Protein AF-0000000084947737 (afdb_homodimer)

Organism: Flavobacterium columnare (strain ATCC 49512 / CIP 103533 / TG 44/87) (NCBI:txid1041826)

Radius of gyration: 22.79 Å; Cα contacts (8 Å, |Δi|>4): 771; chains: 2; bounding box: 60×64×47 Å

Nearest PDB structures (foldseek):
  7d06-assembly1_A  TM=9.278E-01  e=9.508E-10  Acinetobacter baumannii
  7ch9-assembly1_H  TM=9.391E-01  e=1.342E-09  Pseudomonas aeruginosa PAO1
  8fef-assembly1_J  TM=8.970E-01  e=1.463E-09  Mycolicibacterium smegmatis MC2 155
  6z5u-assembly1_A  TM=9.158E-01  e=3.778E-09  Acinetobacter baumannii
  8fee-assembly1_I  TM=8.376E-01  e=2.252E-09  Mycolicibacterium smegmatis MC2 155

InterPro domains:
  IPR030802 ABC transporter permease MalE [PF02405] (20-230)
  IPR030802 ABC transporter permease MalE [PTHR30188] (11-232)

Secondary structure (DSSP, 8-state):
-HHHHTSSPPPHHHHHHHHHHHIIIIIIHHHHHHHHHHHHHHHHHHHHHHHH---TTS-THHHHHHHHHHIIIIIIIIIHHHHHHHHHHHHHHHHHHHHHHTTHHHHHHHTT--HHHHHHHHHHHHGGGHHHHHHHHHHHHHHHHHHHHHHTTSS-HHHHHHHHHTT--HHHHHHHHHHHHHHHHHHHHHHHHHHHT--SSHHHHHHHHHHHHHHHHHHHHHHHHHHHHHHH--/-HHHHTSSPPPHHHHHHHHHHHIIIIIIHHHHHHHHHHHHHHHHHHHHHHHH---TTS-THHHHHHHHHHIIIIIIIIIHHHHHHHHHHHHHHHHHHHHHHTTHHHHHHHTT--HHHHHHHHHHHHGGGHHHHHHHHHHHHHHHHHHHHHHTTSS-HHHHHHHHHTT--HHHHHHHHHHHHHHHHHHHHHHHHHHHT--SSHHHHHHHHHHHHHHHHHHHHHHHHHHHHHHH--

Solvent-accessible surface area (backbone atoms only — not comparable to full-atom values): 22334 Å² total; per-residue (Å²): 107,76,71,51,32,71,39,69,72,66,60,62,79,58,45,54,54,46,22,52,52,33,29,44,64,52,50,60,64,40,46,60,60,44,47,53,51,24,22,50,49,21,19,42,48,16,45,51,46,42,67,69,55,68,51,83,84,53,66,58,30,53,33,23,32,50,36,44,50,46,31,43,65,37,40,26,38,52,50,46,47,44,54,39,28,37,41,47,19,22,49,42,9,24,55,40,20,44,34,47,59,70,44,48,47,59,52,34,45,72,71,71,42,44,48,51,19,64,62,42,39,26,41,46,58,34,33,67,54,42,46,56,55,34,51,50,22,32,50,35,12,46,49,23,17,49,49,38,22,37,74,67,68,67,34,52,66,66,35,28,51,49,11,52,56,51,86,63,55,73,60,52,58,54,51,29,43,54,52,27,54,55,47,30,51,45,50,36,46,45,13,39,49,36,8,64,68,55,73,70,55,55,66,39,31,33,51,33,24,26,51,25,33,54,51,44,42,51,51,48,52,51,48,49,44,51,49,46,52,60,64,68,73,97,108,76,70,52,32,71,38,69,72,65,59,62,79,59,44,54,54,46,22,54,50,34,28,45,64,52,51,59,63,40,45,61,60,44,49,53,52,25,22,51,49,21,19,42,50,18,45,52,45,41,68,68,54,67,50,81,86,52,66,58,30,50,32,23,31,51,36,44,51,45,31,43,67,39,39,25,38,51,50,46,46,43,52,39,28,36,40,48,19,21,49,42,10,24,55,40,20,44,33,46,58,71,43,48,46,59,52,34,44,73,70,70,40,44,49,51,18,66,63,42,41,29,41,46,59,34,33,67,53,42,46,56,56,34,50,50,22,33,50,35,12,46,49,23,16,49,50,38,24,37,74,66,66,67,30,50,66,65,35,28,51,49,10,52,57,51,85,63,55,72,61,51,56,55,51,28,44,54,51,27,53,54,46,29,51,45,50,36,46,46,14,39,50,36,8,64,69,56,71,70,54,57,66,38,31,33,52,34,24,26,52,26,34,54,51,44,43,52,51,48,52,50,48,48,45,50,48,46,52,58,64,68,74,96

pLDDT: mean 89.79, std 7.82, range [55.84, 98.0]

Sequence (468 aa):
MLREIFKKPTKWSVMENLIFKEIDDLIFDSLGIVSFISFFVGGVVSIQTALNLTNPLIPKYLIGFATRQSVILEFAPTFISIIMAGKMGSFITSSIGTMRVTEQIDALEVMGVNSLNYLVFPKLIALLLYPFVIGLSMFLGIFGGWLAAVYGGFATADEFMSGLQAEFISFHVIYAFIKTFVFAFLLATIPSFHGYYMKGGALEVGKASTVSFVWTSVVIILCNYILTQLLLTNMLREIFKKPTKWSVMENLIFKEIDDLIFDSLGIVSFISFFVGGVVSIQTALNLTNPLIPKYLIGFATRQSVILEFAPTFISIIMAGKMGSFITSSIGTMRVTEQIDALEVMGVNSLNYLVFPKLIALLLYPFVIGLSMFLGIFGGWLAAVYGGFATADEFMSGLQAEFISFHVIYAFIKTFVFAFLLATIPSFHGYYMKGGALEVGKASTVSFVWTSVVIILCNYILTQLLLTN

Structure (mmCIF, N/CA/C/O backbone):
data_AF-0000000084947737-model_v1
#
loop_
_entity.id
_entity.type
_entity.pdbx_description
1 polymer 'ABC transporter permease'
#
loop_
_atom_site.group_PDB
_atom_site.id
_atom_site.type_symbol
_atom_site.label_atom_id
_atom_site.label_alt_id
_atom_site.label_comp_id
_atom_site.label_asym_id
_atom_site.label_entity_id
_atom_site.label_seq_id
_atom_site.pdbx_PDB_ins_code
_atom_site.Cartn_x
_atom_site.Cartn_y
_atom_site.Cartn_z
_atom_site.occupancy
_atom_site.B_iso_or_equiv
_atom_site.auth_seq_id
_atom_site.auth_comp_id
_atom_site.auth_asym_id
_atom_site.auth_atom_id
_atom_site.pdbx_PDB_model_num
ATOM 1 N N . MET A 1 1 ? -18.797 5.957 17.109 1 88.56 1 MET A N 1
ATOM 2 C CA . MET A 1 1 ? -18.656 6.758 15.898 1 88.56 1 MET A CA 1
ATOM 3 C C . MET A 1 1 ? -19.609 6.277 14.812 1 88.56 1 MET A C 1
ATOM 5 O O . MET A 1 1 ? -20.375 7.07 14.258 1 88.56 1 MET A O 1
ATOM 9 N N . LEU A 1 2 ? -19.75 4.949 14.742 1 87.81 2 LEU A N 1
ATOM 10 C CA . LEU A 1 2 ? -20.531 4.395 13.633 1 87.81 2 LEU A CA 1
ATOM 11 C C . LEU A 1 2 ? -22.016 4.734 13.781 1 87.81 2 LEU A C 1
ATOM 13 O O . LEU A 1 2 ? -22.656 5.125 12.805 1 87.81 2 LEU A O 1
ATOM 17 N N . ARG A 1 3 ? -22.562 4.688 14.945 1 87.19 3 ARG A N 1
ATOM 18 C CA . ARG A 1 3 ? -23.969 5.008 15.172 1 87.19 3 ARG A CA 1
ATOM 19 C C . ARG A 1 3 ? -24.234 6.496 14.984 1 87.19 3 ARG A C 1
ATOM 21 O O . ARG A 1 3 ? -25.266 6.887 14.43 1 87.19 3 ARG A O 1
ATOM 28 N N . GLU A 1 4 ? -23.266 7.242 15.32 1 88.06 4 GLU A N 1
ATOM 29 C CA . GLU A 1 4 ? -23.406 8.695 15.289 1 88.06 4 GLU A CA 1
ATOM 30 C C . GLU A 1 4 ? -23.375 9.219 13.859 1 88.06 4 GLU A C 1
ATOM 32 O O . GLU A 1 4 ? -23.906 10.289 13.578 1 88.06 4 GLU A O 1
ATOM 37 N N . ILE A 1 5 ? -22.75 8.453 12.977 1 90.31 5 ILE A N 1
ATOM 38 C CA . ILE A 1 5 ? -22.656 8.859 11.578 1 90.31 5 ILE A CA 1
ATOM 39 C C . ILE A 1 5 ? -24.062 8.93 10.969 1 90.31 5 ILE A C 1
ATOM 41 O O . ILE A 1 5 ? -24.312 9.75 10.086 1 90.31 5 ILE A O 1
ATOM 45 N N . PHE A 1 6 ? -24.984 8.133 11.57 1 89.56 6 PHE A N 1
ATOM 46 C CA . PHE A 1 6 ? -26.297 8.031 10.945 1 89.56 6 PHE A CA 1
ATOM 47 C C . PHE A 1 6 ? -27.344 8.789 11.75 1 89.56 6 PHE A C 1
ATOM 49 O O . PHE A 1 6 ? -28.516 8.836 11.359 1 89.56 6 PHE A O 1
ATOM 56 N N . LYS A 1 7 ? -26.938 9.406 12.766 1 87.56 7 LYS A N 1
ATOM 57 C CA . LYS A 1 7 ? -27.844 10.195 13.586 1 87.56 7 LYS A CA 1
ATOM 58 C C . LYS A 1 7 ? -27.906 11.648 13.117 1 87.56 7 LYS A C 1
ATOM 60 O O . LYS A 1 7 ? -26.891 12.188 12.648 1 87.56 7 LYS A O 1
ATOM 65 N N . LYS A 1 8 ? -29.109 12.344 13.234 1 87.5 8 LYS A N 1
ATOM 66 C CA . LYS A 1 8 ? -29.328 13.75 12.914 1 87.5 8 LYS A CA 1
ATOM 67 C C . LYS A 1 8 ? -28.688 14.109 11.57 1 87.5 8 LYS A C 1
ATOM 69 O O . LYS A 1 8 ? -27.734 14.875 11.516 1 87.5 8 LYS A O 1
ATOM 74 N N . PRO A 1 9 ? -29.328 13.609 10.547 1 86.94 9 PRO A N 1
ATOM 75 C CA . PRO A 1 9 ? -28.734 13.789 9.219 1 86.94 9 PRO A CA 1
ATOM 76 C C . PRO A 1 9 ? -28.75 15.25 8.766 1 86.94 9 PRO A C 1
ATOM 78 O O . PRO A 1 9 ? -29.672 15.992 9.086 1 86.94 9 PRO A O 1
ATOM 81 N N . THR A 1 10 ? -27.656 15.578 8.078 1 87.5 10 THR A N 1
ATOM 82 C CA . THR A 1 10 ? -27.531 16.891 7.453 1 87.5 10 THR A CA 1
ATOM 83 C C . THR A 1 10 ? -28.516 17.047 6.297 1 87.5 10 THR A C 1
ATOM 85 O O . THR A 1 10 ? -28.953 16.047 5.715 1 87.5 10 THR A O 1
ATOM 88 N N . LYS A 1 11 ? -28.797 18.328 6.02 1 90.62 11 LYS A N 1
ATOM 89 C CA . LYS A 1 11 ? -29.719 18.625 4.93 1 90.62 11 LYS A CA 1
ATOM 90 C C . LYS A 1 11 ? -29.25 18 3.621 1 90.62 11 LYS A C 1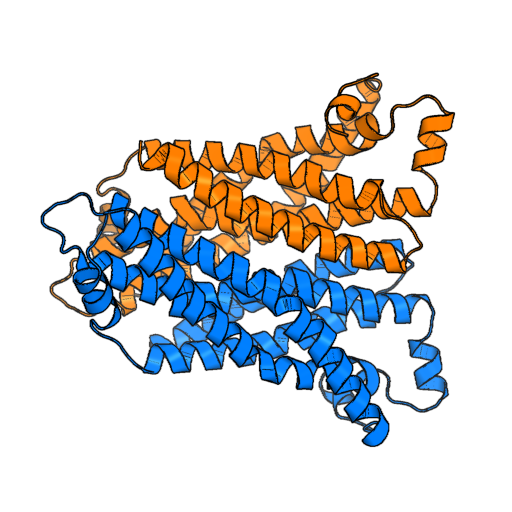
ATOM 92 O O . LYS A 1 11 ? -28.078 18.078 3.277 1 90.62 11 LYS A O 1
ATOM 97 N N . TRP A 1 12 ? -30.156 17.391 2.912 1 91.38 12 TRP A N 1
ATOM 98 C CA . TRP A 1 12 ? -29.844 16.609 1.713 1 91.38 12 TRP A CA 1
ATOM 99 C C . TRP A 1 12 ? -29.203 17.5 0.646 1 91.38 12 TRP A C 1
ATOM 101 O O . TRP A 1 12 ? -28.297 17.062 -0.067 1 91.38 12 TRP A O 1
ATOM 111 N N . SER A 1 13 ? -29.656 18.734 0.531 1 92.25 13 SER A N 1
ATOM 112 C CA . SER A 1 13 ? -29.109 19.641 -0.465 1 92.25 13 SER A CA 1
ATOM 113 C C . SER A 1 13 ? -27.625 19.875 -0.251 1 92.25 13 SER A C 1
ATOM 115 O O . SER A 1 13 ? -26.859 19.953 -1.215 1 92.25 13 SER A O 1
ATOM 117 N N . VAL A 1 14 ? -27.266 19.922 0.944 1 92.19 14 VAL A N 1
ATOM 118 C CA . VAL A 1 14 ? -25.859 20.109 1.289 1 92.19 14 VAL A CA 1
ATOM 119 C C . VAL A 1 14 ? -25.125 18.781 1.17 1 92.19 14 VAL A C 1
ATOM 121 O O . VAL A 1 14 ? -24.031 18.734 0.609 1 92.19 14 VAL A O 1
ATOM 124 N N . MET A 1 15 ? -25.734 17.75 1.594 1 93.94 15 MET A N 1
ATOM 125 C CA . MET A 1 15 ? -25.125 16.422 1.617 1 93.94 15 MET A CA 1
ATOM 126 C C . MET A 1 15 ? -24.812 15.945 0.205 1 93.94 15 MET A C 1
ATOM 128 O O . MET A 1 15 ? -23.75 15.359 -0.031 1 93.94 15 MET A O 1
ATOM 132 N N . GLU A 1 16 ? -25.672 16.203 -0.71 1 95.75 16 GLU A N 1
ATOM 133 C CA . GLU A 1 16 ? -25.469 15.781 -2.094 1 95.75 16 GLU A CA 1
ATOM 134 C C . GLU A 1 16 ? -24.219 16.422 -2.68 1 95.75 16 GLU A C 1
ATOM 136 O O . GLU A 1 16 ? -23.422 15.766 -3.365 1 95.75 16 GLU A O 1
ATOM 141 N N . ASN A 1 17 ? -24.047 17.656 -2.35 1 96.25 17 ASN A N 1
ATOM 142 C CA . ASN A 1 17 ? -22.875 18.359 -2.832 1 96.25 17 ASN A CA 1
ATOM 143 C C . ASN A 1 17 ? -21.594 17.797 -2.219 1 96.25 17 ASN A C 1
ATOM 145 O O . ASN A 1 17 ? -20.562 17.688 -2.895 1 96.25 17 ASN A O 1
ATOM 149 N N . LEU A 1 18 ? -21.703 17.469 -0.985 1 95.75 18 LEU A N 1
ATOM 150 C CA . LEU A 1 18 ? -20.562 16.891 -0.293 1 95.75 18 LEU A CA 1
ATOM 151 C C . LEU A 1 18 ? -20.203 15.531 -0.879 1 95.75 18 LEU A C 1
ATOM 153 O O . LEU A 1 18 ? -19.031 15.211 -1.055 1 95.75 18 LEU A O 1
ATOM 157 N N . ILE A 1 19 ? -21.203 14.789 -1.174 1 96.81 19 ILE A N 1
ATOM 158 C CA . ILE A 1 19 ? -21 13.461 -1.73 1 96.81 19 ILE A CA 1
ATOM 159 C C . ILE A 1 19 ? -20.312 13.57 -3.09 1 96.81 19 ILE A C 1
ATOM 161 O O . ILE A 1 19 ? -19.359 12.836 -3.373 1 96.81 19 ILE A O 1
ATOM 165 N N . PHE A 1 20 ? -20.672 14.461 -3.914 1 97 20 PHE A N 1
ATOM 166 C CA . PHE A 1 20 ? -20.078 14.633 -5.234 1 97 20 PHE A CA 1
ATOM 167 C C . PHE A 1 20 ? -18.641 15.102 -5.125 1 97 20 PHE A C 1
ATOM 169 O O . PHE A 1 20 ? -17.781 14.68 -5.906 1 97 20 PHE A O 1
ATOM 176 N N . LYS A 1 21 ? -18.438 15.914 -4.203 1 96.31 21 LYS A N 1
ATOM 177 C CA . LYS A 1 21 ? -17.062 16.359 -3.967 1 96.31 21 LYS A CA 1
ATOM 178 C C . LYS A 1 21 ? -16.172 15.203 -3.541 1 96.31 21 LYS A C 1
ATOM 180 O O . LYS A 1 21 ? -15.055 15.062 -4.027 1 96.31 21 LYS A O 1
ATOM 185 N N . GLU A 1 22 ? -16.719 14.406 -2.643 1 96.62 22 GLU A N 1
ATOM 186 C CA . GLU A 1 22 ? -15.953 13.258 -2.172 1 96.62 22 GLU A CA 1
ATOM 187 C C . GLU A 1 22 ? -15.734 12.242 -3.291 1 96.62 22 GLU A C 1
ATOM 189 O O . GLU A 1 22 ? -14.695 11.578 -3.342 1 96.62 22 GLU A O 1
ATOM 194 N N . ILE A 1 23 ? -16.75 12.109 -4.18 1 97.12 23 ILE A N 1
ATOM 195 C CA . ILE A 1 23 ? -16.594 11.219 -5.32 1 97.12 23 ILE A CA 1
ATOM 196 C C . ILE A 1 23 ? -15.438 11.695 -6.199 1 97.12 23 ILE A C 1
ATOM 198 O O . ILE A 1 23 ? -14.617 10.891 -6.648 1 97.12 23 ILE A O 1
ATOM 202 N N . ASP A 1 24 ? -15.305 12.906 -6.379 1 96.25 24 ASP A N 1
ATOM 203 C CA . ASP A 1 24 ? -14.219 13.469 -7.176 1 96.25 24 ASP A CA 1
ATOM 204 C C . ASP A 1 24 ? -12.867 13.25 -6.5 1 96.25 24 ASP A C 1
ATOM 206 O O . ASP A 1 24 ? -11.922 12.766 -7.129 1 96.25 24 ASP A O 1
ATOM 210 N N . ASP A 1 25 ? -12.805 13.523 -5.188 1 94.06 25 ASP A N 1
ATOM 211 C CA . ASP A 1 25 ? -11.539 13.492 -4.457 1 94.06 25 ASP A CA 1
ATOM 212 C C . ASP A 1 25 ? -11.078 12.062 -4.207 1 94.06 25 ASP A C 1
ATOM 214 O O . ASP A 1 25 ? -9.883 11.773 -4.242 1 94.06 25 ASP A O 1
ATOM 218 N N . LEU A 1 26 ? -12.016 11.203 -4.008 1 95.44 26 LEU A N 1
ATOM 219 C CA . LEU A 1 26 ? -11.641 9.859 -3.57 1 95.44 26 LEU A CA 1
ATOM 220 C C . LEU A 1 26 ? -11.664 8.883 -4.738 1 95.44 26 LEU A C 1
ATOM 222 O O . LEU A 1 26 ? -10.812 7.996 -4.828 1 95.44 26 LEU A O 1
ATOM 226 N N . ILE A 1 27 ? -12.625 9 -5.621 1 96.06 27 ILE A N 1
ATOM 227 C CA . ILE A 1 27 ? -12.797 8.008 -6.676 1 96.06 27 ILE A CA 1
ATOM 228 C C . ILE A 1 27 ? -12.094 8.484 -7.949 1 96.06 27 ILE A C 1
ATOM 230 O O . ILE A 1 27 ? -11.117 7.875 -8.383 1 96.06 27 ILE A O 1
ATOM 234 N N . PHE A 1 28 ? -12.398 9.625 -8.461 1 95.94 28 PHE A N 1
ATOM 235 C CA . PHE A 1 28 ? -11.867 10.086 -9.742 1 95.94 28 PHE A CA 1
ATOM 236 C C . PHE A 1 28 ? -10.383 10.383 -9.641 1 95.94 28 PHE A C 1
ATOM 238 O O . PHE A 1 28 ? -9.609 10.039 -10.539 1 95.94 28 PHE A O 1
ATOM 245 N N . ASP A 1 29 ? -10.016 10.945 -8.594 1 93.94 29 ASP A N 1
ATOM 246 C CA . ASP A 1 29 ? -8.609 11.297 -8.414 1 93.94 29 ASP A CA 1
ATOM 247 C C . ASP A 1 29 ? -7.75 10.047 -8.242 1 93.94 29 ASP A C 1
ATOM 249 O O . ASP A 1 29 ? -6.527 10.102 -8.391 1 93.94 29 ASP A O 1
ATOM 253 N N . SER A 1 30 ? -8.375 8.953 -7.891 1 94.62 30 SER A N 1
ATOM 254 C CA . SER A 1 30 ? -7.629 7.727 -7.625 1 94.62 30 SER A CA 1
ATOM 255 C C . SER A 1 30 ? -7.551 6.848 -8.875 1 94.62 30 SER A C 1
ATOM 257 O O . SER A 1 30 ? -6.789 5.879 -8.906 1 94.62 30 SER A O 1
ATOM 259 N N . LEU A 1 31 ? -8.281 7.195 -9.906 1 96.12 31 LEU A N 1
ATOM 260 C CA . LEU A 1 31 ? -8.352 6.359 -11.102 1 96.12 31 LEU A CA 1
ATOM 261 C C . LEU A 1 31 ? -7 6.32 -11.812 1 96.12 31 LEU A C 1
ATOM 263 O O . LEU A 1 31 ? -6.617 5.285 -12.367 1 96.12 31 LEU A O 1
ATOM 267 N N . GLY A 1 32 ? -6.34 7.395 -11.789 1 94.81 32 GLY A N 1
ATOM 268 C CA . GLY A 1 32 ? -5.043 7.445 -12.445 1 94.81 32 GLY A CA 1
ATOM 269 C C . GLY A 1 32 ? -4.035 6.48 -11.844 1 94.81 32 GLY A C 1
ATOM 270 O O . GLY A 1 32 ? -3.434 5.68 -12.562 1 94.81 32 GLY A O 1
ATOM 271 N N . ILE A 1 33 ? -3.861 6.512 -10.523 1 93.94 33 ILE A N 1
ATOM 272 C CA . ILE A 1 33 ? -2.865 5.68 -9.859 1 93.94 33 ILE A CA 1
ATOM 273 C C . ILE A 1 33 ? -3.289 4.215 -9.914 1 93.94 33 ILE A C 1
ATOM 275 O O . ILE A 1 33 ? -2.457 3.33 -10.125 1 93.94 33 ILE A O 1
ATOM 279 N N . VAL A 1 34 ? -4.594 3.949 -9.805 1 96.12 34 VAL A N 1
ATOM 280 C CA . VAL A 1 34 ? -5.109 2.584 -9.844 1 96.12 34 VAL A CA 1
ATOM 281 C C . VAL A 1 34 ? -4.887 1.99 -11.234 1 96.12 34 VAL A C 1
ATOM 283 O O . VAL A 1 34 ? -4.457 0.841 -11.359 1 96.12 34 VAL A O 1
ATOM 286 N N . SER A 1 35 ? -5.18 2.791 -12.219 1 96.75 35 SER A N 1
ATOM 287 C CA . SER A 1 35 ? -5 2.312 -13.586 1 96.75 35 SER A CA 1
ATOM 288 C C . SER A 1 35 ? -3.533 2.016 -13.875 1 96.75 35 SER A C 1
ATOM 290 O O . SER A 1 35 ? -3.209 0.975 -14.453 1 96.75 35 SER A O 1
ATOM 292 N N . PHE A 1 36 ? -2.719 2.863 -13.492 1 95.75 36 PHE A N 1
ATOM 293 C CA . PHE A 1 36 ? -1.292 2.725 -13.758 1 95.75 36 PHE A CA 1
ATOM 294 C C . PHE A 1 36 ? -0.723 1.51 -13.031 1 95.75 36 PHE A C 1
ATOM 296 O O . PHE A 1 36 ? -0.091 0.652 -13.648 1 95.75 36 PHE A O 1
ATOM 303 N N . ILE A 1 37 ? -0.977 1.41 -11.773 1 94.06 37 ILE A N 1
ATOM 304 C CA . ILE A 1 37 ? -0.394 0.353 -10.953 1 94.06 37 ILE A CA 1
ATOM 305 C C . ILE A 1 37 ? -0.944 -1.003 -11.391 1 94.06 37 ILE A C 1
ATOM 307 O O . ILE A 1 37 ? -0.192 -1.972 -11.523 1 94.06 37 ILE A O 1
ATOM 311 N N . SER A 1 38 ? -2.248 -1.032 -11.672 1 95.94 38 SER A N 1
ATOM 312 C CA . SER A 1 38 ? -2.875 -2.291 -12.062 1 95.94 38 SER A CA 1
ATOM 313 C C . SER A 1 38 ? -2.314 -2.797 -13.391 1 95.94 38 SER A C 1
ATOM 315 O O . SER A 1 38 ? -2.049 -3.99 -13.539 1 95.94 38 SER A O 1
ATOM 317 N N . PHE A 1 39 ? -2.111 -1.931 -14.305 1 95.81 39 PHE A N 1
ATOM 318 C CA . PHE A 1 39 ? -1.608 -2.293 -15.625 1 95.81 39 PHE A CA 1
ATOM 319 C C . PHE A 1 39 ? -0.203 -2.875 -15.523 1 95.81 39 PHE A C 1
ATOM 321 O O . PHE A 1 39 ? 0.075 -3.938 -16.078 1 95.81 39 PHE A O 1
ATOM 328 N N . PHE A 1 40 ? 0.622 -2.287 -14.805 1 93.44 40 PHE A N 1
ATOM 329 C CA . PHE A 1 40 ? 2.018 -2.705 -14.734 1 93.44 40 PHE A CA 1
ATOM 330 C C . PHE A 1 40 ? 2.17 -3.926 -13.836 1 93.44 40 PHE A C 1
ATOM 332 O O . PHE A 1 40 ? 3.016 -4.789 -14.086 1 93.44 40 PHE A O 1
ATOM 339 N N . VAL A 1 41 ? 1.414 -3.98 -12.789 1 91.62 41 VAL A N 1
ATOM 340 C CA . VAL A 1 41 ? 1.487 -5.137 -11.898 1 91.62 41 VAL A CA 1
ATOM 341 C C . VAL A 1 41 ? 1.012 -6.387 -12.641 1 91.62 41 VAL A C 1
ATOM 343 O O . VAL A 1 41 ? 1.603 -7.461 -12.508 1 91.62 41 VAL A O 1
ATOM 346 N N . GLY A 1 42 ? -0.099 -6.199 -13.414 1 91 42 GLY A N 1
ATOM 347 C CA . GLY A 1 42 ? -0.534 -7.312 -14.25 1 91 42 GLY A CA 1
ATOM 348 C C . GLY A 1 42 ? 0.544 -7.805 -15.195 1 91 42 GLY A C 1
ATOM 349 O O . GLY A 1 42 ? 0.718 -9.016 -15.367 1 91 42 GLY A O 1
ATOM 350 N N . GLY A 1 43 ? 1.229 -6.906 -15.773 1 90.62 43 GLY A N 1
ATOM 351 C CA . GLY A 1 43 ? 2.326 -7.27 -16.656 1 90.62 43 GLY A CA 1
ATOM 352 C C . GLY A 1 43 ? 3.443 -8.008 -15.953 1 90.62 43 GLY A C 1
ATOM 353 O O . GLY A 1 43 ? 3.939 -9.023 -16.453 1 90.62 43 GLY A O 1
ATOM 354 N N . VAL A 1 44 ? 3.768 -7.539 -14.82 1 88.56 44 VAL A N 1
ATOM 355 C CA . VAL A 1 44 ? 4.855 -8.141 -14.055 1 88.56 44 VAL A CA 1
ATOM 356 C C . VAL A 1 44 ? 4.473 -9.547 -13.617 1 88.56 44 VAL A C 1
ATOM 358 O O . VAL A 1 44 ? 5.285 -10.477 -13.695 1 88.56 44 VAL A O 1
ATOM 361 N N . VAL A 1 45 ? 3.266 -9.711 -13.18 1 85.88 45 VAL A N 1
ATO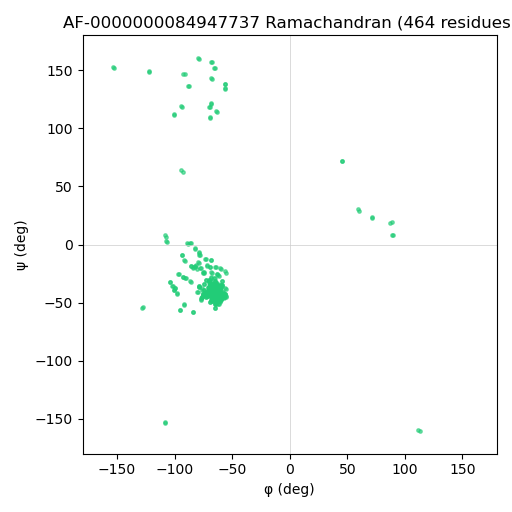M 362 C CA . VAL A 1 45 ? 2.797 -11.016 -12.734 1 85.88 45 VAL A CA 1
ATOM 363 C C . VAL A 1 45 ? 2.84 -12.008 -13.891 1 85.88 45 VAL A C 1
ATOM 365 O O . VAL A 1 45 ? 3.266 -13.148 -13.727 1 85.88 45 VAL A O 1
ATOM 368 N N . SER A 1 46 ? 2.457 -11.562 -15 1 87.75 46 SER A N 1
ATOM 369 C CA . SER A 1 46 ? 2.453 -12.422 -16.188 1 87.75 46 SER A CA 1
ATOM 370 C C . SER A 1 46 ? 3.871 -12.812 -16.594 1 87.75 46 SER A C 1
ATOM 372 O O . SER A 1 46 ? 4.145 -13.984 -16.859 1 87.75 46 SER A O 1
ATOM 374 N N . ILE A 1 47 ? 4.727 -11.914 -16.625 1 84.12 47 ILE A N 1
ATOM 375 C CA . ILE A 1 47 ? 6.109 -12.164 -17.031 1 84.12 47 ILE A CA 1
ATOM 376 C C . ILE A 1 47 ? 6.777 -13.102 -16.016 1 84.12 47 ILE A C 1
ATOM 378 O O . ILE A 1 47 ? 7.457 -14.055 -16.406 1 84.12 47 ILE A O 1
ATOM 382 N N . GLN A 1 48 ? 6.484 -12.82 -14.805 1 80.88 48 GLN A N 1
ATOM 383 C CA . GLN A 1 48 ? 7.09 -13.656 -13.773 1 80.88 48 GLN A CA 1
ATOM 384 C C . GLN A 1 48 ? 6.566 -15.086 -13.844 1 80.88 48 GLN A C 1
ATOM 386 O O . GLN A 1 48 ? 7.32 -16.047 -13.641 1 80.88 48 GLN A O 1
ATOM 391 N N . THR A 1 49 ? 5.348 -15.195 -14.062 1 78.5 49 THR A N 1
ATOM 392 C CA . THR A 1 49 ? 4.762 -16.516 -14.195 1 78.5 49 THR A CA 1
ATOM 393 C C . THR A 1 49 ? 5.34 -17.25 -15.406 1 78.5 49 THR A C 1
ATOM 395 O O . THR A 1 49 ? 5.648 -18.438 -15.336 1 78.5 49 THR A O 1
ATOM 398 N N . ALA A 1 50 ? 5.551 -16.578 -16.469 1 82.25 50 ALA A N 1
ATOM 399 C CA . ALA A 1 50 ? 6.09 -17.156 -17.688 1 82.25 50 ALA A CA 1
ATOM 400 C C . ALA A 1 50 ? 7.531 -17.609 -17.5 1 82.25 50 ALA A C 1
ATOM 402 O O . ALA A 1 50 ? 7.93 -18.672 -18 1 82.25 50 ALA A O 1
ATOM 403 N N . LEU A 1 51 ? 8.234 -16.891 -16.828 1 75.62 51 LEU A N 1
ATOM 404 C CA . LEU A 1 51 ? 9.648 -17.172 -16.641 1 75.62 51 LEU A CA 1
ATOM 405 C C . LEU A 1 51 ? 9.852 -18.328 -15.648 1 75.62 51 LEU A C 1
ATOM 407 O O . LEU A 1 51 ? 10.883 -19 -15.672 1 75.62 51 LEU A O 1
ATOM 411 N N . ASN A 1 52 ? 8.867 -18.484 -14.812 1 70.81 52 ASN A N 1
ATOM 412 C CA . ASN A 1 52 ? 8.961 -19.578 -13.852 1 70.81 52 ASN A CA 1
ATOM 413 C C . ASN A 1 52 ? 8.492 -20.891 -14.461 1 70.81 52 ASN A C 1
ATOM 415 O O . ASN A 1 52 ? 8.773 -21.969 -13.922 1 70.81 52 ASN A O 1
ATOM 419 N N . LEU A 1 53 ? 7.758 -20.844 -15.516 1 71.38 53 LEU A N 1
ATOM 420 C CA . LEU A 1 53 ? 7.289 -22.047 -16.203 1 71.38 53 LEU A CA 1
ATOM 421 C C . LEU A 1 53 ? 8.242 -22.422 -17.344 1 71.38 53 LEU A C 1
ATOM 423 O O . LEU A 1 53 ? 7.875 -22.359 -18.516 1 71.38 53 LEU A O 1
ATOM 427 N N . THR A 1 54 ? 9.414 -22.734 -16.953 1 64.62 54 THR A N 1
ATOM 428 C CA . THR A 1 54 ? 10.438 -23.031 -17.953 1 64.62 54 THR A CA 1
ATOM 429 C C . THR A 1 54 ? 10.328 -24.469 -18.438 1 64.62 54 THR A C 1
ATOM 431 O O . THR A 1 54 ? 10.828 -24.828 -19.5 1 64.62 54 THR A O 1
ATOM 434 N N . ASN A 1 55 ? 9.625 -25.188 -17.594 1 65.5 55 ASN A N 1
ATOM 435 C CA . ASN A 1 55 ? 9.453 -26.562 -18.031 1 65.5 55 ASN A CA 1
ATOM 436 C C . ASN A 1 55 ? 8.547 -26.672 -19.25 1 65.5 55 ASN A C 1
ATOM 438 O O . ASN A 1 55 ? 7.398 -26.234 -19.219 1 65.5 55 ASN A O 1
ATOM 442 N N . PRO A 1 56 ? 9.094 -27.172 -20.312 1 64.62 56 PRO A N 1
ATOM 443 C CA . PRO A 1 56 ? 8.312 -27.281 -21.547 1 64.62 56 PRO A CA 1
ATOM 444 C C . PRO A 1 56 ? 7.074 -28.172 -21.375 1 64.62 56 PRO A C 1
ATOM 446 O O . PRO A 1 56 ? 6.141 -28.078 -22.188 1 64.62 56 PRO A O 1
ATOM 449 N N . LEU A 1 57 ? 7.078 -28.953 -20.438 1 64.62 57 LEU A N 1
ATOM 450 C CA . LEU A 1 57 ? 5.941 -29.844 -20.25 1 64.62 57 LEU A CA 1
ATOM 451 C C . LEU A 1 57 ? 4.77 -29.109 -19.609 1 64.62 57 LEU A C 1
ATOM 453 O O . LEU A 1 57 ? 3.633 -29.578 -19.656 1 64.62 57 LEU A O 1
ATOM 457 N N . ILE A 1 58 ? 5.055 -27.969 -19.203 1 68.56 58 ILE A N 1
ATOM 458 C CA . ILE A 1 58 ? 3.98 -27.219 -18.547 1 68.56 58 ILE A CA 1
ATOM 459 C C . ILE A 1 58 ? 3.266 -26.344 -19.578 1 68.56 58 ILE A C 1
ATOM 461 O O . ILE A 1 58 ? 3.898 -25.531 -20.266 1 68.56 58 ILE A O 1
ATOM 465 N N . PRO A 1 59 ? 1.985 -26.625 -19.75 1 76.94 59 PRO A N 1
ATOM 466 C CA . PRO A 1 59 ? 1.225 -25.875 -20.75 1 76.94 59 PRO A CA 1
ATOM 467 C C . PRO A 1 59 ? 1.272 -24.375 -20.531 1 76.94 59 PRO A C 1
ATOM 469 O O . PRO A 1 59 ? 1.151 -23.906 -19.391 1 76.94 59 PRO A O 1
ATOM 472 N N . LYS A 1 60 ? 1.422 -23.562 -21.562 1 82.44 60 LYS A N 1
ATOM 473 C CA . LYS A 1 60 ? 1.609 -22.109 -21.531 1 82.44 60 LYS A CA 1
ATOM 474 C C . LYS A 1 60 ? 0.307 -21.406 -21.172 1 82.44 60 LYS A C 1
ATOM 476 O O . LYS A 1 60 ? 0.317 -20.219 -20.828 1 82.44 60 LYS A O 1
ATOM 481 N N . TYR A 1 61 ? -0.822 -22.172 -21.203 1 80.12 61 TYR A N 1
ATOM 482 C CA . TYR A 1 61 ? -2.082 -21.547 -20.812 1 80.12 61 TYR A CA 1
ATOM 483 C C . TYR A 1 61 ? -2.09 -21.219 -19.312 1 80.12 61 TYR A C 1
ATOM 485 O O . TYR A 1 61 ? -2.871 -20.391 -18.859 1 80.12 61 TYR A O 1
ATOM 493 N N . LEU A 1 62 ? -1.16 -21.766 -18.656 1 76.75 62 LEU A N 1
ATOM 494 C CA . LEU A 1 62 ? -1.073 -21.562 -17.219 1 76.75 62 LEU A CA 1
ATOM 495 C C . LEU A 1 62 ? -0.628 -20.141 -16.891 1 76.75 62 LEU A C 1
ATOM 497 O O . LEU A 1 62 ? -0.878 -19.656 -15.789 1 76.75 62 LEU A O 1
ATOM 501 N N . ILE A 1 63 ? -0.058 -19.5 -17.875 1 83.12 63 ILE A N 1
ATOM 502 C CA . ILE A 1 63 ? 0.347 -18.109 -17.688 1 83.12 63 ILE A CA 1
ATOM 503 C C . ILE A 1 63 ? -0.891 -17.219 -17.547 1 83.12 63 ILE A C 1
ATOM 505 O O . ILE A 1 63 ? -0.996 -16.438 -16.594 1 83.12 63 ILE A O 1
ATOM 509 N N . GLY A 1 64 ? -1.811 -17.438 -18.453 1 84 64 GLY A N 1
ATOM 510 C CA . GLY A 1 64 ? -3.055 -16.672 -18.391 1 84 64 GLY A CA 1
ATOM 511 C C . GLY A 1 64 ? -3.898 -17.031 -17.172 1 84 64 GLY A C 1
ATOM 512 O O . GLY A 1 64 ? -4.508 -16.156 -16.562 1 84 64 GLY A O 1
ATOM 513 N N . PHE A 1 65 ? -3.826 -18.281 -16.859 1 82.69 65 PHE A N 1
ATOM 514 C CA . PHE A 1 65 ? -4.586 -18.766 -15.703 1 82.69 65 PHE A CA 1
ATOM 515 C C . PHE A 1 65 ? -4.062 -18.141 -14.414 1 82.69 65 PHE A C 1
ATOM 517 O O . PHE A 1 65 ? -4.836 -17.625 -13.609 1 82.69 65 PHE A O 1
ATOM 524 N N . ALA A 1 66 ? -2.826 -18.141 -14.242 1 79.25 66 ALA A N 1
ATOM 525 C CA . ALA A 1 66 ? -2.199 -17.625 -13.031 1 79.25 66 ALA A CA 1
ATOM 526 C C . ALA A 1 66 ? -2.383 -16.109 -12.922 1 79.25 66 ALA A C 1
ATOM 528 O O . ALA A 1 66 ? -2.598 -15.586 -11.828 1 79.25 66 ALA A O 1
ATOM 529 N N . THR A 1 67 ? -2.32 -15.477 -14.023 1 85.38 67 THR A N 1
ATOM 530 C CA . THR A 1 67 ? -2.49 -14.031 -14.047 1 85.38 67 THR A CA 1
ATOM 531 C C . THR A 1 67 ? -3.906 -13.641 -13.625 1 85.38 67 THR A C 1
ATOM 533 O O . THR A 1 67 ? -4.09 -12.758 -12.781 1 85.38 67 THR A O 1
ATOM 536 N N . ARG A 1 68 ? -4.848 -14.312 -14.195 1 86.5 68 ARG A N 1
ATOM 537 C CA . ARG A 1 68 ? -6.238 -14.031 -13.852 1 86.5 68 ARG A CA 1
ATOM 538 C C . ARG A 1 68 ? -6.5 -14.289 -12.375 1 86.5 68 ARG A C 1
ATOM 540 O O . ARG A 1 68 ? -7.105 -13.453 -11.695 1 86.5 68 ARG A O 1
ATOM 547 N N . GLN A 1 69 ? -6.035 -15.359 -11.891 1 81.56 69 GLN A N 1
ATOM 548 C CA . GLN A 1 69 ? -6.262 -15.734 -10.5 1 81.56 69 GLN A CA 1
ATOM 549 C C . GLN A 1 69 ? -5.605 -14.742 -9.547 1 81.56 69 GLN A C 1
ATOM 551 O O . GLN A 1 69 ? -6.215 -14.32 -8.562 1 81.56 69 GLN A O 1
ATOM 556 N N . SER A 1 70 ? -4.395 -14.391 -9.836 1 83.12 70 SER A N 1
ATOM 557 C CA . SER A 1 70 ? -3.652 -13.477 -8.977 1 83.12 70 SER A CA 1
ATOM 558 C C . SER A 1 70 ? -4.27 -12.086 -8.977 1 83.12 70 SER A C 1
ATOM 560 O O . SER A 1 70 ? -4.395 -11.453 -7.93 1 83.12 70 SER A O 1
ATOM 562 N N . VAL A 1 71 ? -4.691 -11.672 -10.117 1 87.81 71 VAL A N 1
ATOM 563 C CA . VAL A 1 71 ? -5.195 -10.305 -10.258 1 87.81 71 VAL A CA 1
ATOM 564 C C . VAL A 1 71 ? -6.594 -10.203 -9.664 1 87.81 71 VAL A C 1
ATOM 566 O O . VAL A 1 71 ? -6.863 -9.328 -8.836 1 87.81 71 VAL A O 1
ATOM 569 N N . ILE A 1 72 ? -7.445 -11.117 -9.93 1 87 72 ILE A N 1
ATOM 570 C CA . ILE A 1 72 ? -8.859 -11.016 -9.57 1 87 72 ILE A CA 1
ATOM 571 C C . ILE A 1 72 ? -9.039 -11.352 -8.094 1 87 72 ILE A C 1
ATOM 573 O O . ILE A 1 72 ? -9.828 -10.703 -7.398 1 87 72 ILE A O 1
ATOM 577 N N . LEU A 1 73 ? -8.289 -12.266 -7.598 1 82.56 73 LEU A N 1
ATOM 578 C CA . LEU A 1 73 ? -8.57 -12.766 -6.258 1 82.56 73 LEU A CA 1
ATOM 579 C C . LEU A 1 73 ? -7.773 -11.992 -5.211 1 82.56 73 LEU A C 1
ATOM 581 O O . LEU A 1 73 ? -8.203 -11.867 -4.062 1 82.56 73 LEU A O 1
ATOM 585 N N . GLU A 1 74 ? -6.645 -11.484 -5.594 1 81.06 74 GLU A N 1
ATOM 586 C CA . GLU A 1 74 ? -5.801 -10.914 -4.547 1 81.06 74 GLU A CA 1
ATOM 587 C C . GLU A 1 74 ? -5.379 -9.492 -4.891 1 81.06 74 GLU A C 1
ATOM 589 O O . GLU A 1 74 ? -5.645 -8.555 -4.129 1 81.06 74 GLU A O 1
ATOM 594 N N . PHE A 1 75 ? -4.82 -9.328 -5.992 1 85.25 75 PHE A N 1
ATOM 595 C CA . PHE A 1 75 ? -4.203 -8.039 -6.285 1 85.25 75 PHE A CA 1
ATOM 596 C C . PHE A 1 75 ? -5.258 -6.938 -6.348 1 85.25 75 PHE A C 1
ATOM 598 O O . PHE A 1 75 ? -5.164 -5.941 -5.629 1 85.25 75 PHE A O 1
ATOM 605 N N . ALA A 1 76 ? -6.266 -7.145 -7.195 1 91.31 76 ALA A N 1
ATOM 606 C CA . ALA A 1 76 ? -7.238 -6.078 -7.426 1 91.31 76 ALA A CA 1
ATOM 607 C C . ALA A 1 76 ? -8.016 -5.758 -6.148 1 91.31 76 ALA A C 1
ATOM 609 O O . ALA A 1 76 ? -8.055 -4.605 -5.715 1 91.31 76 ALA A O 1
ATOM 610 N N . PRO A 1 77 ? -8.523 -6.723 -5.531 1 92.38 77 PRO A N 1
ATOM 611 C CA . PRO A 1 77 ? -9.336 -6.367 -4.363 1 92.38 77 PRO A CA 1
ATOM 612 C C . PRO A 1 77 ? -8.492 -5.984 -3.15 1 92.38 77 PRO A C 1
ATOM 614 O O . PRO A 1 77 ? -8.734 -4.945 -2.531 1 92.38 77 PRO A O 1
ATOM 617 N N . THR A 1 78 ? -7.48 -6.727 -2.834 1 92.25 78 THR A N 1
ATOM 618 C CA . THR A 1 78 ? -6.793 -6.562 -1.557 1 92.25 78 THR A CA 1
ATOM 619 C C . THR A 1 78 ? -5.629 -5.582 -1.69 1 92.25 78 THR A C 1
ATOM 621 O O . THR A 1 78 ? -5.57 -4.578 -0.979 1 92.25 78 THR A O 1
ATOM 624 N N . PHE A 1 79 ? -4.77 -5.793 -2.645 1 91.94 79 PHE A N 1
ATOM 625 C CA . PHE A 1 79 ? -3.557 -4.988 -2.725 1 91.94 79 PHE A CA 1
ATOM 626 C C . PHE A 1 79 ? -3.877 -3.572 -3.186 1 91.94 79 PHE A C 1
ATOM 628 O O . PHE A 1 79 ? -3.297 -2.605 -2.686 1 91.94 79 PHE A O 1
ATOM 635 N N . ILE A 1 80 ? -4.707 -3.443 -4.113 1 95.38 80 ILE A N 1
ATOM 636 C CA . ILE A 1 80 ? -5.125 -2.109 -4.531 1 95.38 80 ILE A CA 1
ATOM 637 C C . ILE A 1 80 ? -5.789 -1.388 -3.363 1 95.38 80 ILE A C 1
ATOM 639 O O . ILE A 1 80 ? -5.637 -0.173 -3.209 1 95.38 80 ILE A O 1
ATOM 643 N N . SER A 1 81 ? -6.539 -2.121 -2.58 1 96.25 81 SER A N 1
ATOM 644 C CA . SER A 1 81 ? -7.188 -1.502 -1.429 1 96.25 81 SER A CA 1
ATOM 645 C C . SER A 1 81 ? -6.156 -0.993 -0.423 1 96.25 81 SER A C 1
ATOM 647 O O . SER A 1 81 ? -6.375 0.031 0.229 1 96.25 81 SER A O 1
ATOM 649 N N . ILE A 1 82 ? -5.109 -1.683 -0.325 1 94 82 ILE A N 1
ATOM 650 C CA . ILE A 1 82 ? -4.051 -1.226 0.572 1 94 82 ILE A CA 1
ATOM 651 C C . ILE A 1 82 ? -3.406 0.037 0.007 1 94 82 ILE A C 1
ATOM 653 O O . ILE A 1 82 ? -3.117 0.979 0.75 1 94 82 ILE A O 1
ATOM 657 N N . ILE A 1 83 ? -3.213 0.008 -1.264 1 94.75 83 ILE A N 1
ATOM 658 C CA . ILE A 1 83 ? -2.662 1.188 -1.921 1 94.75 83 ILE A CA 1
ATOM 659 C C . ILE A 1 83 ? -3.613 2.371 -1.74 1 94.75 83 ILE A C 1
ATOM 661 O O . ILE A 1 83 ? -3.178 3.486 -1.443 1 94.75 83 ILE A O 1
ATOM 665 N N . MET A 1 84 ? -4.852 2.074 -1.829 1 96.25 84 MET A N 1
ATOM 666 C CA . MET A 1 84 ? -5.852 3.125 -1.658 1 96.25 84 MET A CA 1
ATOM 667 C C . MET A 1 84 ? -5.906 3.594 -0.208 1 96.25 84 MET A C 1
ATOM 669 O O . MET A 1 84 ? -6.25 4.746 0.065 1 96.25 84 MET A O 1
ATOM 673 N N . ALA A 1 85 ? -5.609 2.648 0.681 1 96 85 ALA A N 1
ATOM 674 C CA . ALA A 1 85 ? -5.5 3.062 2.078 1 96 85 ALA A CA 1
ATOM 675 C C . ALA A 1 85 ? -4.422 4.129 2.252 1 96 85 ALA A C 1
ATOM 677 O O . ALA A 1 85 ? -4.539 5 3.117 1 96 85 ALA A O 1
ATOM 678 N N . GLY A 1 86 ? -3.434 4.043 1.434 1 93.88 86 GLY A N 1
ATOM 679 C CA . GLY A 1 86 ? -2.385 5.051 1.466 1 93.88 86 GLY A CA 1
ATOM 680 C C . GLY A 1 86 ? -2.805 6.371 0.843 1 93.88 86 GLY A C 1
ATOM 681 O O . GLY A 1 86 ? -2.533 7.438 1.396 1 93.88 86 GLY A O 1
ATOM 682 N N . LYS A 1 87 ? -3.441 6.281 -0.203 1 93.62 87 LYS A N 1
ATOM 683 C CA . LYS A 1 87 ? -3.818 7.5 -0.915 1 93.62 87 LYS A CA 1
ATOM 684 C C . LYS A 1 87 ? -5.105 8.094 -0.347 1 93.62 87 LYS A C 1
ATOM 686 O O . LYS A 1 87 ? -5.102 9.211 0.171 1 93.62 87 LYS A O 1
ATOM 691 N N . MET A 1 88 ? -6.184 7.297 -0.357 1 94.88 88 MET A N 1
ATOM 692 C CA . MET A 1 88 ? -7.48 7.766 0.122 1 94.88 88 MET A CA 1
ATOM 693 C C . MET A 1 88 ? -7.469 7.957 1.635 1 94.88 88 MET A C 1
ATOM 695 O O . MET A 1 88 ? -8.031 8.922 2.148 1 94.88 88 MET A O 1
ATOM 699 N N . GLY A 1 89 ? -6.906 7.004 2.305 1 94.19 89 GLY A N 1
ATOM 700 C CA . GLY A 1 89 ? -6.844 7.098 3.754 1 94.19 89 GLY A CA 1
ATOM 701 C C . GLY A 1 89 ? -6.082 8.312 4.242 1 94.19 89 GLY A C 1
ATOM 702 O O . GLY A 1 89 ? -6.516 8.992 5.176 1 94.19 89 GLY A O 1
ATOM 703 N N . SER A 1 90 ? -4.953 8.531 3.545 1 90.62 90 SER A N 1
ATOM 704 C CA . SER A 1 90 ? -4.176 9.711 3.906 1 90.62 90 SER A CA 1
ATOM 705 C C . SER A 1 90 ? -4.969 10.992 3.662 1 90.62 90 SER A C 1
ATOM 707 O O . SER A 1 90 ? -4.93 11.914 4.477 1 90.62 90 SER A O 1
ATOM 709 N N . PHE A 1 91 ? -5.617 11.086 2.613 1 91.81 91 PHE A N 1
ATOM 710 C CA . PHE A 1 91 ? -6.434 12.242 2.275 1 91.81 91 PHE A CA 1
ATOM 711 C C . PHE A 1 91 ? -7.531 12.453 3.312 1 91.81 91 PHE A C 1
ATOM 713 O O . PHE A 1 91 ? -7.734 13.57 3.795 1 91.81 91 PHE A O 1
ATOM 720 N N . ILE A 1 92 ? -8.188 11.406 3.689 1 95.38 92 ILE A N 1
ATOM 721 C CA . ILE A 1 92 ? -9.305 11.477 4.625 1 95.38 92 ILE A CA 1
ATOM 722 C C . ILE A 1 92 ? -8.797 11.891 6.004 1 95.38 92 ILE A C 1
ATOM 724 O O . ILE A 1 92 ? -9.32 12.836 6.605 1 95.38 92 ILE A O 1
ATOM 728 N N . THR A 1 93 ? -7.777 11.25 6.453 1 94.81 93 THR A N 1
ATOM 729 C CA . THR A 1 93 ? -7.254 11.523 7.785 1 94.81 93 THR A CA 1
ATOM 730 C C . THR A 1 93 ? -6.719 12.953 7.871 1 94.81 93 THR A C 1
ATOM 732 O O . THR A 1 93 ? -6.98 13.664 8.844 1 94.81 93 THR A O 1
ATOM 735 N N . SER A 1 94 ? -6.031 13.344 6.824 1 89.81 94 SER A N 1
ATOM 736 C CA . SER A 1 94 ? -5.438 14.68 6.848 1 89.81 94 SER A CA 1
ATOM 737 C C . SER A 1 94 ? -6.508 15.766 6.738 1 89.81 94 SER A C 1
ATOM 739 O O . SER A 1 94 ? -6.406 16.812 7.379 1 89.81 94 SER A O 1
ATOM 741 N N . SER A 1 95 ? -7.52 15.578 5.914 1 91.75 95 SER A N 1
ATOM 742 C CA . SER A 1 95 ? -8.594 16.547 5.75 1 91.75 95 SER A CA 1
ATOM 743 C C . SER A 1 95 ? -9.383 16.734 7.043 1 91.75 95 SER A C 1
ATOM 745 O O . SER A 1 95 ? -9.609 17.859 7.488 1 91.75 95 SER A O 1
ATOM 747 N N . ILE A 1 96 ? -9.75 15.625 7.645 1 94.56 96 ILE A N 1
ATOM 748 C CA . ILE A 1 96 ? -10.531 15.68 8.875 1 94.56 96 ILE A CA 1
ATOM 749 C C . ILE A 1 96 ? -9.641 16.172 10.023 1 94.56 96 ILE A C 1
ATOM 751 O O . ILE A 1 96 ? -10.078 16.969 10.859 1 94.56 96 ILE A O 1
ATOM 755 N N . GLY A 1 97 ? -8.461 15.641 10.016 1 92.12 97 GLY A N 1
ATOM 756 C CA . GLY A 1 97 ? -7.52 16.078 11.039 1 92.12 97 GLY A CA 1
ATOM 757 C C . GLY A 1 97 ? -7.262 17.578 11.008 1 92.12 97 GLY A C 1
ATOM 758 O O . GLY A 1 97 ? -7.195 18.219 12.062 1 92.12 97 GLY A O 1
ATOM 759 N N . THR A 1 98 ? -7.086 18.125 9.844 1 88.31 98 THR A N 1
ATOM 760 C CA . THR A 1 98 ? -6.887 19.562 9.695 1 88.31 98 THR A CA 1
ATOM 761 C C . THR A 1 98 ? -8.102 20.344 10.195 1 88.31 98 THR A C 1
ATOM 763 O O . THR A 1 98 ? -7.957 21.375 10.852 1 88.31 98 THR A O 1
ATOM 766 N N . MET A 1 99 ? -9.297 19.859 9.914 1 91.81 99 MET A N 1
ATOM 767 C CA . MET A 1 99 ? -10.516 20.516 10.391 1 91.81 99 MET A CA 1
ATOM 768 C C . MET A 1 99 ? -10.609 20.453 11.914 1 91.81 99 MET A C 1
ATOM 770 O O . MET A 1 99 ? -11.164 21.344 12.547 1 91.81 99 MET A O 1
ATOM 774 N N . ARG A 1 100 ? -10 19.391 12.414 1 92.75 100 ARG A N 1
ATOM 775 C CA . ARG A 1 100 ? -9.969 19.25 13.867 1 92.75 100 ARG A CA 1
ATOM 776 C C . ARG A 1 100 ? -9.016 20.266 14.492 1 92.75 100 ARG A C 1
ATOM 778 O O . ARG A 1 100 ? -9.359 20.938 15.469 1 92.75 100 ARG A O 1
ATOM 785 N N . VAL A 1 101 ? -7.895 20.422 13.93 1 86.81 101 VAL A N 1
ATOM 786 C CA . VAL A 1 101 ? -6.852 21.297 14.461 1 86.81 101 VAL A CA 1
ATOM 787 C C . VAL A 1 101 ? -7.285 22.75 14.328 1 86.81 101 VAL A C 1
ATOM 789 O O . VAL A 1 101 ? -6.977 23.578 15.188 1 86.81 101 VAL A O 1
ATOM 792 N N . THR A 1 102 ? -8.008 23.094 13.289 1 88.31 102 THR A N 1
ATOM 793 C CA . THR A 1 102 ? -8.438 24.469 13.055 1 88.31 102 THR A CA 1
ATOM 794 C C . THR A 1 102 ? -9.781 24.734 13.734 1 88.31 102 THR A C 1
ATOM 796 O O . THR A 1 102 ? -10.414 25.766 13.492 1 88.31 102 THR A O 1
ATOM 799 N N . GLU A 1 103 ? -10.336 23.75 14.422 1 91.31 103 GLU A N 1
ATOM 800 C CA . GLU A 1 103 ? -11.539 23.859 15.242 1 91.31 103 GLU A CA 1
ATOM 801 C C . GLU A 1 103 ? -12.781 24.016 14.367 1 91.31 103 GLU A C 1
ATOM 803 O O . GLU A 1 103 ? -13.789 24.562 14.812 1 91.31 103 GLU A O 1
ATOM 808 N N . GLN A 1 104 ? -12.68 23.594 13.219 1 91.94 104 GLN A N 1
ATOM 809 C CA . GLN A 1 104 ? -13.836 23.625 12.32 1 91.94 104 GLN A CA 1
ATOM 810 C C . GLN A 1 104 ? -14.891 22.609 12.75 1 91.94 104 GLN A C 1
ATOM 812 O O . GLN A 1 104 ? -16.094 22.844 12.555 1 91.94 104 GLN A O 1
ATOM 817 N N . ILE A 1 105 ? -14.469 21.562 13.312 1 94.19 105 ILE A N 1
ATOM 818 C CA . ILE A 1 105 ? -15.398 20.547 13.773 1 94.19 105 ILE A CA 1
ATOM 819 C C . ILE A 1 105 ? -16.219 21.078 14.945 1 94.19 105 ILE A C 1
ATOM 821 O O . ILE A 1 105 ? -17.438 20.906 14.984 1 94.19 105 ILE A O 1
ATOM 825 N N . ASP A 1 106 ? -15.539 21.719 15.82 1 94.19 106 ASP A N 1
ATOM 826 C CA . ASP A 1 106 ? -16.234 22.344 16.938 1 94.19 106 ASP A CA 1
ATOM 827 C C . ASP A 1 106 ? -17.219 23.406 16.453 1 94.19 106 ASP A C 1
ATOM 829 O O . ASP A 1 106 ? -18.297 23.562 17.016 1 94.19 106 ASP A O 1
ATOM 833 N N . ALA A 1 107 ? -16.828 24.109 15.438 1 93.81 107 ALA A N 1
ATOM 834 C CA . ALA A 1 107 ? -17.703 25.141 14.859 1 93.81 107 ALA A CA 1
ATOM 835 C C . ALA A 1 107 ? -18.969 24.516 14.297 1 93.81 107 ALA A C 1
ATOM 837 O O . ALA A 1 107 ? -20.062 25.078 14.438 1 93.81 107 ALA A O 1
ATOM 838 N N . LEU A 1 108 ? -18.891 23.328 13.672 1 93.12 108 LEU A N 1
ATOM 839 C CA . LEU A 1 108 ? -20.047 22.609 13.156 1 93.12 108 LEU A CA 1
ATOM 840 C C . LEU A 1 108 ? -21 22.203 14.289 1 93.12 108 LEU A C 1
ATOM 842 O O . LEU A 1 108 ? -22.219 22.328 14.164 1 93.12 108 LEU A O 1
ATOM 846 N N . GLU A 1 109 ? -20.406 21.781 15.344 1 92.31 109 GLU A N 1
ATOM 847 C CA . GLU A 1 109 ? -21.219 21.312 16.469 1 92.31 109 GLU A CA 1
ATOM 848 C C . GLU A 1 109 ? -21.938 22.484 17.141 1 92.31 109 GLU A C 1
ATOM 850 O O . GLU A 1 109 ? -23.078 22.344 17.578 1 92.31 109 GLU A O 1
ATOM 855 N N . VAL A 1 110 ? -21.281 23.531 17.203 1 94.38 110 VAL A N 1
ATOM 856 C CA . VAL A 1 110 ? -21.875 24.719 17.781 1 94.38 110 VAL A CA 1
ATOM 857 C C . VAL A 1 110 ? -23.047 25.188 16.922 1 94.38 110 VAL A C 1
ATOM 859 O O . VAL A 1 110 ? -24.047 25.703 17.438 1 94.38 110 VAL A O 1
ATOM 862 N N . MET A 1 111 ? -22.984 24.984 15.703 1 93.81 111 MET A N 1
ATOM 863 C CA . MET A 1 111 ? -24.062 25.344 14.781 1 93.81 111 MET A CA 1
ATOM 864 C C . MET A 1 111 ? -25.188 24.328 14.812 1 93.81 111 MET A C 1
ATOM 866 O O . MET A 1 111 ? -26.172 24.453 14.078 1 93.81 111 MET A O 1
ATOM 870 N N . GLY A 1 112 ? -24.984 23.234 15.547 1 91.5 112 GLY A N 1
ATOM 871 C CA . GLY A 1 112 ? -26.016 22.234 15.695 1 91.5 112 GLY A CA 1
ATOM 872 C C . GLY A 1 112 ? -25.969 21.172 14.617 1 91.5 112 GLY A C 1
ATOM 873 O O . GLY A 1 112 ? -26.953 20.438 14.422 1 91.5 112 GLY A O 1
ATOM 874 N N . VAL A 1 113 ? -24.938 21.25 13.883 1 92.5 113 VAL A N 1
ATOM 875 C CA . VAL A 1 113 ? -24.766 20.25 12.82 1 92.5 113 VAL A CA 1
ATOM 876 C C . VAL A 1 113 ? -24.031 19.031 13.375 1 92.5 113 VAL A C 1
ATOM 878 O O . VAL A 1 113 ? -23.062 19.172 14.133 1 92.5 113 VAL A O 1
ATOM 881 N N . ASN A 1 114 ? -24.516 17.812 13.016 1 94.5 114 ASN A N 1
ATOM 882 C CA . ASN A 1 114 ? -23.781 16.594 13.352 1 94.5 114 ASN A CA 1
ATOM 883 C C . ASN A 1 114 ? -22.484 16.484 12.539 1 94.5 114 ASN A C 1
ATOM 885 O O . ASN A 1 114 ? -22.531 16.156 11.352 1 94.5 114 ASN A O 1
ATOM 889 N N . SER A 1 115 ? -21.406 16.656 13.227 1 94.88 115 SER A N 1
ATOM 890 C CA . SER A 1 115 ? -20.125 16.75 12.531 1 94.88 115 SER A CA 1
ATOM 891 C C . SER A 1 115 ? -19.734 15.398 11.922 1 94.88 115 SER A C 1
ATOM 893 O O . SER A 1 115 ? -19.156 15.344 10.836 1 94.88 115 SER A O 1
ATOM 895 N N . LEU A 1 116 ? -20.016 14.352 12.578 1 94.56 116 LEU A N 1
ATOM 896 C CA . LEU A 1 116 ? -19.672 13.031 12.062 1 94.56 116 LEU A CA 1
ATOM 897 C C . LEU A 1 116 ? -20.484 12.703 10.812 1 94.56 116 LEU A C 1
ATOM 899 O O . LEU A 1 116 ? -19.953 12.141 9.852 1 94.56 116 LEU A O 1
ATOM 903 N N . ASN A 1 117 ? -21.719 12.992 10.852 1 95.69 117 ASN A N 1
ATOM 904 C CA . ASN A 1 117 ? -22.547 12.789 9.664 1 95.69 117 ASN A CA 1
ATOM 905 C C . ASN A 1 117 ? -22.078 13.664 8.508 1 95.69 117 ASN A C 1
ATOM 907 O O . ASN A 1 117 ? -21.984 13.195 7.371 1 95.69 117 ASN A O 1
ATOM 911 N N . TYR A 1 118 ? -21.75 14.883 8.836 1 95.31 118 TYR A N 1
ATOM 912 C CA . TYR A 1 118 ? -21.344 15.867 7.844 1 95.31 118 TYR A CA 1
ATOM 913 C C . TYR A 1 118 ? -20.016 15.477 7.199 1 95.31 118 TYR A C 1
ATOM 915 O O . TYR A 1 118 ? -19.812 15.656 5.996 1 95.31 118 TYR A O 1
ATOM 923 N N . LEU A 1 119 ? -19.141 14.883 7.941 1 95.81 119 LEU A N 1
ATOM 924 C CA . LEU A 1 119 ? -17.781 14.672 7.469 1 95.81 119 LEU A CA 1
ATOM 925 C C . LEU A 1 119 ? -17.594 13.242 6.953 1 95.81 119 LEU A C 1
ATOM 927 O O . LEU A 1 119 ? -16.906 13.023 5.965 1 95.81 119 LEU A O 1
ATOM 931 N N . VAL A 1 120 ? -18.203 12.258 7.578 1 96.31 120 VAL A N 1
ATOM 932 C CA . VAL A 1 120 ? -17.859 10.859 7.328 1 96.31 120 VAL A CA 1
ATOM 933 C C . VAL A 1 120 ? -18.891 10.234 6.398 1 96.31 120 VAL A C 1
ATOM 935 O O . VAL A 1 120 ? -18.547 9.422 5.531 1 96.31 120 VAL A O 1
ATOM 938 N N . PHE A 1 121 ? -20.141 10.625 6.543 1 96.56 121 PHE A N 1
ATOM 939 C CA . PHE A 1 121 ? -21.219 10.008 5.781 1 96.56 121 PHE A CA 1
ATOM 940 C C . PHE A 1 121 ? -21 10.188 4.285 1 96.56 121 PHE A C 1
ATOM 942 O O . PHE A 1 121 ? -21.141 9.242 3.51 1 96.56 121 PHE A O 1
ATOM 949 N N . PRO A 1 122 ? -20.719 11.383 3.852 1 96.69 122 PRO A N 1
ATOM 950 C CA . PRO A 1 122 ? -20.5 11.539 2.414 1 96.69 122 PRO A CA 1
ATOM 951 C C . PRO A 1 122 ? -19.359 10.672 1.891 1 96.69 122 PRO A C 1
ATOM 953 O O . PRO A 1 122 ? -19.406 10.211 0.748 1 96.69 122 PRO A O 1
ATOM 956 N N . LYS A 1 123 ? -18.344 10.484 2.668 1 96.94 123 LYS A N 1
ATOM 957 C CA . LYS A 1 123 ? -17.219 9.625 2.283 1 96.94 123 LYS A CA 1
ATOM 958 C C . LYS A 1 123 ? -17.672 8.172 2.16 1 96.94 123 LYS A C 1
ATOM 960 O O . LYS A 1 123 ? -17.188 7.441 1.292 1 96.94 123 LYS A O 1
ATOM 965 N N . LEU A 1 124 ? -18.531 7.762 3.051 1 96.5 124 LEU A N 1
ATOM 966 C CA . LEU A 1 124 ? -19.062 6.406 3.025 1 96.5 124 LEU A CA 1
ATOM 967 C C . LEU A 1 124 ? -19.875 6.164 1.753 1 96.5 124 LEU A C 1
ATOM 969 O O . LEU A 1 124 ? -19.734 5.121 1.111 1 96.5 124 LEU A O 1
ATOM 973 N N . ILE A 1 125 ? -20.625 7.082 1.42 1 96.62 125 ILE A N 1
ATOM 974 C CA . ILE A 1 125 ? -21.484 6.957 0.243 1 96.62 125 ILE A CA 1
ATOM 975 C C . ILE A 1 125 ? -20.625 7.016 -1.021 1 96.62 125 ILE A C 1
ATOM 977 O O . ILE A 1 125 ? -20.844 6.242 -1.958 1 96.62 125 ILE A O 1
ATOM 981 N N . ALA A 1 126 ? -19.703 7.906 -1.016 1 97.25 126 ALA A N 1
ATOM 982 C CA . ALA A 1 126 ? -18.828 8.023 -2.174 1 97.25 126 ALA A CA 1
ATOM 983 C C . ALA A 1 126 ? -18.078 6.719 -2.43 1 97.25 126 ALA A C 1
ATOM 985 O O . ALA A 1 126 ? -17.906 6.301 -3.578 1 97.25 126 ALA A O 1
ATOM 986 N N . LEU A 1 127 ? -17.719 6.016 -1.375 1 97.12 127 LEU A N 1
ATOM 987 C CA . LEU A 1 127 ? -16.875 4.828 -1.491 1 97.12 127 LEU A CA 1
ATOM 988 C C . LEU A 1 127 ? -17.703 3.609 -1.868 1 97.12 127 LEU A C 1
ATOM 990 O O . LEU A 1 127 ? -17.156 2.531 -2.113 1 97.12 127 LEU A O 1
ATOM 994 N N . LEU A 1 128 ? -19.016 3.816 -1.953 1 95.56 128 LEU A N 1
ATOM 995 C CA . LEU A 1 128 ? -19.844 2.754 -2.504 1 95.56 128 LEU A CA 1
ATOM 996 C C . LEU A 1 128 ? -19.5 2.506 -3.973 1 95.56 128 LEU A C 1
ATOM 998 O O . LEU A 1 128 ? -19.812 1.442 -4.512 1 95.56 128 LEU A O 1
ATOM 1002 N N . LEU A 1 129 ? -18.891 3.459 -4.562 1 96 129 LEU A N 1
ATOM 1003 C CA . LEU A 1 129 ? -18.469 3.328 -5.953 1 96 129 LEU A CA 1
ATOM 1004 C C . LEU A 1 129 ? -17.109 2.652 -6.055 1 96 129 LEU A C 1
ATOM 1006 O O . LEU A 1 129 ? -16.609 2.424 -7.16 1 96 129 LEU A O 1
ATOM 1010 N N . TYR A 1 130 ? -16.547 2.277 -4.918 1 96.75 130 TYR A N 1
ATOM 1011 C CA . TYR A 1 130 ? -15.211 1.699 -4.844 1 96.75 130 TYR A CA 1
ATOM 1012 C C . TYR A 1 130 ? -15.133 0.398 -5.637 1 96.75 130 TYR A C 1
ATOM 1014 O O . TYR A 1 130 ? -14.133 0.122 -6.293 1 96.75 130 TYR A O 1
ATOM 1022 N N . PRO A 1 131 ? -16.219 -0.439 -5.684 1 95.25 131 PRO A N 1
ATOM 1023 C CA . PRO A 1 131 ? -16.172 -1.681 -6.461 1 95.25 131 PRO A CA 1
ATOM 1024 C C . PRO A 1 131 ? -15.953 -1.435 -7.953 1 95.25 131 PRO A C 1
ATOM 1026 O O . PRO A 1 131 ? -15.375 -2.275 -8.648 1 95.25 131 PRO A O 1
ATOM 1029 N N . PHE A 1 132 ? -16.359 -0.314 -8.391 1 94.62 132 PHE A N 1
ATOM 1030 C CA . PHE A 1 132 ? -16.125 0.025 -9.789 1 94.62 132 PHE A CA 1
ATOM 1031 C C . PHE A 1 132 ? -14.656 0.278 -10.062 1 94.62 132 PHE A C 1
ATOM 1033 O O . PHE A 1 132 ? -14.141 -0.089 -11.117 1 94.62 132 PHE A O 1
ATOM 1040 N N . VAL A 1 133 ? -14.023 0.915 -9.117 1 95.88 133 VAL A N 1
ATOM 1041 C CA . VAL A 1 133 ? -12.586 1.158 -9.219 1 95.88 133 VAL A CA 1
ATOM 1042 C C . VAL A 1 133 ? -11.836 -0.172 -9.258 1 95.88 133 VAL A C 1
ATOM 1044 O O . VAL A 1 133 ? -10.906 -0.344 -10.047 1 95.88 133 VAL A O 1
ATOM 1047 N N . ILE A 1 134 ? -12.289 -1.063 -8.477 1 95.94 134 ILE A N 1
ATOM 1048 C CA . ILE A 1 134 ? -11.656 -2.375 -8.406 1 95.94 134 ILE A CA 1
ATOM 1049 C C . ILE A 1 134 ? -11.922 -3.148 -9.695 1 95.94 134 ILE A C 1
ATOM 1051 O O . ILE A 1 134 ? -11.062 -3.896 -10.164 1 95.94 134 ILE A O 1
ATOM 1055 N N . GLY A 1 135 ? -13.164 -2.986 -10.203 1 95.06 135 GLY A N 1
ATOM 1056 C CA . GLY A 1 135 ? -13.445 -3.58 -11.508 1 95.06 135 GLY A CA 1
ATOM 1057 C C . GLY A 1 135 ? -12.5 -3.107 -12.594 1 95.06 135 GLY A C 1
ATOM 1058 O O . GLY A 1 135 ? -12.039 -3.904 -13.414 1 95.06 135 GLY A O 1
ATOM 1059 N N . LEU A 1 136 ? -12.258 -1.903 -12.586 1 96.06 136 LEU A N 1
ATOM 1060 C CA . LEU A 1 136 ? -11.312 -1.339 -13.539 1 96.06 136 LEU A CA 1
ATOM 1061 C C . LEU A 1 136 ? -9.914 -1.918 -13.32 1 96.06 136 LEU A C 1
ATOM 1063 O O . LEU A 1 136 ? -9.195 -2.197 -14.281 1 96.06 136 LEU A O 1
ATOM 1067 N N . SER A 1 137 ? -9.539 -2.008 -12.07 1 96.5 137 SER A N 1
ATOM 1068 C CA . SER A 1 137 ? -8.242 -2.588 -11.727 1 96.5 137 SER A CA 1
ATOM 1069 C C . SER A 1 137 ? -8.117 -4.012 -12.258 1 96.5 137 SER A C 1
ATOM 1071 O O . SER A 1 137 ? -7.07 -4.398 -12.773 1 96.5 137 SER A O 1
ATOM 1073 N N . MET A 1 138 ? -9.18 -4.793 -12.148 1 94.75 138 MET A N 1
ATOM 1074 C CA . MET A 1 138 ? -9.172 -6.168 -12.641 1 94.75 138 M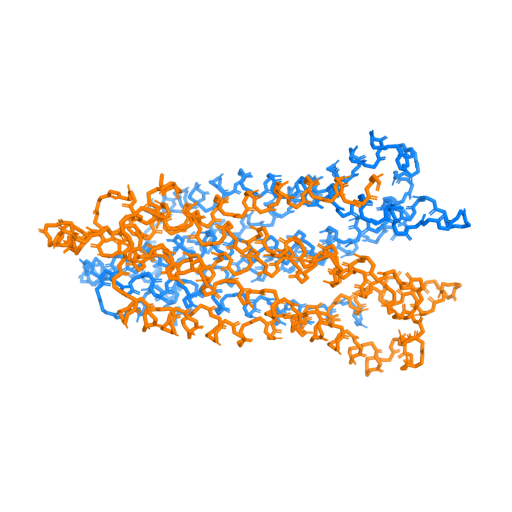ET A CA 1
ATOM 1075 C C . MET A 1 138 ? -8.992 -6.199 -14.156 1 94.75 138 MET A C 1
ATOM 1077 O O . MET A 1 138 ? -8.188 -6.98 -14.672 1 94.75 138 MET A O 1
ATOM 1081 N N . PHE A 1 139 ? -9.695 -5.383 -14.75 1 95.56 139 PHE A N 1
ATOM 1082 C CA . PHE A 1 139 ? -9.656 -5.336 -16.203 1 95.56 139 PHE A CA 1
ATOM 1083 C C . PHE A 1 139 ? -8.273 -4.922 -16.688 1 95.56 139 PHE A C 1
ATOM 1085 O O . PHE A 1 139 ? -7.688 -5.578 -17.562 1 95.56 139 PHE A O 1
ATOM 1092 N N . LEU A 1 140 ? -7.762 -3.887 -16.188 1 96.5 140 LEU A N 1
ATOM 1093 C CA . LEU A 1 140 ? -6.477 -3.355 -16.625 1 96.5 140 LEU A CA 1
ATOM 1094 C C . LEU A 1 140 ? -5.336 -4.289 -16.219 1 96.5 140 LEU A C 1
ATOM 1096 O O . LEU A 1 140 ? -4.328 -4.379 -16.922 1 96.5 140 LEU A O 1
ATOM 1100 N N . GLY A 1 141 ? -5.508 -4.867 -15.07 1 95.12 141 GLY A N 1
ATOM 1101 C CA . GLY A 1 141 ? -4.52 -5.859 -14.672 1 95.12 141 GLY A CA 1
ATOM 1102 C C . GLY A 1 141 ? -4.414 -7.02 -15.641 1 95.12 141 GLY A C 1
ATOM 1103 O O . GLY A 1 141 ? -3.312 -7.398 -16.047 1 95.12 141 GLY A O 1
ATOM 1104 N N . ILE A 1 142 ? -5.547 -7.539 -16.016 1 93.94 142 ILE A N 1
ATOM 1105 C CA . ILE A 1 142 ? -5.582 -8.648 -16.953 1 93.94 142 ILE A CA 1
ATOM 1106 C C . ILE A 1 142 ? -5.078 -8.188 -18.328 1 93.94 142 ILE A C 1
ATOM 1108 O O . ILE A 1 142 ? -4.309 -8.891 -18.984 1 93.94 142 ILE A O 1
ATOM 1112 N N . PHE A 1 143 ? -5.531 -7.051 -18.656 1 95.56 143 PHE A N 1
ATOM 1113 C CA . PHE A 1 143 ? -5.105 -6.496 -19.922 1 95.56 143 PHE A CA 1
ATOM 1114 C C . PHE A 1 143 ? -3.598 -6.293 -19.953 1 95.56 143 PHE A C 1
ATOM 1116 O O . PHE A 1 143 ? -2.943 -6.594 -20.953 1 95.56 143 PHE A O 1
ATOM 1123 N N . GLY A 1 144 ? -3.047 -5.707 -18.953 1 94.31 144 GLY A N 1
ATOM 1124 C CA . GLY A 1 144 ? -1.604 -5.555 -18.859 1 94.31 144 GLY A CA 1
ATOM 1125 C C . GLY A 1 144 ? -0.86 -6.875 -18.906 1 94.31 144 GLY A C 1
ATOM 1126 O O . GLY A 1 144 ? 0.203 -6.973 -19.516 1 94.31 144 GLY A O 1
ATOM 1127 N N . GLY A 1 145 ? -1.387 -7.836 -18.203 1 93.31 145 GLY A N 1
ATOM 1128 C CA . GLY A 1 145 ? -0.801 -9.164 -18.266 1 93.31 145 GLY A CA 1
ATOM 1129 C C . GLY A 1 145 ? -0.82 -9.773 -19.656 1 93.31 145 GLY A C 1
ATOM 1130 O O . GLY A 1 145 ? 0.157 -10.391 -20.078 1 93.31 145 GLY A O 1
ATOM 1131 N N . TRP A 1 146 ? -1.916 -9.586 -20.297 1 93.12 146 TRP A N 1
ATOM 1132 C CA . TRP A 1 146 ? -2.049 -10.086 -21.656 1 93.12 146 TRP A CA 1
ATOM 1133 C C . TRP A 1 146 ? -1.02 -9.438 -22.578 1 93.12 146 TRP A C 1
ATOM 1135 O O . TRP A 1 146 ? -0.356 -10.133 -23.359 1 93.12 146 TRP A O 1
ATOM 1145 N N . LEU A 1 147 ? -0.911 -8.188 -22.5 1 94.19 147 LEU A N 1
ATOM 1146 C CA . LEU A 1 147 ? 0.029 -7.453 -23.328 1 94.19 147 LEU A CA 1
ATOM 1147 C C . LEU A 1 147 ? 1.46 -7.918 -23.078 1 94.19 147 LEU A C 1
ATOM 1149 O O . LEU A 1 147 ? 2.225 -8.125 -24.031 1 94.19 147 LEU A O 1
ATOM 1153 N N . ALA A 1 148 ? 1.792 -8.031 -21.875 1 91.25 148 ALA A N 1
ATOM 1154 C CA . ALA A 1 148 ? 3.15 -8.414 -21.5 1 91.25 148 ALA A CA 1
ATOM 1155 C C . ALA A 1 148 ? 3.457 -9.844 -21.953 1 91.25 148 ALA A C 1
ATOM 1157 O O . ALA A 1 148 ? 4.562 -10.125 -22.422 1 91.25 148 ALA A O 1
ATOM 1158 N N . ALA A 1 149 ? 2.514 -10.688 -21.844 1 90.12 149 ALA A N 1
ATOM 1159 C CA . ALA A 1 149 ? 2.723 -12.086 -22.203 1 90.12 149 ALA A CA 1
ATOM 1160 C C . ALA A 1 149 ? 2.816 -12.258 -23.719 1 90.12 149 ALA A C 1
ATOM 1162 O O . ALA A 1 149 ? 3.701 -12.953 -24.219 1 90.12 149 ALA A O 1
ATOM 1163 N N . VAL A 1 150 ? 1.961 -11.648 -24.438 1 91.38 150 VAL A N 1
ATOM 1164 C CA . VAL A 1 150 ? 1.861 -11.836 -25.875 1 91.38 150 VAL A CA 1
ATOM 1165 C C . VAL A 1 150 ? 2.98 -11.07 -26.578 1 91.38 150 VAL A C 1
ATOM 1167 O O . VAL A 1 150 ? 3.707 -11.625 -27.406 1 91.38 150 VAL A O 1
ATOM 1170 N N . TYR A 1 151 ? 3.152 -9.883 -26.219 1 90.31 151 TYR A N 1
ATOM 1171 C CA . TYR A 1 151 ? 4.156 -9.07 -26.891 1 90.31 151 TYR A CA 1
ATOM 1172 C C . TYR A 1 151 ? 5.551 -9.367 -26.359 1 90.31 151 TYR A C 1
ATOM 1174 O O . TYR A 1 151 ? 6.555 -9.086 -27.016 1 90.31 151 TYR A O 1
ATOM 1182 N N . GLY A 1 152 ? 5.645 -9.906 -25.219 1 84.81 152 GLY A N 1
ATOM 1183 C CA . GLY A 1 152 ? 6.926 -10.336 -24.688 1 84.81 152 GLY A CA 1
ATOM 1184 C C . GLY A 1 152 ? 7.398 -11.664 -25.266 1 84.81 152 GLY A C 1
ATOM 1185 O O . GLY A 1 152 ? 8.555 -12.047 -25.078 1 84.81 152 GLY A O 1
ATOM 1186 N N . GLY A 1 153 ? 6.438 -12.391 -25.891 1 84.19 153 GLY A N 1
ATOM 1187 C CA . GLY A 1 153 ? 6.781 -13.633 -26.562 1 84.19 153 GLY A CA 1
ATOM 1188 C C . GLY A 1 153 ? 6.719 -14.836 -25.641 1 84.19 153 GLY A C 1
ATOM 1189 O O . GLY A 1 153 ? 7.352 -15.859 -25.906 1 84.19 153 GLY A O 1
ATOM 1190 N N . PHE A 1 154 ? 6.059 -14.68 -24.609 1 84.75 154 PHE A N 1
ATOM 1191 C CA . PHE A 1 154 ? 6.008 -15.766 -23.625 1 84.75 154 PHE A CA 1
ATOM 1192 C C . PHE A 1 154 ? 4.828 -16.688 -23.906 1 84.75 154 PHE A C 1
ATOM 1194 O O . PHE A 1 154 ? 4.852 -17.859 -23.531 1 84.75 154 PHE A O 1
ATOM 1201 N N . ALA A 1 155 ? 3.785 -16.188 -24.469 1 85.25 155 ALA A N 1
ATOM 1202 C CA . ALA A 1 155 ? 2.592 -16.938 -24.828 1 85.25 155 ALA A CA 1
ATOM 1203 C C . ALA A 1 155 ? 1.868 -16.297 -26 1 85.25 155 ALA A C 1
ATOM 1205 O O . ALA A 1 155 ? 2.008 -15.086 -26.234 1 85.25 155 ALA A O 1
ATOM 1206 N N . THR A 1 156 ? 1.198 -17.078 -26.719 1 89.81 156 THR A N 1
ATOM 1207 C CA . THR A 1 156 ? 0.365 -16.531 -27.781 1 89.81 156 THR A CA 1
ATOM 1208 C C . THR A 1 156 ? -0.939 -15.977 -27.203 1 89.81 156 THR A C 1
ATOM 1210 O O . THR A 1 156 ? -1.303 -16.281 -26.062 1 89.81 156 THR A O 1
ATOM 1213 N N . ALA A 1 157 ? -1.544 -15.133 -27.953 1 90.31 157 ALA A N 1
ATOM 1214 C CA . ALA A 1 157 ? -2.818 -14.555 -27.531 1 90.31 157 ALA A CA 1
ATOM 1215 C C . ALA A 1 157 ? -3.842 -15.648 -27.234 1 90.31 157 ALA A C 1
ATOM 1217 O O . ALA A 1 157 ? -4.59 -15.547 -26.266 1 90.31 157 ALA A O 1
ATOM 1218 N N . ASP A 1 158 ? -3.781 -16.688 -28.047 1 89.88 158 ASP A N 1
ATOM 1219 C CA . ASP A 1 158 ? -4.738 -17.781 -27.891 1 89.88 158 ASP A CA 1
ATOM 1220 C C . ASP A 1 158 ? -4.453 -18.578 -26.625 1 89.88 158 ASP A C 1
ATOM 1222 O O . ASP A 1 158 ? -5.379 -19 -25.922 1 89.88 158 ASP A O 1
ATOM 1226 N N . GLU A 1 159 ? -3.27 -18.734 -26.359 1 87.81 159 GLU A N 1
ATOM 1227 C CA . GLU A 1 159 ? -2.891 -19.469 -25.156 1 87.81 159 GLU A CA 1
ATOM 1228 C C . GLU A 1 159 ? -3.279 -18.703 -23.891 1 87.81 159 GLU A C 1
ATOM 1230 O O . GLU A 1 159 ? -3.789 -19.297 -22.938 1 87.81 159 GLU A O 1
ATOM 1235 N N . PHE A 1 160 ? -2.982 -17.5 -23.953 1 90.44 160 PHE A N 1
ATOM 1236 C CA . PHE A 1 160 ? -3.332 -16.672 -22.797 1 90.44 160 PHE A CA 1
ATOM 1237 C C . PHE A 1 160 ? -4.844 -16.625 -22.609 1 90.44 160 PHE A C 1
ATOM 1239 O O . PHE A 1 160 ? -5.332 -16.766 -21.484 1 90.44 160 PHE A O 1
ATOM 1246 N N . MET A 1 161 ? -5.594 -16.453 -23.656 1 88.62 161 MET A N 1
ATOM 1247 C CA . MET A 1 161 ? -7.051 -16.375 -23.578 1 88.62 161 MET A CA 1
ATOM 1248 C C . MET A 1 161 ? -7.633 -17.703 -23.094 1 88.62 161 MET A C 1
ATOM 1250 O O . MET A 1 161 ? -8.617 -17.719 -22.344 1 88.62 161 MET A O 1
ATOM 1254 N N . SER A 1 162 ? -7.043 -18.734 -23.516 1 86.38 162 SER A N 1
ATOM 1255 C CA . SER A 1 162 ? -7.477 -20.047 -23.047 1 86.38 162 SER A CA 1
ATOM 1256 C C . SER A 1 162 ? -7.27 -20.203 -21.547 1 86.38 162 SER A C 1
ATOM 1258 O O . SER A 1 162 ? -8.086 -20.812 -20.859 1 86.38 162 SER A O 1
ATOM 1260 N N . GLY A 1 163 ? -6.211 -19.625 -21.125 1 83.44 163 GLY A N 1
ATOM 1261 C CA . GLY A 1 163 ? -5.945 -19.641 -19.703 1 83.44 163 GLY A CA 1
ATOM 1262 C C . GLY A 1 163 ? -6.91 -18.781 -18.906 1 83.44 163 GLY A C 1
ATOM 1263 O O . GLY A 1 163 ? -7.34 -19.172 -17.812 1 83.44 163 GLY A O 1
ATOM 1264 N N . LEU A 1 164 ? -7.219 -17.734 -19.484 1 83.06 164 LEU A N 1
ATOM 1265 C CA . LEU A 1 164 ? -8.156 -16.812 -18.844 1 83.06 164 LEU A CA 1
ATOM 1266 C C . LEU A 1 164 ? -9.516 -17.469 -18.656 1 83.06 164 LEU A C 1
ATOM 1268 O O . LEU A 1 164 ? -10.203 -17.219 -17.672 1 83.06 164 LEU A O 1
ATOM 1272 N N . GLN A 1 165 ? -9.812 -18.25 -19.625 1 82.44 165 GLN A N 1
ATOM 1273 C CA . GLN A 1 165 ? -11.141 -18.859 -19.609 1 82.44 165 GLN A CA 1
ATOM 1274 C C . GLN A 1 165 ? -11.125 -20.219 -18.906 1 82.44 165 GLN A C 1
ATOM 1276 O O . GLN A 1 165 ? -12.172 -20.719 -18.516 1 82.44 165 GLN A O 1
ATOM 1281 N N . ALA A 1 166 ? -10.008 -20.656 -18.719 1 75.56 166 ALA A N 1
ATOM 1282 C CA . ALA A 1 166 ? -9.898 -21.984 -18.109 1 75.56 166 ALA A CA 1
ATOM 1283 C C . ALA A 1 166 ? -10.367 -21.969 -16.656 1 75.56 166 ALA A C 1
ATOM 1285 O O . ALA A 1 166 ? -9.898 -21.156 -15.852 1 75.56 166 ALA A O 1
ATOM 1286 N N . GLU A 1 167 ? -11.398 -22.797 -16.359 1 68.12 167 GLU A N 1
ATOM 1287 C CA . GLU A 1 167 ? -11.914 -23.016 -15.016 1 68.12 167 GLU A CA 1
ATOM 1288 C C . GLU A 1 167 ? -12.406 -21.719 -14.391 1 68.12 167 GLU A C 1
ATOM 1290 O O . GLU A 1 167 ? -12.188 -21.469 -13.211 1 68.12 167 GLU A O 1
ATOM 1295 N N . PHE A 1 168 ? -12.844 -20.922 -15.32 1 69.38 168 PHE A N 1
ATOM 1296 C CA . PHE A 1 168 ? -13.344 -19.641 -14.82 1 69.38 168 PHE A CA 1
ATOM 1297 C C . PHE A 1 168 ? -14.562 -19.844 -13.938 1 69.38 168 PHE A C 1
ATOM 1299 O O . PHE A 1 168 ? -15.539 -20.469 -14.352 1 69.38 168 PHE A O 1
ATOM 1306 N N . ILE A 1 169 ? -14.438 -19.531 -12.688 1 72.44 169 ILE A N 1
ATOM 1307 C CA . ILE A 1 169 ? -15.539 -19.594 -11.727 1 72.44 169 ILE A CA 1
ATOM 1308 C C . ILE A 1 169 ? -16.094 -18.188 -11.5 1 72.44 169 ILE A C 1
ATOM 1310 O O . ILE A 1 169 ? -15.406 -17.312 -10.953 1 72.44 169 ILE A O 1
ATOM 1314 N N . SER A 1 170 ? -17.219 -17.953 -11.898 1 76.38 170 SER A N 1
ATOM 1315 C CA . SER A 1 170 ? -17.875 -16.656 -11.773 1 76.38 170 SER A CA 1
ATOM 1316 C C . SER A 1 170 ? -17.922 -16.203 -10.32 1 76.38 170 SER A C 1
ATOM 1318 O O . SER A 1 170 ? -17.953 -15 -10.039 1 76.38 170 SER A O 1
ATOM 1320 N N . PHE A 1 171 ? -17.844 -17.094 -9.438 1 80.56 171 PHE A N 1
ATOM 1321 C CA . PHE A 1 171 ? -17.953 -16.766 -8.023 1 80.56 171 PHE A CA 1
ATOM 1322 C C . PHE A 1 171 ? -16.734 -15.969 -7.562 1 80.56 171 PHE A C 1
ATOM 1324 O O . PHE A 1 171 ? -16.812 -15.211 -6.598 1 80.56 171 PHE A O 1
ATOM 1331 N N . HIS A 1 172 ? -15.648 -16.109 -8.25 1 79.69 172 HIS A N 1
ATOM 1332 C CA . HIS A 1 172 ? -14.453 -15.375 -7.883 1 79.69 172 HIS A CA 1
ATOM 1333 C C . HIS A 1 172 ? -14.656 -13.875 -8.047 1 79.69 172 HIS A C 1
ATOM 1335 O O . HIS A 1 172 ? -14.156 -13.078 -7.25 1 79.69 172 HIS A O 1
ATOM 1341 N N . VAL A 1 173 ? -15.422 -13.57 -9.016 1 83.06 173 VAL A N 1
ATOM 1342 C CA . VAL A 1 173 ? -15.703 -12.156 -9.258 1 83.06 173 VAL A CA 1
ATOM 1343 C C . VAL A 1 173 ? -16.641 -11.625 -8.188 1 83.06 173 VAL A C 1
ATOM 1345 O O . VAL A 1 173 ? -16.438 -10.531 -7.652 1 83.06 173 VAL A O 1
ATOM 1348 N N . ILE A 1 174 ? -17.609 -12.375 -7.82 1 86.75 174 ILE A N 1
ATOM 1349 C CA . ILE A 1 174 ? -18.562 -11.984 -6.781 1 86.75 174 ILE A CA 1
ATOM 1350 C C . ILE A 1 174 ? -17.828 -11.859 -5.445 1 86.75 174 ILE A C 1
ATOM 1352 O O . ILE A 1 174 ? -18.047 -10.906 -4.691 1 86.75 174 ILE A O 1
ATOM 1356 N N . TYR A 1 175 ? -16.984 -12.805 -5.281 1 87.06 175 TYR A N 1
ATOM 1357 C CA . TYR A 1 175 ? -16.156 -12.805 -4.082 1 87.06 175 TYR A CA 1
ATOM 1358 C C . TYR A 1 175 ? -15.32 -11.539 -3.994 1 87.06 175 TYR A C 1
ATOM 1360 O O . TYR A 1 175 ? -15.25 -10.906 -2.938 1 87.06 175 TYR A O 1
ATOM 1368 N N . ALA A 1 176 ? -14.766 -11.172 -5.086 1 87.62 176 ALA A N 1
ATOM 1369 C CA . ALA A 1 176 ? -13.922 -9.977 -5.133 1 87.62 176 ALA A CA 1
ATOM 1370 C C . ALA A 1 176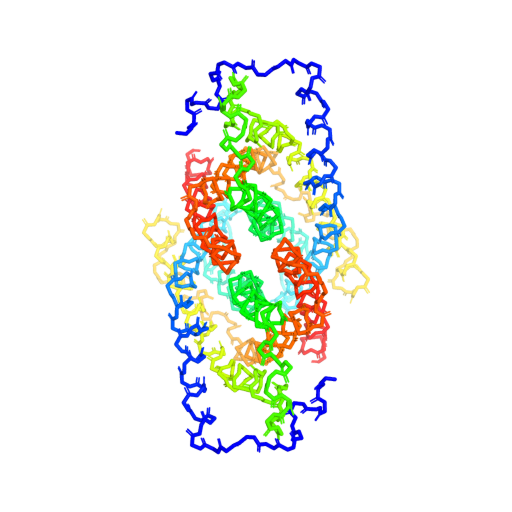 ? -14.742 -8.719 -4.844 1 87.62 176 ALA A C 1
ATOM 1372 O O . ALA A 1 176 ? -14.289 -7.836 -4.113 1 87.62 176 ALA A O 1
ATOM 1373 N N . PHE A 1 177 ? -15.914 -8.695 -5.285 1 90.69 177 PHE A N 1
ATOM 1374 C CA . PHE A 1 177 ? -16.75 -7.52 -5.086 1 90.69 177 PHE A CA 1
ATOM 1375 C C . PHE A 1 177 ? -17.234 -7.445 -3.643 1 90.69 177 PHE A C 1
ATOM 1377 O O . PHE A 1 177 ? -17.344 -6.355 -3.072 1 90.69 177 PHE A O 1
ATOM 1384 N N . ILE A 1 178 ? -17.562 -8.531 -3.088 1 91.75 178 ILE A N 1
ATOM 1385 C CA . ILE A 1 178 ? -17.969 -8.547 -1.687 1 91.75 178 ILE A CA 1
ATOM 1386 C C . ILE A 1 178 ? -16.828 -8.031 -0.812 1 91.75 178 ILE A C 1
ATOM 1388 O O . ILE A 1 178 ? -17.047 -7.176 0.051 1 91.75 178 ILE A O 1
ATOM 1392 N N . LYS A 1 179 ? -15.656 -8.531 -1.078 1 92.62 179 LYS A N 1
ATOM 1393 C CA . LYS A 1 179 ? -14.477 -8.055 -0.356 1 92.62 179 LYS A CA 1
ATOM 1394 C C . LYS A 1 179 ? -14.336 -6.539 -0.471 1 92.62 179 LYS A C 1
ATOM 1396 O O . LYS A 1 179 ? -14.031 -5.863 0.514 1 92.62 179 LYS A O 1
ATOM 1401 N N . THR A 1 180 ? -14.516 -6.09 -1.649 1 94.25 180 THR A N 1
ATOM 1402 C CA . THR A 1 180 ? -14.258 -4.676 -1.895 1 94.25 180 THR A CA 1
ATOM 1403 C C . THR A 1 180 ? -15.297 -3.807 -1.185 1 94.25 180 THR A C 1
ATOM 1405 O O . THR A 1 180 ? -14.992 -2.686 -0.771 1 94.25 180 THR A O 1
ATOM 1408 N N . PHE A 1 181 ? -16.516 -4.305 -1.043 1 95.5 181 PHE A N 1
ATOM 1409 C CA . PHE A 1 181 ? -17.516 -3.568 -0.288 1 95.5 181 PHE A CA 1
ATOM 1410 C C . PHE A 1 181 ? -17.109 -3.439 1.175 1 95.5 181 PHE A C 1
ATOM 1412 O O . PHE A 1 181 ? -17.266 -2.375 1.777 1 95.5 181 PHE A O 1
ATOM 1419 N N . VAL A 1 182 ? -16.641 -4.465 1.688 1 96.38 182 VAL A N 1
ATOM 1420 C CA . VAL A 1 182 ? -16.172 -4.449 3.072 1 96.38 182 VAL A CA 1
ATOM 1421 C C . VAL A 1 182 ? -14.977 -3.514 3.211 1 96.38 182 VAL A C 1
ATOM 1423 O O . VAL A 1 182 ? -14.906 -2.719 4.148 1 96.38 182 VAL A O 1
ATOM 1426 N N . PHE A 1 183 ? -14.055 -3.598 2.258 1 97.5 183 PHE A N 1
ATOM 1427 C CA . PHE A 1 183 ? -12.852 -2.773 2.303 1 97.5 183 PHE A CA 1
ATOM 1428 C C . PHE A 1 183 ? -13.203 -1.299 2.137 1 97.5 183 PHE A C 1
ATOM 1430 O O . PHE A 1 183 ? -12.547 -0.431 2.721 1 97.5 183 PHE A O 1
ATOM 1437 N N . ALA A 1 184 ? -14.234 -1.074 1.325 1 97.12 184 ALA A N 1
ATOM 1438 C CA . ALA A 1 184 ? -14.688 0.304 1.165 1 97.12 184 ALA A CA 1
ATOM 1439 C C . ALA A 1 184 ? -15.156 0.886 2.496 1 97.12 184 ALA A C 1
ATOM 1441 O O . ALA A 1 184 ? -14.883 2.049 2.803 1 97.12 184 ALA A O 1
ATOM 1442 N N . PHE A 1 185 ? -15.805 0.117 3.207 1 97.38 185 PHE A N 1
ATOM 1443 C CA . PHE A 1 185 ? -16.281 0.531 4.523 1 97.38 185 PHE A CA 1
ATOM 1444 C C . PHE A 1 185 ? -15.109 0.828 5.453 1 97.38 185 PHE A C 1
ATOM 1446 O O . PHE A 1 185 ? -15.125 1.826 6.176 1 97.38 185 PHE A O 1
ATOM 1453 N N . LEU A 1 186 ? -14.125 -0.006 5.43 1 97.69 186 LEU A N 1
ATOM 1454 C CA . LEU A 1 186 ? -12.945 0.181 6.27 1 97.69 186 LEU A CA 1
ATOM 1455 C C . LEU A 1 186 ? -12.172 1.429 5.855 1 97.69 186 LEU A C 1
ATOM 1457 O O . LEU A 1 186 ? -11.695 2.18 6.707 1 97.69 186 LEU A O 1
ATOM 1461 N N . LEU A 1 187 ? -12.125 1.682 4.578 1 97.31 187 LEU A N 1
ATOM 1462 C CA . LEU A 1 187 ? -11.391 2.818 4.031 1 97.31 187 LEU A CA 1
ATOM 1463 C C . LEU A 1 187 ? -12.055 4.133 4.426 1 97.31 187 LEU A C 1
ATOM 1465 O O . LEU A 1 187 ? -11.383 5.16 4.551 1 97.31 187 LEU A O 1
ATOM 1469 N N . ALA A 1 188 ? -13.328 4.055 4.613 1 97 188 ALA A N 1
ATOM 1470 C CA . ALA A 1 188 ? -14.062 5.273 4.957 1 97 188 ALA A CA 1
ATOM 1471 C C . ALA A 1 188 ? -14.031 5.523 6.461 1 97 188 ALA A C 1
ATOM 1473 O O . ALA A 1 188 ? -13.945 6.668 6.906 1 97 188 ALA A O 1
ATOM 1474 N N . THR A 1 189 ? -14 4.516 7.25 1 97.38 189 THR A N 1
ATOM 1475 C CA . THR A 1 189 ? -14.289 4.668 8.672 1 97.38 189 THR A CA 1
ATOM 1476 C C . THR A 1 189 ? -12.992 4.773 9.477 1 97.38 189 THR A C 1
ATOM 1478 O O . THR A 1 189 ? -12.859 5.641 10.344 1 97.38 189 THR A O 1
ATOM 1481 N N . ILE A 1 190 ? -11.992 3.9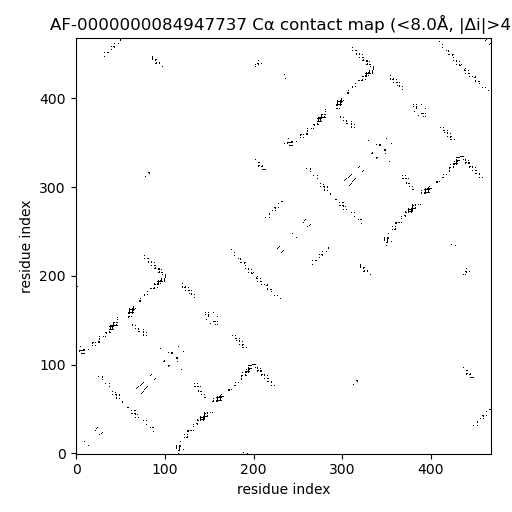63 9.156 1 98 190 ILE A N 1
ATOM 1482 C CA . ILE A 1 190 ? -10.789 3.912 9.984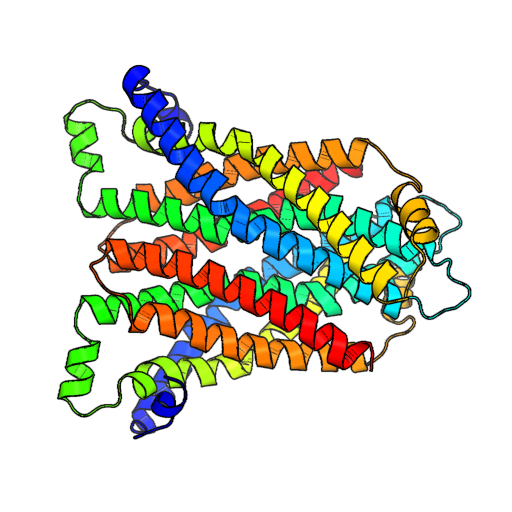 1 98 190 ILE A CA 1
ATOM 1483 C C . ILE A 1 190 ? -10.016 5.219 9.844 1 98 190 ILE A C 1
ATOM 1485 O O . ILE A 1 190 ? -9.672 5.855 10.844 1 98 190 ILE A O 1
ATOM 1489 N N . PRO A 1 191 ? -9.781 5.641 8.641 1 97.5 191 PRO A N 1
ATOM 1490 C CA . PRO A 1 191 ? -9.086 6.926 8.516 1 97.5 191 PRO A CA 1
ATOM 1491 C C . PRO A 1 191 ? -9.867 8.086 9.133 1 97.5 191 PRO A C 1
ATOM 1493 O O . PRO A 1 191 ? -9.273 8.977 9.734 1 97.5 191 PRO A O 1
ATOM 1496 N N . SER A 1 192 ? -11.164 8.07 8.938 1 97.38 192 SER A N 1
ATOM 1497 C CA . SER A 1 192 ? -11.992 9.117 9.531 1 97.38 192 SER A CA 1
ATOM 1498 C C . SER A 1 192 ? -11.875 9.117 11.055 1 97.38 192 SER A C 1
ATOM 1500 O O . SER A 1 192 ? -11.867 10.18 11.68 1 97.38 192 SER A O 1
ATOM 1502 N N . PHE A 1 193 ? -11.797 7.977 11.586 1 97.5 193 PHE A N 1
ATOM 1503 C CA . PHE A 1 193 ? -11.672 7.832 13.031 1 97.5 193 PHE A CA 1
ATOM 1504 C C . PHE A 1 193 ? -10.375 8.461 13.531 1 97.5 193 PHE A C 1
ATOM 1506 O O . PHE A 1 193 ? -10.375 9.211 14.5 1 97.5 193 PHE A O 1
ATOM 1513 N N . HIS A 1 194 ? -9.336 8.211 12.883 1 96.25 194 HIS A N 1
ATOM 1514 C CA . HIS A 1 194 ? -8.031 8.703 13.305 1 96.25 194 HIS A CA 1
ATOM 1515 C C . HIS A 1 194 ? -7.898 10.203 13.07 1 96.25 194 HIS A C 1
ATOM 1517 O O . HIS A 1 194 ? -7.195 10.891 13.812 1 96.25 194 HIS A O 1
ATOM 1523 N N . GLY A 1 195 ? -8.555 10.672 12.078 1 94.44 195 GLY A N 1
ATOM 1524 C CA . GLY A 1 195 ? -8.586 12.117 11.883 1 94.44 195 GLY A CA 1
ATOM 1525 C C . GLY A 1 195 ? -9.492 12.836 12.859 1 94.44 195 GLY A C 1
ATOM 1526 O O . GLY A 1 195 ? -9.102 13.852 13.438 1 94.44 195 GLY A O 1
ATOM 1527 N N . TYR A 1 196 ? -10.625 12.305 13.102 1 95.62 196 TYR A N 1
ATOM 1528 C CA . TYR A 1 196 ? -11.664 12.938 13.906 1 95.62 196 TYR A CA 1
ATOM 1529 C C . TYR A 1 196 ? -11.25 13.023 15.367 1 95.62 196 TYR A C 1
ATOM 1531 O O . TYR A 1 196 ? -11.531 14.016 16.047 1 95.62 196 TYR A O 1
ATOM 1539 N N . TYR A 1 197 ? -10.539 12.07 15.812 1 95.44 197 TYR A N 1
ATOM 1540 C CA . TYR A 1 197 ? -10.25 12.008 17.234 1 95.44 197 TYR A CA 1
ATOM 1541 C C . TYR A 1 197 ? -8.789 12.367 17.516 1 95.44 197 TYR A C 1
ATOM 1543 O O . TYR A 1 197 ? -8.297 12.164 18.625 1 95.44 197 TYR A O 1
ATOM 1551 N N . MET A 1 198 ? -8.141 12.781 16.5 1 91.44 198 MET A N 1
ATOM 1552 C CA . MET A 1 198 ? -6.738 13.133 16.719 1 91.44 198 MET A CA 1
ATOM 1553 C C . MET A 1 198 ? -6.617 14.328 17.656 1 91.44 198 MET A C 1
ATOM 1555 O O . MET A 1 198 ? -7.551 15.125 17.781 1 91.44 198 MET A O 1
ATOM 1559 N N . LYS A 1 199 ? -5.5 14.336 18.344 1 90.12 199 LYS A N 1
ATOM 1560 C CA . LYS A 1 199 ? -5.172 15.453 19.234 1 90.12 199 LYS A CA 1
ATOM 1561 C C . LYS A 1 199 ? -3.836 16.078 18.844 1 90.12 199 LYS A C 1
ATOM 1563 O O . LYS A 1 199 ? -2.979 15.43 18.25 1 90.12 199 LYS A O 1
ATOM 1568 N N . GLY A 1 200 ? -3.779 17.359 19.094 1 85.62 200 GLY A N 1
ATOM 1569 C CA . GLY A 1 200 ? -2.514 18.016 18.828 1 85.62 200 GLY A CA 1
ATOM 1570 C C . GLY A 1 200 ? -2.594 19.016 17.688 1 85.62 200 GLY A C 1
ATOM 1571 O O . GLY A 1 200 ? -3.664 19.562 17.406 1 85.62 200 GLY A O 1
ATOM 1572 N N . GLY A 1 201 ? -1.359 19.359 17.094 1 79.38 201 GLY A N 1
ATOM 1573 C CA . GLY A 1 201 ? -1.277 20.359 16.047 1 79.38 201 GLY A CA 1
ATOM 1574 C C . GLY A 1 201 ? -0.998 19.781 14.68 1 79.38 201 GLY A C 1
ATOM 1575 O O . GLY A 1 201 ? -1.417 18.656 14.375 1 79.38 201 GLY A O 1
ATOM 1576 N N . ALA A 1 202 ? -0.414 20.594 13.906 1 72 202 ALA A N 1
ATOM 1577 C CA . ALA A 1 202 ? -0.142 20.234 12.516 1 72 202 ALA A CA 1
ATOM 1578 C C . ALA A 1 202 ? 0.775 19.031 12.43 1 72 202 ALA A C 1
ATOM 1580 O O . ALA A 1 202 ? 0.594 18.156 11.562 1 72 202 ALA A O 1
ATOM 1581 N N . LEU A 1 203 ? 1.679 18.891 13.266 1 77.06 203 LEU A N 1
ATOM 1582 C CA . LEU A 1 203 ? 2.609 17.766 13.281 1 77.06 203 LEU A CA 1
ATOM 1583 C C . LEU A 1 203 ? 1.874 16.453 13.547 1 77.06 203 LEU A C 1
ATOM 1585 O O . LEU A 1 203 ? 2.195 15.422 12.953 1 77.06 203 LEU A O 1
ATOM 1589 N N . GLU A 1 204 ? 0.875 16.531 14.305 1 87.5 204 GLU A N 1
ATOM 1590 C CA . GLU A 1 204 ? 0.143 15.336 14.703 1 87.5 204 GLU A CA 1
ATOM 1591 C C . GLU A 1 204 ? -0.779 14.859 13.578 1 87.5 204 GLU A C 1
ATOM 1593 O O . GLU A 1 204 ? -1.164 13.688 13.547 1 87.5 204 GLU A O 1
ATOM 1598 N N . VAL A 1 205 ? -1.051 15.812 12.695 1 85.94 205 VAL A N 1
ATOM 1599 C CA . VAL A 1 205 ? -1.861 15.414 11.547 1 85.94 205 VAL A CA 1
ATOM 1600 C C . VAL A 1 205 ? -1.104 14.383 10.711 1 85.94 205 VAL A C 1
ATOM 1602 O O . VAL A 1 205 ? -1.667 13.359 10.32 1 85.94 205 VAL A O 1
ATOM 1605 N N . GLY A 1 206 ? 0.177 14.586 10.469 1 84.81 206 GLY A N 1
ATOM 1606 C CA . GLY A 1 206 ? 1.005 13.625 9.75 1 84.81 206 GLY A CA 1
ATOM 1607 C C . GLY A 1 206 ? 1.142 12.297 10.469 1 84.81 206 GLY A C 1
ATOM 1608 O O . GLY A 1 206 ? 1.051 11.242 9.844 1 84.81 206 GLY A O 1
ATOM 1609 N N . LYS A 1 207 ? 1.28 12.352 11.727 1 88.31 207 LYS A N 1
ATOM 1610 C CA . LYS A 1 207 ? 1.404 11.133 12.516 1 88.31 207 LYS A CA 1
ATOM 1611 C C . LYS A 1 207 ? 0.112 10.32 12.484 1 88.31 207 LYS A C 1
ATOM 1613 O O . LYS A 1 207 ? 0.147 9.094 12.391 1 88.31 207 LYS A O 1
ATOM 1618 N N . ALA A 1 208 ? -0.964 11.062 12.594 1 92.69 208 ALA A N 1
ATOM 1619 C CA . ALA A 1 208 ? -2.266 10.406 12.555 1 92.69 208 ALA A CA 1
ATOM 1620 C C . ALA A 1 208 ? -2.479 9.695 11.219 1 92.69 208 ALA A C 1
ATOM 1622 O O . ALA A 1 208 ? -3.07 8.617 11.172 1 92.69 208 ALA A O 1
ATOM 1623 N N . SER A 1 209 ? -2.02 10.344 10.172 1 91 209 SER A N 1
ATOM 1624 C CA . SER A 1 209 ? -2.135 9.758 8.844 1 91 209 SER A CA 1
ATOM 1625 C C . SER A 1 209 ? -1.345 8.453 8.742 1 91 209 SER A C 1
ATOM 1627 O O . SER A 1 209 ? -1.827 7.469 8.18 1 91 209 SER A O 1
ATOM 1629 N N . THR A 1 210 ? -0.173 8.391 9.312 1 89.94 210 THR A N 1
ATOM 1630 C CA . THR A 1 210 ? 0.664 7.195 9.297 1 89.94 210 THR A CA 1
ATOM 1631 C C . THR A 1 210 ? 0.022 6.074 10.109 1 89.94 210 THR A C 1
ATOM 1633 O O . THR A 1 210 ? -0.032 4.926 9.656 1 89.94 210 THR A O 1
ATOM 1636 N N . VAL A 1 211 ? -0.447 6.453 11.258 1 93.56 211 VAL A N 1
ATOM 1637 C CA . VAL A 1 211 ? -1.077 5.469 12.133 1 93.56 211 VAL A CA 1
ATOM 1638 C C . VAL A 1 211 ? -2.346 4.93 11.469 1 93.56 211 VAL A C 1
ATOM 1640 O O . VAL A 1 211 ? -2.615 3.729 11.523 1 93.56 211 VAL A O 1
ATOM 1643 N N . SER A 1 212 ? -3.068 5.863 10.922 1 95.62 212 SER A N 1
ATOM 1644 C CA . SER A 1 212 ? -4.281 5.48 10.211 1 95.62 212 SER A CA 1
ATOM 1645 C C . SER A 1 212 ? -3.979 4.484 9.102 1 95.62 212 SER A C 1
ATOM 1647 O O . SER A 1 212 ? -4.707 3.502 8.922 1 95.62 212 SER A O 1
ATOM 1649 N N . PHE A 1 213 ? -2.961 4.742 8.352 1 94.94 213 PHE A N 1
ATOM 1650 C CA . PHE A 1 213 ? -2.578 3.85 7.262 1 94.94 213 PHE A CA 1
ATOM 1651 C C . PHE A 1 213 ? -2.248 2.459 7.793 1 94.94 213 PHE A C 1
ATOM 1653 O O . PHE A 1 213 ? -2.691 1.455 7.23 1 94.94 213 PHE A O 1
ATOM 1660 N N . VAL A 1 214 ? -1.474 2.344 8.844 1 94.56 214 VAL A N 1
ATOM 1661 C CA . VAL A 1 214 ? -1.046 1.075 9.422 1 94.56 214 VAL A CA 1
ATOM 1662 C C . VAL A 1 214 ? -2.266 0.279 9.875 1 94.56 214 VAL A C 1
ATOM 1664 O O . VAL A 1 214 ? -2.43 -0.886 9.508 1 94.56 214 VAL A O 1
ATOM 1667 N N . TRP A 1 215 ? -3.129 0.918 10.508 1 96.31 215 TRP A N 1
ATOM 1668 C CA . TRP A 1 215 ? -4.297 0.234 11.055 1 96.31 215 TRP A CA 1
ATOM 1669 C C . TRP A 1 215 ? -5.254 -0.184 9.938 1 96.31 215 TRP A C 1
ATOM 1671 O O . TRP A 1 215 ? -5.816 -1.28 9.977 1 96.31 215 TRP A O 1
ATOM 1681 N N . THR A 1 216 ? -5.449 0.72 9 1 97.44 216 THR A N 1
ATOM 1682 C CA . THR A 1 216 ? -6.312 0.373 7.879 1 97.44 216 THR A CA 1
ATOM 1683 C C . THR A 1 216 ? -5.77 -0.838 7.129 1 97.44 216 THR A C 1
ATOM 1685 O O . THR A 1 216 ? -6.52 -1.753 6.781 1 97.44 216 THR A O 1
ATOM 1688 N N . SER A 1 217 ? -4.441 -0.89 6.91 1 95.69 217 SER A N 1
ATOM 1689 C CA . SER A 1 217 ? -3.803 -1.999 6.211 1 95.69 217 SER A CA 1
ATOM 1690 C C . SER A 1 217 ? -3.928 -3.297 7 1 95.69 217 SER A C 1
ATOM 1692 O O . SER A 1 217 ? -4.246 -4.348 6.438 1 95.69 217 SER A O 1
ATOM 1694 N N . VAL A 1 218 ? -3.742 -3.217 8.242 1 95.31 218 VAL A N 1
ATOM 1695 C CA . VAL A 1 218 ? -3.799 -4.391 9.109 1 95.31 218 VAL A CA 1
ATOM 1696 C C . VAL A 1 218 ? -5.215 -4.965 9.109 1 95.31 218 VAL A C 1
ATOM 1698 O O . VAL A 1 218 ? -5.398 -6.176 8.945 1 95.31 218 VAL A O 1
ATOM 1701 N N . VAL A 1 219 ? -6.207 -4.121 9.25 1 97.31 219 VAL A N 1
ATOM 1702 C CA . VAL A 1 219 ? -7.59 -4.582 9.32 1 97.31 219 VAL A CA 1
ATOM 1703 C C . VAL A 1 219 ? -8.023 -5.125 7.961 1 97.31 219 VAL A C 1
ATOM 1705 O O . VAL A 1 219 ? -8.766 -6.105 7.887 1 97.31 219 VAL A O 1
ATOM 1708 N N . ILE A 1 220 ? -7.555 -4.52 6.898 1 96.62 220 ILE A N 1
ATOM 1709 C CA . ILE A 1 220 ? -7.879 -5 5.559 1 96.62 220 ILE A CA 1
ATOM 1710 C C . ILE A 1 220 ? -7.32 -6.41 5.371 1 96.62 220 ILE A C 1
ATOM 1712 O O . ILE A 1 220 ? -8.023 -7.301 4.879 1 96.62 220 ILE A O 1
ATOM 1716 N N . ILE A 1 221 ? -6.113 -6.641 5.809 1 94.5 221 ILE A N 1
ATOM 1717 C CA . ILE A 1 221 ? -5.473 -7.938 5.633 1 94.5 221 ILE A CA 1
ATOM 1718 C C . ILE A 1 221 ? -6.172 -8.977 6.508 1 94.5 221 ILE A C 1
ATOM 1720 O O . ILE A 1 221 ? -6.375 -10.117 6.082 1 94.5 221 ILE A O 1
ATOM 1724 N N . LEU A 1 222 ? -6.488 -8.578 7.664 1 94.5 222 LEU A N 1
ATOM 1725 C CA . LEU A 1 222 ? -7.199 -9.492 8.555 1 94.5 222 LEU A CA 1
ATOM 1726 C C . LEU A 1 222 ? -8.562 -9.867 7.98 1 94.5 222 LEU A C 1
ATOM 1728 O O . LEU A 1 222 ? -8.945 -11.039 8 1 94.5 222 LEU A O 1
ATOM 1732 N N . CYS A 1 223 ? -9.289 -8.875 7.539 1 95.25 223 CYS A N 1
ATOM 1733 C CA . CYS A 1 223 ? -10.594 -9.125 6.938 1 95.25 223 CYS A CA 1
ATOM 1734 C C . CYS A 1 223 ? -10.461 -9.977 5.684 1 95.25 223 CYS A C 1
ATOM 1736 O O . CYS A 1 223 ? -11.328 -10.805 5.391 1 95.25 223 CYS A O 1
ATOM 1738 N N . ASN A 1 224 ? -9.398 -9.688 4.926 1 92.56 224 ASN A N 1
ATOM 1739 C CA . ASN A 1 224 ? -9.133 -10.5 3.744 1 92.56 224 ASN A CA 1
ATOM 1740 C C . ASN A 1 224 ? -8.984 -11.977 4.098 1 92.56 224 ASN A C 1
ATOM 1742 O O . ASN A 1 224 ? -9.555 -12.836 3.424 1 92.56 224 ASN A O 1
ATOM 1746 N N . TYR A 1 225 ? -8.25 -12.211 5.109 1 89.56 225 TYR A N 1
ATOM 1747 C CA . TYR A 1 225 ? -8.039 -13.586 5.539 1 89.56 225 TYR A CA 1
ATOM 1748 C C . TYR A 1 225 ? -9.352 -14.227 5.98 1 89.56 225 TYR A C 1
ATOM 1750 O O . TYR A 1 225 ? -9.672 -15.352 5.586 1 89.56 225 TYR A O 1
ATOM 1758 N N . ILE A 1 226 ? -10.141 -13.516 6.723 1 91.25 226 ILE A N 1
ATOM 1759 C CA . ILE A 1 226 ? -11.398 -14.023 7.27 1 91.25 226 ILE A CA 1
ATOM 1760 C C . ILE A 1 226 ? -12.391 -14.266 6.137 1 91.25 226 ILE A C 1
ATOM 1762 O O . ILE A 1 226 ? -13.039 -15.312 6.082 1 91.25 226 ILE A O 1
ATOM 1766 N N . LEU A 1 227 ? -12.5 -13.32 5.25 1 90.19 227 LEU A N 1
ATOM 1767 C CA . LEU A 1 227 ? -13.438 -13.445 4.137 1 90.19 227 LEU A CA 1
ATOM 1768 C C . LEU A 1 227 ? -13.031 -14.586 3.211 1 90.19 227 LEU A C 1
ATOM 1770 O O . LEU A 1 227 ? -13.891 -15.281 2.66 1 90.19 227 LEU A O 1
ATOM 1774 N N . THR A 1 228 ? -11.734 -14.703 3.049 1 85.31 228 THR A N 1
ATOM 1775 C CA . THR A 1 228 ? -11.242 -15.797 2.221 1 85.31 228 THR A CA 1
ATOM 1776 C C . THR A 1 228 ? -11.609 -17.141 2.838 1 85.31 228 THR A C 1
ATOM 1778 O O . THR A 1 228 ? -12.094 -18.047 2.145 1 85.31 228 THR A O 1
ATOM 1781 N N . GLN A 1 229 ? -11.477 -17.312 4.066 1 82.88 229 GLN A N 1
ATOM 1782 C CA . GLN A 1 229 ? -11.812 -18.547 4.758 1 82.88 229 GLN A CA 1
ATOM 1783 C C . GLN A 1 229 ? -13.32 -18.797 4.73 1 82.88 229 GLN A C 1
ATOM 1785 O O . GLN A 1 229 ? -13.758 -19.922 4.52 1 82.88 229 GLN A O 1
ATOM 1790 N N . LEU A 1 230 ? -14.078 -17.781 4.887 1 82.88 230 LEU A N 1
ATOM 1791 C CA . LEU A 1 230 ? -15.531 -17.906 5.004 1 82.88 230 LEU A CA 1
ATOM 1792 C C . LEU A 1 230 ? -16.156 -18.172 3.643 1 82.88 230 LEU A C 1
ATOM 1794 O O . LEU A 1 230 ? -17.078 -18.984 3.523 1 82.88 230 LEU A O 1
ATOM 1798 N N . LEU A 1 231 ? -15.641 -17.516 2.643 1 78.94 231 LEU A N 1
ATOM 1799 C CA . LEU A 1 231 ? -16.344 -17.531 1.363 1 78.94 231 LEU A CA 1
ATOM 1800 C C . LEU A 1 231 ? -15.758 -18.594 0.44 1 78.94 231 LEU A C 1
ATOM 1802 O O . LEU A 1 231 ? -16.453 -19.109 -0.435 1 78.94 231 LEU A O 1
ATOM 1806 N N . LEU A 1 232 ? -14.5 -18.953 0.639 1 72.94 232 LEU A N 1
ATOM 1807 C CA . LEU A 1 232 ? -13.906 -19.891 -0.309 1 72.94 232 LEU A CA 1
ATOM 1808 C C . LEU A 1 232 ? -13.812 -21.281 0.297 1 72.94 232 LEU A C 1
ATOM 1810 O O . LEU A 1 232 ? -13.758 -22.281 -0.43 1 72.94 232 LEU A O 1
ATOM 1814 N N . THR A 1 233 ? -13.609 -21.469 1.587 1 65.88 233 THR A N 1
ATOM 1815 C CA . THR A 1 233 ? -13.484 -22.797 2.164 1 65.88 233 THR A CA 1
ATOM 1816 C C . THR A 1 233 ? -14.859 -23.375 2.494 1 65.88 233 THR A C 1
ATOM 1818 O O . THR A 1 233 ? -15.031 -24.594 2.545 1 65.88 233 THR A O 1
ATOM 1821 N N . ASN A 1 234 ? -15.906 -22.547 2.598 1 55.84 234 ASN A N 1
ATOM 1822 C CA . ASN A 1 234 ? -17.203 -23.141 2.9 1 55.84 234 ASN A CA 1
ATOM 1823 C C . ASN A 1 234 ? -18.031 -23.375 1.634 1 55.84 234 ASN A C 1
ATOM 1825 O O . ASN A 1 234 ? -17.969 -22.578 0.692 1 55.84 234 ASN A O 1
ATOM 1829 N N . MET B 1 1 ? 18.906 17.688 -5.75 1 88.69 1 MET B N 1
ATOM 1830 C CA . MET B 1 1 ? 18.766 17.219 -4.375 1 88.69 1 MET B CA 1
ATOM 1831 C C . MET B 1 1 ? 19.75 16.094 -4.074 1 88.69 1 MET B C 1
ATOM 1833 O O . MET B 1 1 ? 20.5 16.156 -3.098 1 88.69 1 MET B O 1
ATOM 1837 N N . LEU B 1 2 ? 19.938 15.211 -5.055 1 87.88 2 LEU B N 1
ATOM 1838 C CA . LEU B 1 2 ? 20.75 14.023 -4.801 1 87.88 2 LEU B CA 1
ATOM 1839 C C . LEU B 1 2 ? 22.219 14.383 -4.605 1 87.88 2 LEU B C 1
ATOM 1841 O O . LEU B 1 2 ? 22.859 13.883 -3.686 1 87.88 2 LEU B O 1
ATOM 1845 N N . ARG B 1 3 ? 22.75 15.281 -5.367 1 88.12 3 ARG B N 1
ATOM 1846 C CA . ARG B 1 3 ? 24.156 15.695 -5.234 1 88.12 3 ARG B CA 1
ATOM 1847 C C . ARG B 1 3 ? 24.375 16.469 -3.945 1 88.12 3 ARG B C 1
ATOM 1849 O O . ARG B 1 3 ? 25.406 16.312 -3.283 1 88.12 3 ARG B O 1
ATOM 1856 N N . GLU B 1 4 ? 23.375 17.188 -3.58 1 88.06 4 GLU B N 1
ATOM 1857 C CA . GLU B 1 4 ? 23.484 18.062 -2.416 1 88.06 4 GLU B CA 1
ATOM 1858 C C . GLU B 1 4 ? 23.453 17.25 -1.119 1 88.06 4 GLU B C 1
ATOM 1860 O O . GLU B 1 4 ? 23.969 17.703 -0.094 1 88.06 4 GLU B O 1
ATOM 1865 N N . ILE B 1 5 ? 22.875 16.078 -1.183 1 90.38 5 ILE B N 1
ATOM 1866 C CA . ILE B 1 5 ? 22.797 15.219 -0.003 1 90.38 5 ILE B CA 1
ATOM 1867 C C . ILE B 1 5 ? 24.188 14.82 0.443 1 90.38 5 ILE B C 1
ATOM 1869 O O . ILE B 1 5 ? 24.453 14.641 1.637 1 90.38 5 ILE B O 1
ATOM 1873 N N . PHE B 1 6 ? 25.141 14.836 -0.537 1 89.62 6 PHE B N 1
ATOM 1874 C CA . PHE B 1 6 ? 26.469 14.312 -0.214 1 89.62 6 PHE B CA 1
ATOM 1875 C C . PHE B 1 6 ? 27.484 15.445 -0.103 1 89.62 6 PHE B C 1
ATOM 1877 O O . PHE B 1 6 ? 28.656 15.203 0.192 1 89.62 6 PHE B O 1
ATOM 1884 N N . LYS B 1 7 ? 27.031 16.625 -0.242 1 87.69 7 LYS B N 1
ATOM 1885 C CA . LYS B 1 7 ? 27.922 17.766 -0.119 1 87.69 7 LYS B CA 1
ATOM 1886 C C . LYS B 1 7 ? 27.938 18.297 1.311 1 87.69 7 LYS B C 1
ATOM 1888 O O . LYS B 1 7 ? 26.922 18.25 2.01 1 87.69 7 LYS B O 1
ATOM 1893 N N . LYS B 1 8 ? 29.125 18.844 1.789 1 87.38 8 LYS B N 1
ATOM 1894 C CA . LYS B 1 8 ? 29.312 19.469 3.096 1 87.38 8 LYS B CA 1
ATOM 1895 C C . LYS B 1 8 ? 28.688 18.625 4.203 1 87.38 8 LYS B C 1
ATOM 1897 O O . LYS B 1 8 ? 27.703 19.031 4.828 1 87.38 8 LYS B O 1
ATOM 1902 N N . PRO B 1 9 ? 29.359 17.531 4.441 1 87 9 PRO B N 1
ATOM 1903 C CA . PRO B 1 9 ? 28.781 16.578 5.402 1 87 9 PRO B CA 1
ATOM 1904 C C . PRO B 1 9 ? 28.766 17.125 6.828 1 87 9 PRO B C 1
ATOM 1906 O O . PRO B 1 9 ? 29.672 17.859 7.23 1 87 9 PRO B O 1
ATOM 1909 N N . THR B 1 10 ? 27.672 16.766 7.504 1 87.38 10 THR B N 1
ATOM 1910 C CA . THR B 1 10 ? 27.516 17.078 8.914 1 87.38 10 THR B CA 1
ATOM 1911 C C . THR B 1 10 ? 28.516 16.297 9.766 1 87.38 10 THR B C 1
ATOM 1913 O O . THR B 1 10 ? 28.984 15.242 9.352 1 87.38 10 THR B O 1
ATOM 1916 N N . LYS B 1 11 ? 28.75 16.891 10.961 1 90.56 11 LYS B N 1
ATOM 1917 C CA . LYS B 1 11 ? 29.672 16.25 11.883 1 90.56 11 LYS B CA 1
ATOM 1918 C C . LYS B 1 11 ? 29.25 14.82 12.188 1 90.56 11 LYS B C 1
ATOM 1920 O O . LYS B 1 11 ? 28.078 14.562 12.445 1 90.56 11 LYS B O 1
ATOM 1925 N N . TRP B 1 12 ? 30.172 13.898 12.148 1 91.31 12 TRP B N 1
ATOM 1926 C CA . TRP B 1 12 ? 29.906 12.469 12.273 1 91.31 12 TRP B CA 1
ATOM 1927 C C . TRP B 1 12 ? 29.25 12.148 13.617 1 91.31 12 TRP B C 1
ATOM 1929 O O . TRP B 1 12 ? 28.359 11.297 13.695 1 91.31 12 TRP B O 1
ATOM 1939 N N . SER B 1 13 ? 29.672 12.82 14.664 1 92.12 13 SER B N 1
ATOM 1940 C CA . SER B 1 13 ? 29.125 12.586 15.992 1 92.12 13 SER B CA 1
ATOM 1941 C C . SER B 1 13 ? 27.625 12.859 16.016 1 92.12 13 SER B C 1
ATOM 1943 O O . SER B 1 13 ? 26.859 12.133 16.656 1 92.12 13 SER B O 1
ATOM 1945 N N . VAL B 1 14 ? 27.266 13.828 15.312 1 92.12 14 VAL B N 1
ATOM 1946 C CA . VAL B 1 14 ? 25.844 14.18 15.227 1 92.12 14 VAL B CA 1
ATOM 1947 C C . VAL B 1 14 ? 25.141 13.242 14.25 1 92.12 14 VAL B C 1
ATOM 1949 O O . VAL B 1 14 ? 24.047 12.742 14.539 1 92.12 14 VAL B O 1
ATOM 1952 N N . MET B 1 15 ? 25.766 12.953 13.18 1 93.88 15 MET B N 1
ATOM 1953 C CA . MET B 1 15 ? 25.188 12.133 12.117 1 93.88 15 MET B CA 1
ATOM 1954 C C . MET B 1 15 ? 24.906 10.719 12.609 1 93.88 15 MET B C 1
ATOM 1956 O O . MET B 1 15 ? 23.859 10.141 12.289 1 93.88 15 MET B O 1
ATOM 1960 N N . GLU B 1 16 ? 25.781 10.18 13.383 1 95.69 16 GLU B N 1
ATOM 1961 C CA . GLU B 1 16 ? 25.609 8.828 13.906 1 95.69 16 GLU B CA 1
ATOM 1962 C C . GLU B 1 16 ? 24.344 8.727 14.766 1 95.69 16 GLU B C 1
ATOM 1964 O O . GLU B 1 16 ? 23.594 7.762 14.656 1 95.69 16 GLU B O 1
ATOM 1969 N N . ASN B 1 17 ? 24.156 9.742 15.523 1 96.12 17 ASN B N 1
ATOM 1970 C CA . ASN B 1 17 ? 22.969 9.766 16.359 1 96.12 17 ASN B CA 1
ATOM 1971 C C . ASN B 1 17 ? 21.703 9.867 15.531 1 96.12 17 ASN B C 1
ATOM 1973 O O . ASN B 1 17 ? 20.688 9.242 15.859 1 96.12 17 ASN B O 1
ATOM 1977 N N . LEU B 1 18 ? 21.797 10.648 14.523 1 95.62 18 LEU B N 1
ATOM 1978 C CA . LEU B 1 18 ? 20.656 10.797 13.625 1 95.62 18 LEU B CA 1
ATOM 1979 C C . LEU B 1 18 ? 20.344 9.484 12.906 1 95.62 18 LEU B C 1
ATOM 1981 O O . LEU B 1 18 ? 19.188 9.117 12.75 1 95.62 18 LEU B O 1
ATOM 1985 N N . ILE B 1 19 ? 21.375 8.828 12.531 1 96.75 19 ILE B N 1
ATOM 1986 C CA . ILE B 1 19 ? 21.203 7.562 11.82 1 96.75 19 ILE B CA 1
ATOM 1987 C C . ILE B 1 19 ? 20.531 6.543 12.742 1 96.75 19 ILE B C 1
ATOM 1989 O O . ILE B 1 19 ? 19.609 5.84 12.328 1 96.75 19 ILE B O 1
ATOM 1993 N N . PHE B 1 20 ? 20.891 6.449 13.945 1 97 20 PHE B N 1
ATOM 1994 C CA . PHE B 1 20 ? 20.312 5.5 14.891 1 97 20 PHE B CA 1
ATOM 1995 C C . PHE B 1 20 ? 18.844 5.84 15.172 1 97 20 PHE B C 1
ATOM 1997 O O . PHE B 1 20 ? 18.016 4.941 15.32 1 97 20 PHE B O 1
ATOM 2004 N N . LYS B 1 21 ? 18.625 7.066 15.25 1 96.31 21 LYS B N 1
ATOM 2005 C CA . LYS B 1 21 ? 17.234 7.492 15.438 1 96.31 21 LYS B CA 1
ATOM 2006 C C . LYS B 1 21 ? 16.359 7.082 14.25 1 96.31 21 LYS B C 1
ATOM 2008 O O . LYS B 1 21 ? 15.25 6.586 14.438 1 96.31 21 LYS B O 1
ATOM 2013 N N . GLU B 1 22 ? 16.922 7.312 13.086 1 96.56 22 GLU B N 1
ATOM 2014 C CA . GLU B 1 22 ? 16.172 6.949 11.883 1 96.56 22 GLU B CA 1
ATOM 2015 C C . GLU B 1 22 ? 16 5.438 11.773 1 96.56 22 GLU B C 1
ATOM 2017 O O . GLU B 1 22 ? 14.977 4.961 11.273 1 96.56 22 GLU B O 1
ATOM 2022 N N . ILE B 1 23 ? 17.016 4.688 12.227 1 97.06 23 ILE B N 1
ATOM 2023 C CA . ILE B 1 23 ? 16.906 3.234 12.227 1 97.06 23 ILE B CA 1
ATOM 2024 C C . ILE B 1 23 ? 15.742 2.811 13.133 1 97.06 23 ILE B C 1
ATOM 2026 O O . ILE B 1 23 ? 14.953 1.94 12.773 1 97.06 23 ILE B O 1
ATOM 2030 N N . ASP B 1 24 ? 15.586 3.406 14.195 1 96.19 24 ASP B N 1
ATOM 2031 C CA . ASP B 1 24 ? 14.492 3.104 15.117 1 96.19 24 ASP B CA 1
ATOM 2032 C C . ASP B 1 24 ? 13.141 3.467 14.508 1 96.19 24 ASP B C 1
ATOM 2034 O O . ASP B 1 24 ? 12.219 2.648 14.508 1 96.19 24 ASP B O 1
ATOM 2038 N N . ASP B 1 25 ? 13.055 4.664 13.914 1 94 25 ASP B N 1
ATOM 2039 C CA . ASP B 1 25 ? 11.789 5.191 13.43 1 94 25 ASP B CA 1
ATOM 2040 C C . ASP B 1 25 ? 11.359 4.488 12.141 1 94 25 ASP B C 1
ATOM 2042 O O . ASP B 1 25 ? 10.172 4.258 11.914 1 94 25 ASP B O 1
ATOM 2046 N N . LEU B 1 26 ? 12.312 4.141 11.352 1 95.38 26 LEU B N 1
ATOM 2047 C CA . LEU B 1 26 ? 11.969 3.646 10.023 1 95.38 26 LEU B CA 1
ATOM 2048 C C . LEU B 1 26 ? 12.031 2.123 9.977 1 95.38 26 LEU B C 1
ATOM 2050 O O . LEU B 1 26 ? 11.195 1.483 9.336 1 95.38 26 LEU B O 1
ATOM 2054 N N . ILE B 1 27 ? 12.992 1.531 10.625 1 96 27 ILE B N 1
ATOM 2055 C CA . ILE B 1 27 ? 13.211 0.093 10.5 1 96 27 ILE B CA 1
ATOM 2056 C C . ILE B 1 27 ? 12.508 -0.631 11.648 1 96 27 ILE B C 1
ATOM 2058 O O . ILE B 1 27 ? 11.555 -1.377 11.43 1 96 27 ILE B O 1
ATOM 2062 N N . PHE B 1 28 ? 12.781 -0.321 12.867 1 95.88 28 PHE B N 1
ATOM 2063 C CA . PHE B 1 28 ? 12.266 -1.06 14.008 1 95.88 28 PHE B CA 1
ATOM 2064 C C . PHE B 1 28 ? 10.766 -0.834 14.164 1 95.88 28 PHE B C 1
ATOM 2066 O O . PHE B 1 28 ? 10.016 -1.772 14.445 1 95.88 28 PHE B O 1
ATOM 2073 N N . ASP B 1 29 ? 10.375 0.327 13.961 1 93.94 29 ASP B N 1
ATOM 2074 C CA . ASP B 1 29 ? 8.961 0.649 14.109 1 93.94 29 ASP B CA 1
ATOM 2075 C C . ASP B 1 29 ? 8.125 -0.006 13.008 1 93.94 29 ASP B C 1
ATOM 2077 O O . ASP B 1 29 ? 6.906 -0.115 13.125 1 93.94 29 ASP B O 1
ATOM 2081 N N . SER B 1 30 ? 8.773 -0.394 11.938 1 94.62 30 SER B N 1
ATOM 2082 C CA . SER B 1 30 ? 8.062 -0.963 10.797 1 94.62 30 SER B CA 1
ATOM 2083 C C . SER B 1 30 ? 8.023 -2.486 10.875 1 94.62 30 SER B C 1
ATOM 2085 O O . SER B 1 30 ? 7.289 -3.133 10.125 1 94.62 30 SER B O 1
ATOM 2087 N N . LEU B 1 31 ? 8.75 -3.07 11.797 1 96.06 31 LEU B N 1
ATOM 2088 C CA . LEU B 1 31 ? 8.859 -4.523 11.875 1 96.06 31 LEU B CA 1
ATOM 2089 C C . LEU B 1 31 ? 7.52 -5.145 12.258 1 96.06 31 LEU B C 1
ATOM 2091 O O . LEU B 1 31 ? 7.172 -6.227 11.781 1 96.06 31 LEU B O 1
ATOM 2095 N N . GLY B 1 32 ? 6.828 -4.48 13.094 1 94.75 32 GLY B N 1
ATOM 2096 C CA . GLY B 1 32 ? 5.539 -5 13.523 1 94.75 32 GLY B CA 1
ATOM 2097 C C . GLY B 1 32 ? 4.547 -5.145 12.383 1 94.75 32 GLY B C 1
ATOM 2098 O O . GLY B 1 32 ? 3.977 -6.223 12.18 1 94.75 32 GLY B O 1
ATOM 2099 N N . ILE B 1 33 ? 4.355 -4.094 11.586 1 93.94 33 ILE B N 1
ATOM 2100 C CA . ILE B 1 33 ? 3.373 -4.109 10.508 1 93.94 33 ILE B CA 1
ATOM 2101 C C . ILE B 1 33 ? 3.838 -5.047 9.398 1 93.94 33 ILE B C 1
ATOM 2103 O O . ILE B 1 33 ? 3.033 -5.781 8.82 1 93.94 33 ILE B O 1
ATOM 2107 N N . VAL B 1 34 ? 5.148 -5.094 9.141 1 96.12 34 VAL B N 1
ATOM 2108 C CA . VAL B 1 34 ? 5.699 -5.953 8.102 1 96.12 34 VAL B CA 1
ATOM 2109 C C . VAL B 1 34 ? 5.512 -7.418 8.484 1 96.12 34 VAL B C 1
ATOM 2111 O O . VAL B 1 34 ? 5.113 -8.242 7.656 1 96.12 34 VAL B O 1
ATOM 2114 N N . SER B 1 35 ? 5.793 -7.691 9.719 1 96.75 35 SER B N 1
ATOM 2115 C CA . SER B 1 35 ? 5.645 -9.062 10.188 1 96.75 35 SER B CA 1
ATOM 2116 C C . SER B 1 35 ? 4.191 -9.523 10.117 1 96.75 35 SER B C 1
ATOM 2118 O O . SER B 1 35 ? 3.9 -10.625 9.648 1 96.75 35 SER B O 1
ATOM 2120 N N . PHE B 1 36 ? 3.35 -8.711 10.531 1 95.69 36 PHE B N 1
ATOM 2121 C CA . PHE B 1 36 ? 1.93 -9.039 10.57 1 95.69 36 PHE B CA 1
ATOM 2122 C C . PHE B 1 36 ? 1.383 -9.242 9.164 1 95.69 36 PHE B C 1
ATOM 2124 O O . PHE B 1 36 ? 0.78 -10.273 8.859 1 95.69 36 PHE B O 1
ATOM 2131 N N . ILE B 1 37 ? 1.624 -8.312 8.305 1 94.12 37 ILE B N 1
ATOM 2132 C CA . ILE B 1 37 ? 1.06 -8.336 6.961 1 94.12 37 ILE B CA 1
ATOM 2133 C C . ILE B 1 37 ? 1.651 -9.5 6.176 1 94.12 37 ILE B C 1
ATOM 2135 O O . ILE B 1 37 ? 0.928 -10.227 5.488 1 94.12 37 ILE B O 1
ATOM 2139 N N . SER B 1 38 ? 2.959 -9.703 6.34 1 95.94 38 SER B N 1
ATOM 2140 C CA . SER B 1 38 ? 3.625 -10.773 5.602 1 95.94 38 SER B CA 1
ATOM 2141 C C . SER B 1 38 ? 3.098 -12.141 6.02 1 95.94 38 SER B C 1
ATOM 2143 O O . SER B 1 38 ? 2.863 -13.008 5.172 1 95.94 38 SER B O 1
ATOM 2145 N N . PHE B 1 39 ? 2.883 -12.336 7.262 1 95.81 39 PHE B N 1
ATOM 2146 C CA . PHE B 1 39 ? 2.408 -13.609 7.785 1 95.81 39 PHE B CA 1
ATOM 2147 C C . PHE B 1 39 ? 1.017 -13.93 7.254 1 95.81 39 PHE B C 1
ATOM 2149 O O . PHE B 1 39 ? 0.771 -15.031 6.766 1 95.81 39 PHE B O 1
ATOM 2156 N N . PHE B 1 40 ? 0.171 -13.023 7.266 1 93.31 40 PHE B N 1
ATOM 2157 C CA . PHE B 1 40 ? -1.215 -13.266 6.883 1 93.31 40 PHE B CA 1
ATOM 2158 C C . PHE B 1 40 ? -1.354 -13.312 5.363 1 93.31 40 PHE B C 1
ATOM 2160 O O . PHE B 1 40 ? -2.172 -14.07 4.836 1 93.31 40 PHE B O 1
ATOM 2167 N N . VAL B 1 41 ? -0.617 -12.5 4.688 1 91.62 41 VAL B N 1
ATOM 2168 C CA . VAL B 1 41 ? -0.678 -12.523 3.23 1 91.62 41 VAL B CA 1
ATOM 2169 C C . VAL B 1 41 ? -0.159 -13.867 2.711 1 91.62 41 VAL B C 1
ATOM 2171 O O . VAL B 1 41 ? -0.723 -14.438 1.775 1 91.62 41 VAL B O 1
ATOM 2174 N N . GLY B 1 42 ? 0.962 -14.32 3.338 1 90.94 42 GLY B N 1
ATOM 2175 C CA . GLY B 1 42 ? 1.439 -15.648 2.984 1 90.94 42 GLY B CA 1
ATOM 2176 C C . GLY B 1 42 ? 0.391 -16.734 3.17 1 90.94 42 GLY B C 1
ATOM 2177 O O . GLY B 1 42 ? 0.251 -17.625 2.328 1 90.94 42 GLY B O 1
ATOM 2178 N N . GLY B 1 43 ? -0.306 -16.656 4.234 1 90.44 43 GLY B N 1
ATOM 2179 C CA . GLY B 1 43 ? -1.379 -17.609 4.488 1 90.44 43 GLY B CA 1
ATOM 2180 C C . GLY B 1 43 ? -2.488 -17.531 3.455 1 90.44 43 GLY B C 1
ATOM 2181 O O . GLY B 1 43 ? -2.951 -18.562 2.967 1 90.44 43 GLY B O 1
ATOM 2182 N N . VAL B 1 44 ? -2.84 -16.359 3.117 1 88.44 44 VAL B N 1
ATOM 2183 C CA . VAL B 1 44 ? -3.928 -16.156 2.164 1 88.44 44 VAL B CA 1
ATOM 2184 C C . VAL B 1 44 ? -3.512 -16.688 0.79 1 88.44 44 VAL B C 1
ATOM 2186 O O . VAL B 1 44 ? -4.301 -17.344 0.103 1 88.44 44 VAL B O 1
ATOM 2189 N N . VAL B 1 45 ? -2.312 -16.406 0.412 1 85.75 45 VAL B N 1
ATOM 2190 C CA . VAL B 1 45 ? -1.815 -16.859 -0.888 1 85.75 45 VAL B CA 1
ATOM 2191 C C . VAL B 1 45 ? -1.815 -18.375 -0.95 1 85.75 45 VAL B C 1
ATOM 2193 O O . VAL B 1 45 ? -2.217 -18.969 -1.958 1 85.75 45 VAL B O 1
ATOM 2196 N N . SER B 1 46 ? -1.432 -18.984 0.083 1 87.69 46 SER B N 1
ATOM 2197 C CA . SER B 1 46 ? -1.387 -20.438 0.141 1 87.69 46 SER B CA 1
ATOM 2198 C C . SER B 1 46 ? -2.787 -21.031 0.073 1 87.69 46 SER B C 1
ATOM 2200 O O . SER B 1 46 ? -3.027 -21.984 -0.678 1 87.69 46 SER B O 1
ATOM 2202 N N . ILE B 1 47 ? -3.666 -20.516 0.786 1 84.06 47 ILE B N 1
ATOM 2203 C CA . ILE B 1 47 ? -5.031 -21.031 0.828 1 84.06 47 ILE B CA 1
ATOM 2204 C C . ILE B 1 47 ? -5.695 -20.844 -0.537 1 84.06 47 ILE B C 1
ATOM 2206 O O . ILE B 1 47 ? -6.344 -21.75 -1.048 1 84.06 47 ILE B O 1
ATOM 2210 N N . GLN B 1 48 ? -5.434 -19.719 -1.065 1 80.62 48 GLN B N 1
ATOM 2211 C CA . GLN B 1 48 ? -6.031 -19.438 -2.367 1 80.62 48 GLN B CA 1
ATOM 2212 C C . GLN B 1 48 ? -5.469 -20.359 -3.439 1 80.62 48 GLN B C 1
ATOM 2214 O O . GLN B 1 48 ? -6.203 -20.812 -4.324 1 80.62 48 GLN B O 1
ATOM 2219 N N . THR B 1 49 ? -4.242 -20.562 -3.379 1 78.44 49 THR B N 1
ATOM 2220 C CA . THR B 1 49 ? -3.617 -21.469 -4.332 1 78.44 49 THR B CA 1
ATOM 2221 C C . THR B 1 49 ? -4.152 -22.891 -4.16 1 78.44 49 THR B C 1
ATOM 2223 O O . THR B 1 49 ? -4.43 -23.578 -5.145 1 78.44 49 THR B O 1
ATOM 2226 N N . ALA B 1 50 ? -4.371 -23.297 -2.982 1 82.19 50 ALA B N 1
ATOM 2227 C CA . ALA B 1 50 ? -4.875 -24.641 -2.686 1 82.19 50 ALA B CA 1
ATOM 2228 C C . ALA B 1 50 ? -6.309 -24.812 -3.176 1 82.19 50 ALA B C 1
ATOM 2230 O O . ALA B 1 50 ? -6.672 -25.859 -3.701 1 82.19 50 ALA B O 1
ATOM 2231 N N . LEU B 1 51 ? -7.051 -23.844 -3.021 1 75.69 51 LEU B N 1
ATOM 2232 C CA . LEU B 1 51 ? -8.461 -23.922 -3.375 1 75.69 51 LEU B CA 1
ATOM 2233 C C . LEU B 1 51 ? -8.648 -23.859 -4.887 1 75.69 51 LEU B C 1
ATOM 2235 O O . LEU B 1 51 ? -9.664 -24.328 -5.414 1 75.69 51 LEU B O 1
ATOM 2239 N N . ASN B 1 52 ? -7.676 -23.281 -5.516 1 70.81 52 ASN B N 1
ATOM 2240 C CA . ASN B 1 52 ? -7.75 -23.203 -6.969 1 70.81 52 ASN B CA 1
ATOM 2241 C C . ASN B 1 52 ? -7.238 -24.484 -7.629 1 70.81 52 ASN B C 1
ATOM 2243 O O . ASN B 1 52 ? -7.512 -24.734 -8.805 1 70.81 52 ASN B O 1
ATOM 2247 N N . LEU B 1 53 ? -6.477 -25.25 -6.945 1 71.31 53 LEU B N 1
ATOM 2248 C CA . LEU B 1 53 ? -5.965 -26.516 -7.457 1 71.31 53 LEU B CA 1
ATOM 2249 C C . LEU B 1 53 ? -6.883 -27.672 -7.074 1 71.31 53 LEU B C 1
ATOM 2251 O O . LEU B 1 53 ? -6.496 -28.547 -6.293 1 71.31 53 LEU B O 1
ATOM 2255 N N . THR B 1 54 ? -8.055 -27.594 -7.547 1 64.44 54 THR B N 1
ATOM 2256 C CA . THR B 1 54 ? -9.055 -28.578 -7.184 1 64.44 54 THR B CA 1
ATOM 2257 C C . THR B 1 54 ? -8.898 -29.844 -8.031 1 64.44 54 THR B C 1
ATOM 2259 O O . THR B 1 54 ? -9.383 -30.906 -7.66 1 64.44 54 THR B O 1
ATOM 2262 N N . ASN B 1 55 ? -8.18 -29.609 -9.094 1 65.19 55 ASN B N 1
ATOM 2263 C CA . ASN B 1 55 ? -7.973 -30.797 -9.922 1 65.19 55 ASN B CA 1
ATOM 2264 C C . ASN B 1 55 ? -7.047 -31.797 -9.242 1 65.19 55 ASN B C 1
ATOM 2266 O O . ASN B 1 55 ? -5.906 -31.469 -8.906 1 65.19 55 ASN B O 1
ATOM 2270 N N . PRO B 1 56 ? -7.57 -32.938 -8.992 1 64.38 56 PRO B N 1
ATOM 2271 C CA . PRO B 1 56 ? -6.766 -33.969 -8.312 1 64.38 56 PRO B CA 1
ATOM 2272 C C . PRO B 1 56 ? -5.512 -34.344 -9.102 1 64.38 56 PRO B C 1
ATOM 2274 O O . PRO B 1 56 ? -4.566 -34.906 -8.531 1 64.38 56 PRO B O 1
ATOM 2277 N N . LEU B 1 57 ? -5.508 -34.094 -10.289 1 64.31 57 LEU B N 1
ATOM 2278 C CA . LEU B 1 57 ? -4.359 -34.469 -11.109 1 64.31 57 LEU B CA 1
ATOM 2279 C C . LEU B 1 57 ? -3.213 -33.469 -10.906 1 64.31 57 LEU B C 1
ATOM 2281 O O . LEU B 1 57 ? -2.064 -33.781 -11.242 1 64.31 57 LEU B O 1
ATOM 2285 N N . ILE B 1 58 ? -3.521 -32.438 -10.242 1 68.62 58 ILE B N 1
ATOM 2286 C CA . ILE B 1 58 ? -2.479 -31.453 -10.047 1 68.62 58 ILE B CA 1
ATOM 2287 C C . ILE B 1 58 ? -1.771 -31.703 -8.711 1 68.62 58 ILE B C 1
ATOM 2289 O O . ILE B 1 58 ? -2.414 -31.766 -7.664 1 68.62 58 ILE B O 1
ATOM 2293 N N . PRO B 1 59 ? -0.478 -31.969 -8.82 1 76.62 59 PRO B N 1
ATOM 2294 C CA . PRO B 1 59 ? 0.276 -32.281 -7.605 1 76.62 59 PRO B CA 1
ATOM 2295 C C . PRO B 1 59 ? 0.184 -31.188 -6.555 1 76.62 59 PRO B C 1
ATOM 2297 O O . PRO B 1 59 ? 0.276 -30 -6.887 1 76.62 59 PRO B O 1
ATOM 2300 N N . LYS B 1 60 ? 0.022 -31.5 -5.285 1 82.31 60 LYS B N 1
ATOM 2301 C CA . LYS B 1 60 ? -0.203 -30.594 -4.172 1 82.31 60 LYS B CA 1
ATOM 2302 C C . LYS B 1 60 ? 1.073 -29.828 -3.814 1 82.31 60 LYS B C 1
ATOM 2304 O O . LYS B 1 60 ? 1.026 -28.828 -3.105 1 82.31 60 LYS B O 1
ATOM 2309 N N . TYR B 1 61 ? 2.221 -30.297 -4.395 1 80 61 TYR B N 1
ATOM 2310 C CA . TYR B 1 61 ? 3.459 -29.578 -4.133 1 80 61 TYR B CA 1
ATOM 2311 C C . TYR B 1 61 ? 3.436 -28.203 -4.801 1 80 61 TYR B C 1
ATOM 2313 O O . TYR B 1 61 ? 4.188 -27.297 -4.414 1 80 61 TYR B O 1
ATOM 2321 N N . LEU B 1 62 ? 2.512 -28.047 -5.641 1 76.56 62 LEU B N 1
ATOM 2322 C CA . LEU B 1 62 ? 2.4 -26.781 -6.375 1 76.56 62 LEU B CA 1
ATOM 2323 C C . LEU B 1 62 ? 1.914 -25.672 -5.465 1 76.56 62 LEU B C 1
ATOM 2325 O O . LEU B 1 62 ? 2.133 -24.484 -5.754 1 76.56 62 LEU B O 1
ATOM 2329 N N . ILE B 1 63 ? 1.34 -26.062 -4.348 1 83 63 ILE B N 1
ATOM 2330 C CA . ILE B 1 63 ? 0.896 -25.062 -3.381 1 83 63 ILE B CA 1
ATOM 2331 C C . ILE B 1 63 ? 2.107 -24.375 -2.76 1 83 63 ILE B C 1
ATOM 2333 O O . ILE B 1 63 ? 2.178 -23.141 -2.723 1 83 63 ILE B O 1
ATOM 2337 N N . GLY B 1 64 ? 3.051 -25.188 -2.352 1 83.81 64 GLY B N 1
ATOM 2338 C CA . GLY B 1 64 ? 4.273 -24.641 -1.791 1 83.81 64 GLY B CA 1
ATOM 2339 C C . GLY B 1 64 ? 5.105 -23.875 -2.807 1 83.81 64 GLY B C 1
ATOM 2340 O O . GLY B 1 64 ? 5.684 -22.828 -2.488 1 83.81 64 GLY B O 1
ATOM 2341 N N . PHE B 1 65 ? 5.055 -24.391 -3.988 1 82.38 65 PHE B N 1
ATOM 2342 C CA . PHE B 1 65 ? 5.801 -23.766 -5.07 1 82.38 65 PHE B CA 1
ATOM 2343 C C . PHE B 1 65 ? 5.238 -22.391 -5.391 1 82.38 65 PHE B C 1
ATOM 2345 O O . PHE B 1 65 ? 5.988 -21.406 -5.477 1 82.38 65 PHE B O 1
ATOM 2352 N N . ALA B 1 66 ? 4.004 -22.281 -5.508 1 79.25 66 ALA B N 1
ATOM 2353 C CA . ALA B 1 66 ? 3.342 -21.031 -5.852 1 79.25 66 ALA B CA 1
ATOM 2354 C C . ALA B 1 66 ? 3.484 -20.016 -4.73 1 79.25 66 ALA B C 1
ATOM 2356 O O . ALA B 1 66 ? 3.666 -18.812 -4.984 1 79.25 66 ALA B O 1
ATOM 2357 N N . THR B 1 67 ? 3.426 -20.484 -3.549 1 85.31 67 THR B N 1
ATOM 2358 C CA . THR B 1 67 ? 3.561 -19.609 -2.395 1 85.31 67 THR B CA 1
ATOM 2359 C C . THR B 1 67 ? 4.957 -19 -2.34 1 85.31 67 THR B C 1
ATOM 2361 O O . THR B 1 67 ? 5.105 -17.781 -2.16 1 85.31 67 THR B O 1
ATOM 2364 N N . ARG B 1 68 ? 5.922 -19.828 -2.502 1 86.38 68 ARG B N 1
ATOM 2365 C CA . ARG B 1 68 ? 7.301 -19.344 -2.482 1 86.38 68 ARG B CA 1
ATOM 2366 C C . ARG B 1 68 ? 7.543 -18.328 -3.594 1 86.38 68 ARG B C 1
ATOM 2368 O O . ARG B 1 68 ? 8.109 -17.266 -3.352 1 86.38 68 ARG B O 1
ATOM 2375 N N . GLN B 1 69 ? 7.102 -18.625 -4.742 1 81.19 69 GLN B N 1
ATOM 2376 C CA . GLN B 1 69 ? 7.312 -17.766 -5.895 1 81.19 69 GLN B CA 1
ATOM 2377 C C . GLN B 1 69 ? 6.617 -16.422 -5.707 1 81.19 69 GLN B C 1
ATOM 2379 O O . GLN B 1 69 ? 7.199 -15.367 -5.98 1 81.19 69 GLN B O 1
ATOM 2384 N N . SER B 1 70 ? 5.41 -16.469 -5.262 1 83 70 SER B N 1
ATOM 2385 C CA . SER B 1 70 ? 4.629 -15.242 -5.086 1 83 70 SER B CA 1
ATOM 2386 C C . SER B 1 70 ? 5.211 -14.367 -3.982 1 83 70 SER B C 1
ATOM 2388 O O . SER B 1 70 ? 5.309 -13.148 -4.133 1 83 70 SER B O 1
ATOM 2390 N N . VAL B 1 71 ? 5.641 -14.992 -2.943 1 87.62 71 VAL B N 1
ATOM 2391 C CA . VAL B 1 71 ? 6.105 -14.25 -1.776 1 87.62 71 VAL B CA 1
ATOM 2392 C C . VAL B 1 71 ? 7.496 -13.68 -2.047 1 87.62 71 VAL B C 1
ATOM 2394 O O . VAL B 1 71 ? 7.734 -12.484 -1.859 1 87.62 71 VAL B O 1
ATOM 2397 N N . ILE B 1 72 ? 8.375 -14.438 -2.586 1 86.75 72 ILE B N 1
ATOM 2398 C CA . ILE B 1 72 ? 9.781 -14.055 -2.705 1 86.75 72 ILE B CA 1
ATOM 2399 C C . ILE B 1 72 ? 9.961 -13.094 -3.879 1 86.75 72 ILE B C 1
ATOM 2401 O O . ILE B 1 72 ? 10.719 -12.125 -3.789 1 86.75 72 ILE B O 1
ATOM 2405 N N . LEU B 1 73 ? 9.219 -13.297 -4.914 1 82.12 73 LEU B N 1
ATOM 2406 C CA . LEU B 1 73 ? 9.508 -12.539 -6.129 1 82.12 73 LEU B CA 1
ATOM 2407 C C . LEU B 1 73 ? 8.68 -11.258 -6.18 1 82.12 73 LEU B C 1
ATOM 2409 O O . LEU B 1 73 ? 9.094 -10.266 -6.781 1 82.12 73 LEU B O 1
ATOM 2413 N N . GLU B 1 74 ? 7.539 -11.266 -5.57 1 80.62 74 GLU B N 1
ATOM 2414 C CA . GLU B 1 74 ? 6.672 -10.109 -5.781 1 80.62 74 GLU B CA 1
ATOM 2415 C C . GLU B 1 74 ? 6.211 -9.508 -4.453 1 80.62 74 GLU B C 1
ATOM 2417 O O . GLU B 1 74 ? 6.441 -8.328 -4.184 1 80.62 74 GLU B O 1
ATOM 2422 N N . PHE B 1 75 ? 5.664 -10.297 -3.65 1 85.12 75 PHE B N 1
ATOM 2423 C CA . PHE B 1 75 ? 5.016 -9.75 -2.465 1 85.12 75 PHE B CA 1
ATOM 2424 C C . PHE B 1 75 ? 6.035 -9.094 -1.544 1 85.12 75 PHE B C 1
ATOM 2426 O O . PHE B 1 75 ? 5.906 -7.914 -1.208 1 85.12 75 PHE B O 1
ATOM 2433 N N . ALA B 1 76 ? 7.059 -9.859 -1.167 1 91.19 76 ALA B N 1
ATOM 2434 C CA . ALA B 1 76 ? 8.008 -9.352 -0.175 1 91.19 76 ALA B CA 1
ATOM 2435 C C . ALA B 1 76 ? 8.75 -8.133 -0.704 1 91.19 76 ALA B C 1
ATOM 2437 O O . ALA B 1 76 ? 8.758 -7.074 -0.066 1 91.19 76 ALA B O 1
ATOM 2438 N N . PRO B 1 77 ? 9.281 -8.227 -1.842 1 92.25 77 PRO B N 1
ATOM 2439 C CA . PRO B 1 77 ? 10.07 -7.07 -2.273 1 92.25 77 PRO B CA 1
ATOM 2440 C C . PRO B 1 77 ? 9.203 -5.902 -2.732 1 92.25 77 PRO B C 1
ATOM 2442 O O . PRO B 1 77 ? 9.414 -4.766 -2.295 1 92.25 77 PRO B O 1
ATOM 2445 N N . THR B 1 78 ? 8.203 -6.141 -3.521 1 92.12 78 THR B N 1
ATOM 2446 C CA . THR B 1 78 ? 7.5 -5.051 -4.188 1 92.12 78 THR B CA 1
ATOM 2447 C C . THR B 1 78 ? 6.312 -4.582 -3.348 1 92.12 78 THR B C 1
ATOM 2449 O O . THR B 1 78 ? 6.219 -3.404 -3 1 92.12 78 THR B O 1
ATOM 2452 N N . PHE B 1 79 ? 5.48 -5.48 -2.93 1 91.94 79 PHE B N 1
ATOM 2453 C CA . PHE B 1 79 ? 4.25 -5.078 -2.262 1 91.94 79 PHE B CA 1
ATOM 2454 C C . PHE B 1 79 ? 4.539 -4.555 -0.861 1 91.94 79 PHE B C 1
ATOM 2456 O O . PHE B 1 79 ? 3.928 -3.582 -0.418 1 91.94 79 PHE B O 1
ATOM 2463 N N . ILE B 1 80 ? 5.375 -5.184 -0.173 1 95.38 80 ILE B N 1
ATOM 2464 C CA . ILE B 1 80 ? 5.766 -4.676 1.139 1 95.38 80 ILE B CA 1
ATOM 2465 C C . ILE B 1 80 ? 6.395 -3.293 0.99 1 95.38 80 ILE B C 1
ATOM 2467 O O . ILE B 1 80 ? 6.211 -2.424 1.846 1 95.38 80 ILE B O 1
ATOM 2471 N N . SER B 1 81 ? 7.152 -3.109 -0.063 1 96.19 81 SER B N 1
ATOM 2472 C CA . SER B 1 81 ? 7.766 -1.805 -0.281 1 96.19 81 SER B CA 1
ATOM 2473 C C . SER B 1 81 ? 6.715 -0.729 -0.519 1 96.19 81 SER B C 1
ATOM 2475 O O . SER B 1 81 ? 6.895 0.423 -0.119 1 96.19 81 SER B O 1
ATOM 2477 N N . ILE B 1 82 ? 5.68 -1.104 -1.138 1 94 82 ILE B N 1
ATOM 2478 C CA . ILE B 1 82 ? 4.602 -0.145 -1.346 1 94 82 ILE B CA 1
ATOM 2479 C C . ILE B 1 82 ? 3.934 0.177 -0.011 1 94 82 ILE B C 1
ATOM 2481 O O . ILE B 1 82 ? 3.609 1.335 0.265 1 94 82 ILE B O 1
ATOM 2485 N N . ILE B 1 83 ? 3.756 -0.851 0.752 1 94.69 83 ILE B N 1
ATOM 2486 C CA . ILE B 1 83 ? 3.186 -0.651 2.08 1 94.69 83 ILE B CA 1
ATOM 2487 C C . ILE B 1 83 ? 4.102 0.246 2.906 1 94.69 83 ILE B C 1
ATOM 2489 O O . ILE B 1 83 ? 3.635 1.157 3.594 1 94.69 83 ILE B O 1
ATOM 2493 N N . MET B 1 84 ? 5.352 0.038 2.75 1 96.25 84 MET B N 1
ATOM 2494 C CA . MET B 1 84 ? 6.32 0.848 3.48 1 96.25 84 MET B CA 1
ATOM 2495 C C . MET B 1 84 ? 6.344 2.277 2.949 1 96.25 84 MET B C 1
ATOM 2497 O O . MET B 1 84 ? 6.656 3.213 3.688 1 96.25 84 MET B O 1
ATOM 2501 N N . ALA B 1 85 ? 6.059 2.385 1.651 1 96 85 ALA B N 1
ATOM 2502 C CA . ALA B 1 85 ? 5.922 3.736 1.112 1 96 85 ALA B CA 1
ATOM 2503 C C . ALA B 1 85 ? 4.816 4.504 1.831 1 96 85 ALA B C 1
ATOM 2505 O O . ALA B 1 85 ? 4.898 5.727 1.982 1 96 85 ALA B O 1
ATOM 2506 N N . GLY B 1 86 ? 3.836 3.779 2.264 1 93.88 86 GLY B N 1
ATOM 2507 C CA . GLY B 1 86 ? 2.762 4.398 3.023 1 93.88 86 GLY B CA 1
ATOM 2508 C C . GLY B 1 86 ? 3.156 4.73 4.449 1 93.88 86 GLY B C 1
ATOM 2509 O O . GLY B 1 86 ? 2.844 5.812 4.949 1 93.88 86 GLY B O 1
ATOM 2510 N N . LYS B 1 87 ? 3.812 3.875 5.035 1 93.62 87 LYS B N 1
ATOM 2511 C CA . LYS B 1 87 ? 4.168 4.078 6.438 1 93.62 87 LYS B CA 1
ATOM 2512 C C . LYS B 1 87 ? 5.43 4.922 6.566 1 93.62 87 LYS B C 1
ATOM 2514 O O . LYS B 1 87 ? 5.395 6.02 7.129 1 93.62 87 LYS B O 1
ATOM 2519 N N . MET B 1 88 ? 6.535 4.449 5.957 1 94.88 88 MET B N 1
ATOM 2520 C CA . MET B 1 88 ? 7.812 5.148 6.043 1 94.88 88 MET B CA 1
ATOM 2521 C C . MET B 1 88 ? 7.77 6.457 5.258 1 94.88 88 MET B C 1
ATOM 2523 O O . MET B 1 88 ? 8.305 7.473 5.707 1 94.88 88 MET B O 1
ATOM 2527 N N . GLY B 1 89 ? 7.223 6.379 4.086 1 94.25 89 GLY B N 1
ATOM 2528 C CA . GLY B 1 89 ? 7.137 7.574 3.264 1 94.25 89 GLY B CA 1
ATOM 2529 C C . GLY B 1 89 ? 6.34 8.688 3.914 1 94.25 89 GLY B C 1
ATOM 2530 O O . GLY B 1 89 ? 6.746 9.852 3.873 1 94.25 89 GLY B O 1
ATOM 2531 N N . SER B 1 90 ? 5.219 8.234 4.504 1 90.75 90 SER B N 1
ATOM 2532 C CA . SER B 1 90 ? 4.406 9.227 5.199 1 90.75 90 SER B CA 1
ATOM 2533 C C . SER B 1 90 ? 5.172 9.852 6.367 1 90.75 90 SER B C 1
ATOM 2535 O O . SER B 1 90 ? 5.102 11.062 6.586 1 90.75 90 SER B O 1
ATOM 2537 N N . PHE B 1 91 ? 5.836 9.102 7.094 1 91.94 91 PHE B N 1
ATOM 2538 C CA . PHE B 1 91 ? 6.629 9.578 8.227 1 91.94 91 PHE B CA 1
ATOM 2539 C C . PHE B 1 91 ? 7.703 10.547 7.758 1 91.94 91 PHE B C 1
ATOM 2541 O O . PHE B 1 91 ? 7.867 11.625 8.336 1 91.94 91 PHE B O 1
ATOM 2548 N N . ILE B 1 92 ? 8.375 10.219 6.707 1 95.38 92 ILE B N 1
ATOM 2549 C CA . ILE B 1 92 ? 9.477 11.031 6.199 1 95.38 92 ILE B CA 1
ATOM 2550 C C . ILE B 1 92 ? 8.938 12.359 5.668 1 95.38 92 ILE B C 1
ATOM 2552 O O . ILE B 1 92 ? 9.43 13.43 6.043 1 95.38 92 ILE B O 1
ATOM 2556 N N . THR B 1 93 ? 7.926 12.289 4.875 1 94.81 93 THR B N 1
ATOM 2557 C CA . THR B 1 93 ? 7.375 13.492 4.266 1 94.81 93 THR B CA 1
ATOM 2558 C C . THR B 1 93 ? 6.805 14.43 5.328 1 94.81 93 THR B C 1
ATOM 2560 O O . THR B 1 93 ? 7.031 15.641 5.285 1 94.81 93 THR B O 1
ATOM 2563 N N . SER B 1 94 ? 6.125 13.836 6.273 1 89.69 94 SER B N 1
ATOM 2564 C CA . SER B 1 94 ? 5.5 14.656 7.301 1 89.69 94 SER B CA 1
ATOM 2565 C C . SER B 1 94 ? 6.547 15.266 8.227 1 89.69 94 SER B C 1
ATOM 2567 O O . SER B 1 94 ? 6.41 16.422 8.656 1 89.69 94 SER B O 1
ATOM 2569 N N . SER B 1 95 ? 7.57 14.531 8.609 1 91.69 95 SER B N 1
ATOM 2570 C CA . SER B 1 95 ? 8.617 15.031 9.492 1 91.69 95 SER B CA 1
ATOM 2571 C C . SER B 1 95 ? 9.391 16.172 8.836 1 91.69 95 SER B C 1
ATOM 2573 O O . SER B 1 95 ? 9.586 17.219 9.445 1 91.69 95 SER B O 1
ATOM 2575 N N . ILE B 1 96 ? 9.781 15.977 7.602 1 94.56 96 ILE B N 1
ATOM 2576 C CA . ILE B 1 96 ? 10.539 17 6.891 1 94.56 96 ILE B CA 1
ATOM 2577 C C . ILE B 1 96 ? 9.625 18.188 6.555 1 94.56 96 ILE B C 1
ATOM 2579 O O . ILE B 1 96 ? 10.023 19.344 6.668 1 94.56 96 ILE B O 1
ATOM 2583 N N . GLY B 1 97 ? 8.453 17.812 6.125 1 92.06 97 GLY B N 1
ATOM 2584 C CA . GLY B 1 97 ? 7.488 18.875 5.832 1 92.06 97 GLY B CA 1
ATOM 2585 C C . GLY B 1 97 ? 7.199 19.766 7.023 1 92.06 97 GLY B C 1
ATOM 2586 O O . GLY B 1 97 ? 7.102 20.984 6.883 1 92.06 97 GLY B O 1
ATOM 2587 N N . THR B 1 98 ? 7.02 19.188 8.188 1 88.25 98 THR B N 1
ATOM 2588 C CA . THR B 1 98 ? 6.785 19.953 9.406 1 88.25 98 THR B CA 1
ATOM 2589 C C . THR B 1 98 ? 7.973 20.859 9.711 1 88.25 98 THR B C 1
ATOM 2591 O O . THR B 1 98 ? 7.797 22 10.125 1 88.25 98 THR B O 1
ATOM 2594 N N . MET B 1 99 ? 9.18 20.359 9.516 1 91.75 99 MET B N 1
ATOM 2595 C CA . MET B 1 99 ? 10.383 21.172 9.742 1 91.75 99 MET B CA 1
ATOM 2596 C C . MET B 1 99 ? 10.445 22.328 8.75 1 91.75 99 MET B C 1
ATOM 2598 O O . MET B 1 99 ? 10.984 23.391 9.07 1 91.75 99 MET B O 1
ATOM 2602 N N . ARG B 1 100 ? 9.859 22.062 7.609 1 92.75 100 ARG B N 1
ATOM 2603 C CA . ARG B 1 100 ? 9.812 23.109 6.598 1 92.75 100 ARG B CA 1
ATOM 2604 C C . ARG B 1 100 ? 8.828 24.203 6.996 1 92.75 100 ARG B C 1
ATOM 2606 O O . ARG B 1 100 ? 9.148 25.406 6.926 1 92.75 100 ARG B O 1
ATOM 2613 N N . VAL B 1 101 ? 7.711 23.844 7.457 1 86.81 101 VAL B N 1
ATOM 2614 C CA . VAL B 1 101 ? 6.641 24.766 7.805 1 86.81 101 VAL B CA 1
ATOM 2615 C C . VAL B 1 101 ? 7.039 25.578 9.039 1 86.81 101 VAL B C 1
ATOM 2617 O O . VAL B 1 101 ? 6.703 26.75 9.156 1 86.81 101 VAL B O 1
ATOM 2620 N N . THR B 1 102 ? 7.758 24.984 9.961 1 88.31 102 THR B N 1
ATOM 2621 C CA . THR B 1 102 ? 8.164 25.656 11.188 1 88.31 102 THR B CA 1
ATOM 2622 C C . THR B 1 102 ? 9.492 26.391 10.992 1 88.31 102 THR B C 1
ATOM 2624 O O . THR B 1 102 ? 10.094 26.859 11.961 1 88.31 102 THR B O 1
ATOM 2627 N N . GLU B 1 103 ? 10.07 26.344 9.812 1 91.31 103 GLU B N 1
ATOM 2628 C CA . GLU B 1 103 ? 11.258 27.078 9.414 1 91.31 103 GLU B CA 1
ATOM 2629 C C . GLU B 1 103 ? 12.508 26.516 10.086 1 91.31 103 GLU B C 1
ATOM 2631 O O . GLU B 1 103 ? 13.5 27.234 10.258 1 91.31 103 GLU B O 1
ATOM 2636 N N . GLN B 1 104 ? 12.43 25.344 10.461 1 91.94 104 GLN B N 1
ATOM 2637 C CA . GLN B 1 104 ? 13.594 24.688 11.055 1 91.94 104 GLN B CA 1
ATOM 2638 C C . GLN B 1 104 ? 14.672 24.438 10.008 1 91.94 104 GLN B C 1
ATOM 2640 O O . GLN B 1 104 ? 15.859 24.453 10.32 1 91.94 104 GLN B O 1
ATOM 2645 N N . ILE B 1 105 ? 14.273 24.219 8.828 1 94.19 105 ILE B N 1
ATOM 2646 C CA . ILE B 1 105 ? 15.227 23.984 7.746 1 94.19 105 ILE B CA 1
ATOM 2647 C C . ILE B 1 105 ? 16.016 25.25 7.457 1 94.19 105 ILE B C 1
ATOM 2649 O O . ILE B 1 105 ? 17.234 25.219 7.305 1 94.19 105 ILE B O 1
ATOM 2653 N N . ASP B 1 106 ? 15.297 26.328 7.406 1 94.12 106 ASP B N 1
ATOM 2654 C CA . ASP B 1 106 ? 15.961 27.609 7.219 1 94.12 106 ASP B CA 1
ATOM 2655 C C . ASP B 1 106 ? 16.922 27.906 8.367 1 94.12 106 ASP B C 1
ATOM 2657 O O . ASP B 1 106 ? 18 28.484 8.148 1 94.12 106 ASP B O 1
ATOM 2661 N N . ALA B 1 107 ? 16.531 27.531 9.547 1 93.75 107 ALA B N 1
ATOM 2662 C CA . ALA B 1 107 ? 17.391 27.734 10.719 1 93.75 107 ALA B CA 1
ATOM 2663 C C . ALA B 1 107 ? 18.688 26.938 10.578 1 93.75 107 ALA B C 1
ATOM 2665 O O . ALA B 1 107 ? 19.766 27.422 10.953 1 93.75 107 ALA B O 1
ATOM 2666 N N . LEU B 1 108 ? 18.641 25.703 10.031 1 93.06 108 LEU B N 1
ATOM 2667 C CA . LEU B 1 108 ? 19.828 24.891 9.797 1 93.06 108 LEU B CA 1
ATOM 2668 C C . LEU B 1 108 ? 20.766 25.562 8.789 1 93.06 108 LEU B C 1
ATOM 2670 O O . LEU B 1 108 ? 21.984 25.578 8.984 1 93.06 108 LEU B O 1
ATOM 2674 N N . GLU B 1 109 ? 20.172 26.125 7.805 1 92.25 109 GLU B N 1
ATOM 2675 C CA . GLU B 1 109 ? 20.984 26.75 6.758 1 92.25 109 GLU B CA 1
ATOM 2676 C C . GLU B 1 109 ? 21.656 28.016 7.27 1 92.25 109 GLU B C 1
ATOM 2678 O O . GLU B 1 109 ? 22.797 28.312 6.906 1 92.25 109 GLU B O 1
ATOM 2683 N N . VAL B 1 110 ? 20.984 28.688 8.047 1 94.25 110 VAL B N 1
ATOM 2684 C CA . VAL B 1 110 ? 21.547 29.891 8.633 1 94.25 110 VAL B CA 1
ATOM 2685 C C . VAL B 1 110 ? 22.719 29.531 9.539 1 94.25 110 VAL B C 1
ATOM 2687 O O . VAL B 1 110 ? 23.688 30.281 9.641 1 94.25 110 VAL B O 1
ATOM 2690 N N . MET B 1 111 ? 22.672 28.438 10.117 1 93.81 111 MET B N 1
ATOM 2691 C CA . MET B 1 111 ? 23.734 27.953 10.992 1 93.81 111 MET B CA 1
ATOM 2692 C C . MET B 1 111 ? 24.891 27.391 10.18 1 93.81 111 MET B C 1
ATOM 2694 O O . MET B 1 111 ? 25.891 26.922 10.742 1 93.81 111 MET B O 1
ATOM 2698 N N . GLY B 1 112 ? 24.703 27.281 8.875 1 91.44 112 GLY B N 1
ATOM 2699 C CA . GLY B 1 112 ? 25.766 26.812 8.008 1 91.44 112 GLY B CA 1
ATOM 2700 C C . GLY B 1 112 ? 25.766 25.312 7.832 1 91.44 112 GLY B C 1
ATOM 2701 O O . GLY B 1 112 ? 26.766 24.719 7.387 1 91.44 112 GLY B O 1
ATOM 2702 N N . VAL B 1 113 ? 24.734 24.734 8.344 1 92.38 113 VAL B N 1
ATOM 2703 C CA . VAL B 1 113 ? 24.609 23.297 8.211 1 92.38 113 VAL B CA 1
ATOM 2704 C C . VAL B 1 113 ? 23.906 22.953 6.902 1 92.38 113 VAL B C 1
ATOM 2706 O O . VAL B 1 113 ? 22.922 23.609 6.531 1 92.38 113 VAL B O 1
ATOM 2709 N N . ASN B 1 114 ? 24.406 21.938 6.168 1 94.44 114 ASN B N 1
ATOM 2710 C CA . ASN B 1 114 ? 23.703 21.422 5 1 94.44 114 ASN B CA 1
ATOM 2711 C C . ASN B 1 114 ? 22.422 20.688 5.398 1 94.44 114 ASN B C 1
ATOM 2713 O O . ASN B 1 114 ? 22.484 19.562 5.883 1 94.44 114 ASN B O 1
ATOM 2717 N N . SER B 1 115 ? 21.312 21.312 5.098 1 94.81 115 SER B N 1
ATOM 2718 C CA . SER B 1 115 ? 20.047 20.781 5.582 1 94.81 115 SER B CA 1
ATOM 2719 C C . SER B 1 115 ? 19.703 19.469 4.891 1 94.81 115 SER B C 1
ATOM 2721 O O . SER B 1 115 ? 19.141 18.562 5.52 1 94.81 115 SER B O 1
ATOM 2723 N N . LEU B 1 116 ? 20 19.344 3.67 1 94.5 116 LEU B N 1
ATOM 2724 C CA . LEU B 1 116 ? 19.688 18.109 2.945 1 94.5 116 LEU B CA 1
ATOM 2725 C C . LEU B 1 116 ? 20.531 16.953 3.465 1 94.5 116 LEU B C 1
ATOM 2727 O O . LEU B 1 116 ? 20.031 15.836 3.611 1 94.5 116 LEU B O 1
ATOM 2731 N N . ASN B 1 117 ? 21.75 17.188 3.676 1 95.69 117 ASN B N 1
ATOM 2732 C CA . ASN B 1 117 ? 22.609 16.156 4.258 1 95.69 117 ASN B CA 1
ATOM 2733 C C . ASN B 1 117 ? 22.141 15.766 5.66 1 95.69 117 ASN B C 1
ATOM 2735 O O . ASN B 1 117 ? 22.062 14.586 5.984 1 95.69 117 ASN B O 1
ATOM 2739 N N . TYR B 1 118 ? 21.766 16.766 6.41 1 95.25 118 TYR B N 1
ATOM 2740 C CA . TYR B 1 118 ? 21.344 16.578 7.793 1 95.25 118 TYR B CA 1
ATOM 2741 C C . TYR B 1 118 ? 20.031 15.789 7.867 1 95.25 118 TYR B C 1
ATOM 2743 O O . TYR B 1 118 ? 19.859 14.953 8.75 1 95.25 118 TYR B O 1
ATOM 2751 N N . LEU B 1 119 ? 19.188 15.984 6.926 1 95.75 119 LEU B N 1
ATOM 2752 C CA . LEU B 1 119 ? 17.828 15.445 7.035 1 95.75 119 LEU B CA 1
ATOM 2753 C C . LEU B 1 119 ? 17.688 14.156 6.23 1 95.75 119 LEU B C 1
ATOM 2755 O O . LEU B 1 119 ? 17.016 13.219 6.66 1 95.75 119 LEU B O 1
ATOM 2759 N N . VAL B 1 120 ? 18.312 14.055 5.086 1 96.31 120 VAL B N 1
ATOM 2760 C CA . VAL B 1 120 ? 18 12.984 4.137 1 96.31 120 VAL B CA 1
ATOM 2761 C C . VAL B 1 120 ? 19.078 11.898 4.23 1 96.31 120 VAL B C 1
ATOM 2763 O O . VAL B 1 120 ? 18.766 10.703 4.129 1 96.31 120 VAL B O 1
ATOM 2766 N N . PHE B 1 121 ? 20.312 12.289 4.465 1 96.56 121 PHE B N 1
ATOM 2767 C CA . PHE B 1 121 ? 21.406 11.336 4.461 1 96.56 121 PHE B CA 1
ATOM 2768 C C . PHE B 1 121 ? 21.203 10.266 5.531 1 96.56 121 PHE B C 1
ATOM 2770 O O . PHE B 1 121 ? 21.375 9.078 5.266 1 96.56 121 PHE B O 1
ATOM 2777 N N . PRO B 1 122 ? 20.891 10.664 6.734 1 96.62 122 PRO B N 1
ATOM 2778 C CA . PRO B 1 122 ? 20.688 9.625 7.746 1 96.62 122 PRO B CA 1
ATOM 2779 C C . PRO B 1 122 ? 19.578 8.648 7.371 1 96.62 122 PRO B C 1
ATOM 2781 O O . PRO B 1 122 ? 19.656 7.465 7.719 1 96.62 122 PRO B O 1
ATOM 2784 N N . LYS B 1 123 ? 18.562 9.102 6.734 1 96.94 123 LYS B N 1
ATOM 2785 C CA . LYS B 1 123 ? 17.469 8.242 6.285 1 96.94 123 LYS B CA 1
ATOM 2786 C C . LYS B 1 123 ? 17.953 7.258 5.223 1 96.94 123 LYS B C 1
ATOM 2788 O O . LYS B 1 123 ? 17.5 6.113 5.18 1 96.94 123 LYS B O 1
ATOM 2793 N N . LEU B 1 124 ? 18.812 7.727 4.359 1 96.44 124 LEU B N 1
ATOM 2794 C CA . LEU B 1 124 ? 19.391 6.879 3.316 1 96.44 124 LEU B CA 1
ATOM 2795 C C . LEU B 1 124 ? 20.219 5.754 3.922 1 96.44 124 LEU B C 1
ATOM 2797 O O . LEU B 1 124 ? 20.109 4.602 3.496 1 96.44 124 LEU B O 1
ATOM 2801 N N . ILE B 1 125 ? 20.953 6.082 4.859 1 96.62 125 ILE B N 1
ATOM 2802 C CA . ILE B 1 125 ? 21.828 5.102 5.5 1 96.62 125 ILE B CA 1
ATOM 2803 C C . ILE B 1 125 ? 20.984 4.121 6.316 1 96.62 125 ILE B C 1
ATOM 2805 O O . ILE B 1 125 ? 21.234 2.914 6.289 1 96.62 125 ILE B O 1
ATOM 2809 N N . ALA B 1 126 ? 20.047 4.648 7.004 1 97.19 126 ALA B N 1
ATOM 2810 C CA . ALA B 1 126 ? 19.172 3.789 7.805 1 97.19 126 ALA B CA 1
ATOM 2811 C C . ALA B 1 126 ? 18.453 2.766 6.93 1 97.19 126 ALA B C 1
ATOM 2813 O O . ALA B 1 126 ? 18.328 1.601 7.309 1 97.19 126 ALA B O 1
ATOM 2814 N N . LEU B 1 127 ? 18.094 3.156 5.719 1 97.06 127 LEU B N 1
ATOM 2815 C CA . LEU B 1 127 ? 17.281 2.311 4.852 1 97.06 127 LEU B CA 1
ATOM 2816 C C . LEU B 1 127 ? 18.141 1.281 4.133 1 97.06 127 LEU B C 1
ATOM 2818 O O . LEU B 1 127 ? 17.625 0.409 3.43 1 97.06 127 LEU B O 1
ATOM 2822 N N . LEU B 1 128 ? 19.453 1.374 4.355 1 95.44 128 LEU B N 1
ATOM 2823 C CA . LEU B 1 128 ? 20.312 0.305 3.871 1 95.44 128 LEU B CA 1
ATOM 2824 C C . LEU B 1 128 ? 20 -1.01 4.578 1 95.44 128 LEU B C 1
ATOM 2826 O O . LEU B 1 128 ? 20.344 -2.084 4.074 1 95.44 128 LEU B O 1
ATOM 2830 N N . LEU B 1 129 ? 19.375 -0.901 5.676 1 95.94 129 LEU B N 1
ATOM 2831 C CA . LEU B 1 129 ? 18.984 -2.088 6.43 1 95.94 129 LEU B CA 1
ATOM 2832 C C . LEU B 1 129 ? 17.641 -2.619 5.945 1 95.94 129 LEU B C 1
ATOM 2834 O O . LEU B 1 129 ? 17.156 -3.645 6.434 1 95.94 129 LEU B O 1
ATOM 2838 N N . TYR B 1 130 ? 17.062 -1.974 4.945 1 96.62 130 TYR B N 1
ATOM 2839 C CA . TYR B 1 130 ? 15.742 -2.307 4.43 1 96.62 130 TYR B CA 1
ATOM 2840 C C . TYR B 1 130 ? 15.711 -3.732 3.891 1 96.62 130 TYR B C 1
ATOM 2842 O O . TYR B 1 130 ? 14.727 -4.449 4.066 1 96.62 130 TYR B O 1
ATOM 2850 N N . PRO B 1 131 ? 16.828 -4.254 3.271 1 95.12 131 PRO B N 1
ATOM 2851 C CA . PRO B 1 131 ? 16.812 -5.633 2.771 1 95.12 131 PRO B CA 1
ATOM 2852 C C . PRO B 1 131 ? 16.609 -6.66 3.881 1 95.12 131 PRO B C 1
ATOM 2854 O O . PRO B 1 131 ? 16.062 -7.738 3.641 1 95.12 131 PRO B O 1
ATOM 2857 N N . PHE B 1 132 ? 17 -6.305 5.043 1 94.62 132 PHE B N 1
ATOM 2858 C CA . PHE B 1 132 ? 16.781 -7.207 6.168 1 94.62 132 PHE B CA 1
ATOM 2859 C C . PHE B 1 132 ? 15.305 -7.297 6.52 1 94.62 132 PHE B C 1
ATOM 2861 O O . PHE B 1 132 ? 14.812 -8.367 6.879 1 94.62 132 PHE B O 1
ATOM 2868 N N . VAL B 1 133 ? 14.641 -6.184 6.434 1 95.75 133 VAL B N 1
ATOM 2869 C CA . VAL B 1 133 ? 13.203 -6.152 6.672 1 95.75 133 VAL B CA 1
ATOM 2870 C C . VAL B 1 133 ? 12.484 -7.02 5.645 1 95.75 133 VAL B C 1
ATOM 2872 O O . VAL B 1 133 ? 11.57 -7.77 5.984 1 95.75 133 VAL B O 1
ATOM 2875 N N . ILE B 1 134 ? 12.953 -6.941 4.461 1 95.81 134 ILE B N 1
ATOM 2876 C CA . ILE B 1 134 ? 12.352 -7.715 3.379 1 95.81 134 ILE B CA 1
ATOM 2877 C C . ILE B 1 134 ? 12.656 -9.195 3.57 1 95.81 134 ILE B C 1
ATOM 2879 O O . ILE B 1 134 ? 11.82 -10.055 3.266 1 95.81 134 ILE B O 1
ATOM 2883 N N . GLY B 1 135 ? 13.898 -9.469 4.031 1 94.88 135 GLY B N 1
ATOM 2884 C CA . GLY B 1 135 ? 14.211 -10.844 4.367 1 94.88 135 GLY B CA 1
ATOM 2885 C C . GLY B 1 135 ? 13.273 -11.438 5.402 1 94.88 135 GLY B C 1
ATOM 2886 O O . GLY B 1 135 ? 12.844 -12.586 5.277 1 94.88 135 GLY B O 1
ATOM 2887 N N . LEU B 1 136 ? 13 -10.695 6.336 1 95.94 136 LEU B N 1
ATOM 2888 C CA . LEU B 1 136 ? 12.047 -11.117 7.355 1 95.94 136 LEU B CA 1
ATOM 2889 C C . LEU B 1 136 ? 10.664 -11.344 6.754 1 95.94 136 LEU B C 1
ATOM 2891 O O . LEU B 1 136 ? 9.969 -12.289 7.121 1 95.94 136 LEU B O 1
ATOM 2895 N N . SER B 1 137 ? 10.273 -10.438 5.906 1 96.44 137 SER B N 1
ATOM 2896 C CA . SER B 1 137 ? 8.984 -10.562 5.227 1 96.44 137 SER B CA 1
ATOM 2897 C C . SER B 1 137 ? 8.906 -11.859 4.434 1 96.44 137 SER B C 1
ATOM 2899 O O . SER B 1 137 ? 7.875 -12.539 4.441 1 96.44 137 SER B O 1
ATOM 2901 N N . MET B 1 138 ? 9.992 -12.219 3.76 1 94.56 138 MET B N 1
ATOM 2902 C CA . MET B 1 138 ? 10.023 -13.461 2.986 1 94.56 138 MET B CA 1
ATOM 2903 C C . MET B 1 138 ? 9.867 -14.672 3.895 1 94.56 138 MET B C 1
ATOM 2905 O O . MET B 1 138 ? 9.094 -15.586 3.592 1 94.56 138 MET B O 1
ATOM 2909 N N . PHE B 1 139 ? 10.555 -14.617 4.918 1 95.44 139 PHE B N 1
ATOM 2910 C CA . PHE B 1 139 ? 10.531 -15.734 5.855 1 95.44 139 PHE B CA 1
ATOM 2911 C C . PHE B 1 139 ? 9.148 -15.891 6.469 1 95.44 139 PHE B C 1
ATOM 2913 O O . PHE B 1 139 ? 8.594 -17 6.48 1 95.44 139 PHE B O 1
ATOM 2920 N N . LEU B 1 140 ? 8.609 -14.867 6.965 1 96.44 140 LEU B N 1
ATOM 2921 C CA . LEU B 1 140 ? 7.312 -14.922 7.637 1 96.44 140 LEU B CA 1
ATOM 2922 C C . LEU B 1 140 ? 6.195 -15.211 6.645 1 96.44 140 LEU B C 1
ATOM 2924 O O . LEU B 1 140 ? 5.199 -15.852 6.996 1 96.44 140 LEU B O 1
ATOM 2928 N N . GLY B 1 141 ? 6.363 -14.664 5.48 1 95 141 GLY B N 1
ATOM 2929 C CA . GLY B 1 141 ? 5.398 -14.992 4.445 1 95 141 GLY B CA 1
ATOM 2930 C C . GLY B 1 141 ? 5.332 -16.469 4.133 1 95 141 GLY B C 1
ATOM 2931 O O . GLY B 1 141 ? 4.25 -17.062 4.078 1 95 141 GLY B O 1
ATOM 2932 N N . ILE B 1 142 ? 6.484 -17.062 3.961 1 93.88 142 ILE B N 1
ATOM 2933 C CA . ILE B 1 142 ? 6.559 -18.484 3.668 1 93.88 142 ILE B CA 1
ATOM 2934 C C . ILE B 1 142 ? 6.062 -19.281 4.871 1 93.88 142 ILE B C 1
ATOM 2936 O O . ILE B 1 142 ? 5.32 -20.25 4.715 1 93.88 142 ILE B O 1
ATOM 2940 N N . PHE B 1 143 ? 6.488 -18.828 5.977 1 95.5 143 PHE B N 1
ATOM 2941 C CA . PHE B 1 143 ? 6.066 -19.5 7.199 1 95.5 143 PHE B CA 1
ATOM 2942 C C . PHE B 1 143 ? 4.551 -19.438 7.355 1 95.5 143 PHE B C 1
ATOM 2944 O O . PHE B 1 143 ? 3.92 -20.422 7.734 1 95.5 143 PHE B O 1
ATOM 2951 N N . GLY B 1 144 ? 3.971 -18.297 7.188 1 94.25 144 GLY B N 1
ATOM 2952 C CA . GLY B 1 144 ? 2.523 -18.172 7.23 1 94.25 144 GLY B CA 1
ATOM 2953 C C . GLY B 1 144 ? 1.815 -19.047 6.211 1 94.25 144 GLY B C 1
ATOM 2954 O O . GLY B 1 144 ? 0.765 -19.625 6.5 1 94.25 144 GLY B O 1
ATOM 2955 N N . GLY B 1 145 ? 2.361 -19.078 5.031 1 93.25 145 GLY B N 1
ATOM 2956 C CA . GLY B 1 145 ? 1.812 -19.953 4.012 1 93.25 145 GLY B CA 1
ATOM 2957 C C . GLY B 1 145 ? 1.868 -21.422 4.395 1 93.25 145 GLY B C 1
ATOM 2958 O O . GLY B 1 145 ? 0.916 -22.172 4.16 1 93.25 145 GLY B O 1
ATOM 2959 N N . TRP B 1 146 ? 2.975 -21.781 4.953 1 93.12 146 TRP B N 1
ATOM 2960 C CA . TRP B 1 146 ? 3.141 -23.156 5.398 1 93.12 146 TRP B CA 1
ATOM 2961 C C . TRP B 1 146 ? 2.109 -23.516 6.465 1 93.12 146 TRP B C 1
ATOM 2963 O O . TRP B 1 146 ? 1.474 -24.562 6.398 1 93.12 146 TRP B O 1
ATOM 2973 N N . LEU B 1 147 ? 1.96 -22.672 7.402 1 94.19 147 LEU B N 1
ATOM 2974 C CA . LEU B 1 147 ? 1.013 -22.906 8.484 1 94.19 147 LEU B CA 1
ATOM 2975 C C . LEU B 1 147 ? -0.408 -23.047 7.949 1 94.19 147 LEU B C 1
ATOM 2977 O O . LEU B 1 147 ? -1.154 -23.938 8.367 1 94.19 147 LEU B O 1
ATOM 2981 N N . ALA B 1 148 ? -0.751 -22.172 7.109 1 91.19 148 ALA B N 1
ATOM 2982 C CA . ALA B 1 148 ? -2.104 -22.156 6.562 1 91.19 148 ALA B CA 1
ATOM 2983 C C . ALA B 1 148 ? -2.367 -23.406 5.723 1 91.19 148 ALA B C 1
ATOM 2985 O O . ALA B 1 148 ? -3.459 -23.969 5.773 1 91.19 148 ALA B O 1
ATOM 2986 N N . ALA B 1 149 ? -1.403 -23.812 5.004 1 90 149 ALA B N 1
ATOM 2987 C CA . ALA B 1 149 ? -1.572 -24.969 4.125 1 90 149 ALA B CA 1
ATOM 2988 C C . ALA B 1 149 ? -1.639 -26.266 4.934 1 90 149 ALA B C 1
ATOM 2990 O O . ALA B 1 149 ? -2.498 -27.109 4.684 1 90 149 ALA B O 1
ATOM 2991 N N . VAL B 1 150 ? -0.791 -26.422 5.859 1 91.31 150 VAL B N 1
ATOM 2992 C CA . VAL B 1 150 ? -0.666 -27.672 6.609 1 91.31 150 VAL B CA 1
ATOM 2993 C C . VAL B 1 150 ? -1.794 -27.781 7.633 1 91.31 150 VAL B C 1
ATOM 2995 O O . VAL B 1 150 ? -2.494 -28.781 7.695 1 91.31 150 VAL B O 1
ATOM 2998 N N . TYR B 1 151 ? -2.006 -26.75 8.32 1 90.38 151 TYR B N 1
ATOM 2999 C CA . TYR B 1 151 ? -3.023 -26.812 9.367 1 90.38 151 TYR B CA 1
ATOM 3000 C C . TYR B 1 151 ? -4.418 -26.609 8.781 1 90.38 151 TYR B C 1
ATOM 3002 O O . TYR B 1 151 ? -5.418 -26.969 9.406 1 90.38 151 TYR B O 1
ATOM 3010 N N . GLY B 1 152 ? -4.504 -26.062 7.656 1 84.75 152 GLY B N 1
ATOM 3011 C CA . GLY B 1 152 ? -5.781 -25.953 6.969 1 84.75 152 GLY B CA 1
ATOM 3012 C C . GLY B 1 152 ? -6.203 -27.234 6.277 1 84.75 152 GLY B C 1
ATOM 3013 O O . GLY B 1 152 ? -7.348 -27.359 5.836 1 84.75 152 GLY B O 1
ATOM 3014 N N . GLY B 1 153 ? -5.219 -28.156 6.125 1 84.12 153 GLY B N 1
ATOM 3015 C CA . GLY B 1 153 ? -5.516 -29.453 5.555 1 84.12 153 GLY B CA 1
ATOM 3016 C C . GLY B 1 153 ? -5.43 -29.484 4.039 1 84.12 153 GLY B C 1
ATOM 3017 O O . GLY B 1 153 ? -6.031 -30.328 3.391 1 84.12 153 GLY B O 1
ATOM 3018 N N . PHE B 1 154 ? -4.797 -28.547 3.525 1 84.56 154 PHE B N 1
ATOM 3019 C CA . PHE B 1 154 ? -4.73 -28.453 2.072 1 84.56 154 PHE B CA 1
ATOM 3020 C C . PHE B 1 154 ? -3.525 -29.203 1.532 1 84.56 154 PHE B C 1
ATOM 3022 O O . PHE B 1 154 ? -3.523 -29.641 0.377 1 84.56 154 PHE B O 1
ATOM 3029 N N . ALA B 1 155 ? -2.486 -29.312 2.275 1 85 155 ALA B N 1
ATOM 3030 C CA . ALA B 1 155 ? -1.267 -30.031 1.921 1 85 155 ALA B CA 1
ATOM 3031 C C . ALA B 1 155 ? -0.539 -30.516 3.168 1 85 155 ALA B C 1
ATOM 3033 O O . ALA B 1 155 ? -0.699 -29.953 4.254 1 85 155 ALA B O 1
ATOM 3034 N N . THR B 1 156 ? 0.162 -31.547 2.982 1 89.62 156 THR B N 1
ATOM 3035 C CA . THR B 1 156 ? 0.998 -32 4.082 1 89.62 156 THR B CA 1
ATOM 3036 C C . THR B 1 156 ? 2.279 -31.188 4.176 1 89.62 156 THR B C 1
ATOM 3038 O O . THR B 1 156 ? 2.629 -30.453 3.24 1 89.62 156 THR B O 1
ATOM 3041 N N . ALA B 1 157 ? 2.883 -31.234 5.312 1 90.19 157 ALA B N 1
ATOM 3042 C CA . ALA B 1 157 ? 4.137 -30.516 5.516 1 90.19 157 ALA B CA 1
ATOM 3043 C C . ALA B 1 157 ? 5.18 -30.922 4.484 1 90.19 157 ALA B C 1
ATOM 3045 O O . ALA B 1 157 ? 5.91 -30.078 3.961 1 90.19 157 ALA B O 1
ATOM 3046 N N . ASP B 1 158 ? 5.156 -32.219 4.176 1 89.62 158 ASP B N 1
ATOM 3047 C CA . ASP B 1 158 ? 6.137 -32.719 3.229 1 89.62 158 ASP B CA 1
ATOM 3048 C C . ASP B 1 158 ? 5.852 -32.219 1.812 1 89.62 158 ASP B C 1
ATOM 3050 O O . ASP B 1 158 ? 6.777 -31.906 1.064 1 89.62 158 ASP B O 1
ATOM 3054 N N . GLU B 1 159 ? 4.668 -32.156 1.51 1 87.69 159 GLU B N 1
ATOM 3055 C CA . GLU B 1 159 ? 4.289 -31.688 0.184 1 87.69 159 GLU B CA 1
ATOM 3056 C C . GLU B 1 159 ? 4.637 -30.219 0.008 1 87.69 159 GLU B C 1
ATOM 3058 O O . GLU B 1 159 ? 5.145 -29.812 -1.04 1 87.69 159 GLU B O 1
ATOM 3063 N N . PHE B 1 160 ? 4.312 -29.531 0.988 1 90.38 160 PHE B N 1
ATOM 3064 C CA . PHE B 1 160 ? 4.617 -28.094 0.935 1 90.38 160 PHE B CA 1
ATOM 3065 C C . PHE B 1 160 ? 6.125 -27.875 0.862 1 90.38 160 PHE B C 1
ATOM 3067 O O . PHE B 1 160 ? 6.598 -27.062 0.07 1 90.38 160 PHE B O 1
ATOM 3074 N N . MET B 1 161 ? 6.891 -28.562 1.658 1 88.44 161 MET B N 1
ATOM 3075 C CA . MET B 1 161 ? 8.344 -28.406 1.675 1 88.44 161 MET B CA 1
ATOM 3076 C C . MET B 1 161 ? 8.953 -28.828 0.342 1 88.44 161 MET B C 1
ATOM 3078 O O . MET B 1 161 ? 9.922 -28.234 -0.123 1 88.44 161 MET B O 1
ATOM 3082 N N . SER B 1 162 ? 8.398 -29.828 -0.216 1 86 162 SER B N 1
ATOM 3083 C CA . SER B 1 162 ? 8.852 -30.25 -1.534 1 86 162 SER B CA 1
ATOM 3084 C C . SER B 1 162 ? 8.625 -29.172 -2.58 1 86 162 SER B C 1
ATOM 3086 O O . SER B 1 162 ? 9.453 -28.984 -3.477 1 86 162 SER B O 1
ATOM 3088 N N . GLY B 1 163 ? 7.551 -28.516 -2.395 1 83.12 163 GLY B N 1
ATOM 3089 C CA . GLY B 1 163 ? 7.262 -27.406 -3.289 1 83.12 163 GLY B CA 1
ATOM 3090 C C . GLY B 1 163 ? 8.195 -26.219 -3.096 1 83.12 163 GLY B C 1
ATOM 3091 O O . GLY B 1 163 ? 8.617 -25.594 -4.066 1 83.12 163 GLY B O 1
ATOM 3092 N N . LEU B 1 164 ? 8.492 -26.031 -1.907 1 82.69 164 LEU B N 1
ATOM 3093 C CA . LEU B 1 164 ? 9.391 -24.938 -1.571 1 82.69 164 LEU B CA 1
ATOM 3094 C C . LEU B 1 164 ? 10.773 -25.156 -2.186 1 82.69 164 LEU B C 1
ATOM 3096 O O . LEU B 1 164 ? 11.438 -24.203 -2.598 1 82.69 164 LEU B O 1
ATOM 3100 N N . GLN B 1 165 ? 11.102 -26.375 -2.213 1 81.75 165 GLN B N 1
ATOM 3101 C CA . GLN B 1 165 ? 12.438 -26.719 -2.686 1 81.75 165 GLN B CA 1
ATOM 3102 C C . GLN B 1 165 ? 12.438 -26.984 -4.188 1 81.75 165 GLN B C 1
ATOM 3104 O O . GLN B 1 165 ? 13.492 -26.969 -4.824 1 81.75 165 GLN B O 1
ATOM 3109 N N . ALA B 1 166 ? 11.328 -27.141 -4.664 1 75.06 166 ALA B N 1
ATOM 3110 C CA . ALA B 1 166 ? 11.242 -27.484 -6.082 1 75.06 166 ALA B CA 1
ATOM 3111 C C . ALA B 1 166 ? 11.688 -26.312 -6.957 1 75.06 166 ALA B C 1
ATOM 3113 O O . ALA B 1 166 ? 11.18 -25.203 -6.809 1 75.06 166 ALA B O 1
ATOM 3114 N N . GLU B 1 167 ? 12.727 -26.562 -7.793 1 67.12 167 GLU B N 1
ATOM 3115 C CA . GLU B 1 167 ? 13.211 -25.625 -8.797 1 67.12 167 GLU B CA 1
ATOM 3116 C C . GLU B 1 167 ? 13.68 -24.328 -8.148 1 67.12 167 GLU B C 1
ATOM 3118 O O . GLU B 1 167 ? 13.438 -23.234 -8.68 1 67.12 167 GLU B O 1
ATOM 3123 N N . PHE B 1 168 ? 14.109 -24.562 -6.934 1 68.69 168 PHE B N 1
ATOM 3124 C CA . PHE B 1 168 ? 14.578 -23.375 -6.234 1 68.69 168 PHE B CA 1
ATOM 3125 C C . PHE B 1 168 ? 15.789 -22.766 -6.938 1 68.69 168 PHE B C 1
ATOM 3127 O O . PHE B 1 168 ? 16.781 -23.453 -7.168 1 68.69 168 PHE B O 1
ATOM 3134 N N . ILE B 1 169 ? 15.641 -21.594 -7.465 1 71 169 ILE B N 1
ATOM 3135 C CA . ILE B 1 169 ? 16.719 -20.844 -8.094 1 71 169 ILE B CA 1
ATOM 3136 C C . ILE B 1 169 ? 17.25 -19.781 -7.129 1 71 169 ILE B C 1
ATOM 3138 O O . ILE B 1 169 ? 16.531 -18.828 -6.801 1 71 169 ILE B O 1
ATOM 3142 N N . SER B 1 170 ? 18.375 -19.922 -6.676 1 75.44 170 SER B N 1
ATOM 3143 C CA . SER B 1 170 ? 19.016 -19.016 -5.73 1 75.44 170 SER B CA 1
ATOM 3144 C C . SER B 1 170 ? 19.031 -17.578 -6.266 1 75.44 170 SER B C 1
ATOM 3146 O O . SER B 1 170 ? 19.016 -16.625 -5.492 1 75.44 170 SER B O 1
ATOM 3148 N N . PHE B 1 171 ? 18.969 -17.438 -7.512 1 80.12 171 PHE B N 1
ATOM 3149 C CA . PHE B 1 171 ? 19.031 -16.125 -8.125 1 80.12 171 PHE B CA 1
ATOM 3150 C C . PHE B 1 171 ? 17.797 -15.305 -7.797 1 80.12 171 PHE B C 1
ATOM 3152 O O . PHE B 1 171 ? 17.844 -14.07 -7.773 1 80.12 171 PHE B O 1
ATOM 3159 N N . HIS B 1 172 ? 16.719 -15.969 -7.496 1 79 172 HIS B N 1
ATOM 3160 C CA . HIS B 1 172 ? 15.492 -15.258 -7.152 1 79 172 HIS B CA 1
ATOM 3161 C C . HIS B 1 172 ? 15.664 -14.461 -5.863 1 79 172 HIS B C 1
ATOM 3163 O O . HIS B 1 172 ? 15.133 -13.352 -5.734 1 79 172 HIS B O 1
ATOM 3169 N N . VAL B 1 173 ? 16.453 -15 -5.027 1 82.19 173 VAL B N 1
ATOM 3170 C CA . VAL B 1 173 ? 16.703 -14.32 -3.76 1 82.19 173 VAL B CA 1
ATOM 3171 C C . VAL B 1 173 ? 17.609 -13.117 -3.988 1 82.19 173 VAL B C 1
ATOM 3173 O O . VAL B 1 173 ? 17.359 -12.031 -3.457 1 82.19 173 VAL B O 1
ATOM 3176 N N . ILE B 1 174 ? 18.594 -13.266 -4.805 1 86 174 ILE B N 1
ATOM 3177 C CA . ILE B 1 174 ? 19.5 -12.18 -5.125 1 86 174 ILE B CA 1
ATOM 3178 C C . ILE B 1 174 ? 18.75 -11.07 -5.855 1 86 174 ILE B C 1
ATOM 3180 O O . ILE B 1 174 ? 18.938 -9.883 -5.562 1 86 174 ILE B O 1
ATOM 3184 N N . TYR B 1 175 ? 17.938 -11.547 -6.703 1 86.56 175 TYR B N 1
ATOM 3185 C CA . TYR B 1 175 ? 17.094 -10.617 -7.453 1 86.56 175 TYR B CA 1
ATOM 3186 C C . TYR B 1 175 ? 16.219 -9.797 -6.516 1 86.56 175 TYR B C 1
ATOM 3188 O O . TYR B 1 175 ? 16.094 -8.578 -6.672 1 86.56 175 TYR B O 1
ATOM 3196 N N . ALA B 1 176 ? 15.672 -10.453 -5.555 1 86.94 176 ALA B N 1
ATOM 3197 C CA . ALA B 1 176 ? 14.797 -9.781 -4.598 1 86.94 176 ALA B CA 1
ATOM 3198 C C . ALA B 1 176 ? 15.57 -8.75 -3.773 1 86.94 176 ALA B C 1
ATOM 3200 O O . ALA B 1 176 ? 15.078 -7.648 -3.527 1 86.94 176 ALA B O 1
ATOM 3201 N N . PHE B 1 177 ? 16.75 -9.055 -3.473 1 90.25 177 PHE B N 1
ATOM 3202 C CA . PHE B 1 177 ? 17.562 -8.148 -2.662 1 90.25 177 PHE B CA 1
ATOM 3203 C C . PHE B 1 177 ? 18.016 -6.949 -3.482 1 90.25 177 PHE B C 1
ATOM 3205 O O . PHE B 1 177 ? 18.078 -5.828 -2.975 1 90.25 177 PHE B O 1
ATOM 3212 N N . ILE B 1 178 ? 18.359 -7.164 -4.68 1 91.31 178 ILE B N 1
ATOM 3213 C CA . ILE B 1 178 ? 18.75 -6.059 -5.547 1 91.31 178 ILE B CA 1
ATOM 3214 C C . ILE B 1 178 ? 17.578 -5.086 -5.691 1 91.31 178 ILE B C 1
ATOM 3216 O O . ILE B 1 178 ? 17.75 -3.871 -5.551 1 91.31 178 ILE B O 1
ATOM 3220 N N . LYS B 1 179 ? 16.422 -5.645 -5.938 1 92.38 179 LYS B N 1
ATOM 3221 C CA . LYS B 1 179 ? 15.227 -4.82 -6.027 1 92.38 179 LYS B CA 1
ATOM 3222 C C . LYS B 1 179 ? 15.039 -3.98 -4.766 1 92.38 179 LYS B C 1
ATOM 3224 O O . LYS B 1 179 ? 14.703 -2.797 -4.848 1 92.38 179 LYS B O 1
ATOM 3229 N N . THR B 1 180 ? 15.234 -4.617 -3.67 1 93.88 180 THR B N 1
ATOM 3230 C CA . THR B 1 180 ? 14.938 -3.945 -2.412 1 93.88 180 THR B CA 1
ATOM 3231 C C . THR B 1 180 ? 15.938 -2.822 -2.148 1 93.88 180 THR B C 1
ATOM 3233 O O . THR B 1 180 ? 15.602 -1.816 -1.522 1 93.88 180 THR B O 1
ATOM 3236 N N . PHE B 1 181 ? 17.156 -2.984 -2.623 1 95.31 181 PHE B N 1
ATOM 3237 C CA . PHE B 1 181 ? 18.141 -1.906 -2.496 1 95.31 181 PHE B CA 1
ATOM 3238 C C . PHE B 1 181 ? 17.703 -0.689 -3.305 1 95.31 181 PHE B C 1
ATOM 3240 O O . PHE B 1 181 ? 17.812 0.446 -2.84 1 95.31 181 PHE B O 1
ATOM 3247 N N . VAL B 1 182 ? 17.25 -0.932 -4.434 1 96.31 182 VAL B N 1
ATOM 3248 C CA . VAL B 1 182 ? 16.766 0.152 -5.285 1 96.31 182 VAL B CA 1
ATOM 3249 C C . VAL B 1 182 ? 15.547 0.803 -4.648 1 96.31 182 VAL B C 1
ATOM 3251 O O . VAL B 1 182 ? 15.438 2.031 -4.605 1 96.31 182 VAL B O 1
ATOM 3254 N N . PHE B 1 183 ? 14.641 -0.018 -4.129 1 97.44 183 PHE B N 1
ATOM 3255 C CA . PHE B 1 183 ? 13.422 0.493 -3.521 1 97.44 183 PHE B CA 1
ATOM 3256 C C . PHE B 1 183 ? 13.734 1.283 -2.256 1 97.44 183 PHE B C 1
ATOM 3258 O O . PHE B 1 183 ? 13.055 2.262 -1.944 1 97.44 183 PHE B O 1
ATOM 3265 N N . ALA B 1 184 ? 14.773 0.81 -1.567 1 97.06 184 ALA B N 1
ATOM 3266 C CA . ALA B 1 184 ? 15.195 1.547 -0.38 1 97.06 184 ALA B CA 1
ATOM 3267 C C . ALA B 1 184 ? 15.633 2.965 -0.74 1 97.06 184 ALA B C 1
ATOM 3269 O O . ALA B 1 184 ? 15.328 3.918 -0.017 1 97.06 184 ALA B O 1
ATOM 3270 N N . PHE B 1 185 ? 16.297 3.072 -1.777 1 97.31 185 PHE B N 1
ATOM 3271 C CA . PHE B 1 185 ? 16.734 4.375 -2.26 1 97.31 185 PHE B CA 1
ATOM 3272 C C . PHE B 1 185 ? 15.547 5.258 -2.615 1 97.31 185 PHE B C 1
ATOM 3274 O O . PHE B 1 185 ? 15.523 6.441 -2.277 1 97.31 185 PHE B O 1
ATOM 3281 N N . LEU B 1 186 ? 14.57 4.699 -3.268 1 97.69 186 LEU B N 1
ATOM 3282 C CA . LEU B 1 186 ? 13.375 5.441 -3.654 1 97.69 186 LEU B CA 1
ATOM 3283 C C . LEU B 1 186 ? 12.578 5.863 -2.424 1 97.69 186 LEU B C 1
ATOM 3285 O O . LEU B 1 186 ? 12.07 6.984 -2.367 1 97.69 186 LEU B O 1
ATOM 3289 N N . LEU B 1 187 ? 12.547 5.016 -1.436 1 97.31 187 LEU B N 1
ATOM 3290 C CA . LEU B 1 187 ? 11.797 5.27 -0.213 1 97.31 187 LEU B CA 1
ATOM 3291 C C . LEU B 1 187 ? 12.422 6.406 0.586 1 97.31 187 LEU B C 1
ATOM 3293 O O . LEU B 1 187 ? 11.719 7.121 1.309 1 97.31 187 LEU B O 1
ATOM 3297 N N . ALA B 1 188 ? 13.688 6.551 0.425 1 97 188 ALA B N 1
ATOM 3298 C CA . ALA B 1 188 ? 14.383 7.59 1.178 1 97 188 ALA B CA 1
ATOM 3299 C C . ALA B 1 188 ? 14.328 8.93 0.443 1 97 188 ALA B C 1
ATOM 3301 O O . ALA B 1 188 ? 14.203 9.984 1.067 1 97 188 ALA B O 1
ATOM 3302 N N . THR B 1 189 ? 14.305 8.922 -0.837 1 97.38 189 THR B N 1
ATOM 3303 C CA . THR B 1 189 ? 14.562 10.141 -1.593 1 97.38 189 THR B CA 1
ATOM 3304 C C . THR B 1 189 ? 13.258 10.805 -2.018 1 97.38 189 THR B C 1
ATOM 3306 O O . THR B 1 189 ? 13.094 12.016 -1.868 1 97.38 189 THR B O 1
ATOM 3309 N N . ILE B 1 190 ? 12.289 10.031 -2.48 1 98 190 ILE B N 1
ATOM 3310 C CA . ILE B 1 190 ? 11.078 10.617 -3.045 1 98 190 ILE B CA 1
ATOM 3311 C C . ILE B 1 190 ? 10.266 11.289 -1.94 1 98 190 ILE B C 1
ATOM 3313 O O . ILE B 1 190 ? 9.898 12.461 -2.061 1 98 190 ILE B O 1
ATOM 3317 N N . PRO B 1 191 ? 10.047 10.594 -0.86 1 97.5 191 PRO B N 1
ATOM 3318 C CA . PRO B 1 191 ? 9.32 11.273 0.217 1 97.5 191 PRO B CA 1
ATOM 3319 C C . PRO B 1 191 ? 10.062 12.492 0.755 1 97.5 191 PRO B C 1
ATOM 3321 O O . PRO B 1 191 ? 9.438 13.508 1.077 1 97.5 191 PRO B O 1
ATOM 3324 N N . SER B 1 192 ? 11.359 12.375 0.875 1 97.38 192 SER B N 1
ATOM 3325 C CA . SER B 1 192 ? 12.148 13.508 1.338 1 97.38 192 SER B CA 1
ATOM 3326 C C . SER B 1 192 ? 12.008 14.703 0.4 1 97.38 192 SER B C 1
ATOM 3328 O O . SER B 1 192 ? 11.977 15.852 0.849 1 97.38 192 SER B O 1
ATOM 3330 N N . PHE B 1 193 ? 11.953 14.422 -0.829 1 97.5 193 PHE B N 1
ATOM 3331 C CA . PHE B 1 193 ? 11.812 15.461 -1.838 1 97.5 193 PHE B CA 1
ATOM 3332 C C . PHE B 1 193 ? 10.492 16.203 -1.667 1 97.5 193 PHE B C 1
ATOM 3334 O O . PHE B 1 193 ? 10.461 17.438 -1.673 1 97.5 193 PHE B O 1
ATOM 3341 N N . HIS B 1 194 ? 9.469 15.516 -1.479 1 96.25 194 HIS B N 1
ATOM 3342 C CA . HIS B 1 194 ? 8.148 16.109 -1.37 1 96.25 194 HIS B CA 1
ATOM 3343 C C . HIS B 1 194 ? 7.984 16.844 -0.044 1 96.25 194 HIS B C 1
ATOM 3345 O O . HIS B 1 194 ? 7.258 17.844 0.034 1 96.25 194 HIS B O 1
ATOM 3351 N N . GLY B 1 195 ? 8.648 16.391 0.95 1 94.44 195 GLY B N 1
ATOM 3352 C CA . GLY B 1 195 ? 8.648 17.109 2.207 1 94.44 195 GLY B CA 1
ATOM 3353 C C . GLY B 1 195 ? 9.516 18.359 2.178 1 94.44 195 GLY B C 1
ATOM 3354 O O . GLY B 1 195 ? 9.094 19.422 2.613 1 94.44 195 GLY B O 1
ATOM 3355 N N . TYR B 1 196 ? 10.664 18.25 1.618 1 95.62 196 TYR B N 1
ATOM 3356 C CA . TYR B 1 196 ? 11.672 19.297 1.63 1 95.62 196 TYR B CA 1
ATOM 3357 C C . TYR B 1 196 ? 11.234 20.484 0.783 1 95.62 196 TYR B C 1
ATOM 3359 O O . TYR B 1 196 ? 11.484 21.641 1.144 1 95.62 196 TYR B O 1
ATOM 3367 N N . TYR B 1 197 ? 10.547 20.234 -0.245 1 95.38 197 TYR B N 1
ATOM 3368 C CA . TYR B 1 197 ? 10.242 21.312 -1.183 1 95.38 197 TYR B CA 1
ATOM 3369 C C . TYR B 1 197 ? 8.773 21.703 -1.091 1 95.38 197 TYR B C 1
ATOM 3371 O O . TYR B 1 197 ? 8.266 22.438 -1.95 1 95.38 197 TYR B O 1
ATOM 3379 N N . MET B 1 198 ? 8.109 21.156 -0.129 1 91.38 198 MET B N 1
ATOM 3380 C CA . MET B 1 198 ? 6.703 21.5 -0.01 1 91.38 198 MET B CA 1
ATOM 3381 C C . MET B 1 198 ? 6.539 22.984 0.349 1 91.38 198 MET B C 1
ATOM 3383 O O . MET B 1 198 ? 7.449 23.594 0.905 1 91.38 198 MET B O 1
ATOM 3387 N N . LYS B 1 199 ? 5.406 23.484 -0.089 1 89.94 199 LYS B N 1
ATOM 3388 C CA . LYS B 1 199 ? 5.035 24.859 0.234 1 89.94 199 LYS B CA 1
ATOM 3389 C C . LYS B 1 199 ? 3.693 24.922 0.958 1 89.94 199 LYS B C 1
ATOM 3391 O O . LYS B 1 199 ? 2.865 24.016 0.81 1 89.94 199 LYS B O 1
ATOM 3396 N N . GLY B 1 200 ? 3.6 25.906 1.79 1 85.44 200 GLY B N 1
ATOM 3397 C CA . GLY B 1 200 ? 2.324 26.078 2.467 1 85.44 200 GLY B CA 1
ATOM 3398 C C . GLY B 1 200 ? 2.396 25.781 3.955 1 85.44 200 GLY B C 1
ATOM 3399 O O . GLY B 1 200 ? 3.453 25.938 4.57 1 85.44 200 GLY B O 1
ATOM 3400 N N . GLY B 1 201 ? 1.166 25.484 4.582 1 79.19 201 GLY B N 1
ATOM 3401 C CA . GLY B 1 201 ? 1.073 25.281 6.016 1 79.19 201 GLY B CA 1
ATOM 3402 C C . GLY B 1 201 ? 0.826 23.828 6.402 1 79.19 201 GLY B C 1
ATOM 3403 O O . GLY B 1 201 ? 1.281 22.922 5.715 1 79.19 201 GLY B O 1
ATOM 3404 N N . ALA B 1 202 ? 0.228 23.719 7.504 1 71.69 202 ALA B N 1
ATOM 3405 C CA . ALA B 1 202 ? -0.013 22.406 8.078 1 71.69 202 ALA B CA 1
ATOM 3406 C C . ALA B 1 202 ? -0.896 21.562 7.164 1 71.69 202 ALA B C 1
ATOM 3408 O O . ALA B 1 202 ? -0.677 20.359 7.023 1 71.69 202 ALA B O 1
ATOM 3409 N N . LEU B 1 203 ? -1.812 22.109 6.543 1 77.06 203 LEU B N 1
ATOM 3410 C CA . LEU B 1 203 ? -2.709 21.391 5.637 1 77.06 203 LEU B CA 1
ATOM 3411 C C . LEU B 1 203 ? -1.94 20.812 4.453 1 77.06 203 LEU B C 1
ATOM 3413 O O . LEU B 1 203 ? -2.221 19.703 4.012 1 77.06 203 LEU B O 1
ATOM 3417 N N . GLU B 1 204 ? -0.961 21.5 4.062 1 87.5 204 GLU B N 1
ATOM 3418 C CA . GLU B 1 204 ? -0.199 21.094 2.887 1 87.5 204 GLU B CA 1
ATOM 3419 C C . GLU B 1 204 ? 0.749 19.938 3.217 1 87.5 204 GLU B C 1
ATOM 3421 O O . GLU B 1 204 ? 1.163 19.188 2.326 1 87.5 204 GLU B O 1
ATOM 3426 N N . VAL B 1 205 ? 1.003 19.828 4.523 1 85.81 205 VAL B N 1
ATOM 3427 C CA . VAL B 1 205 ? 1.836 18.703 4.93 1 85.81 205 VAL B CA 1
ATOM 3428 C C . VAL B 1 205 ? 1.114 17.391 4.629 1 85.81 205 VAL B C 1
ATOM 3430 O O . VAL B 1 205 ? 1.708 16.469 4.078 1 85.81 205 VAL B O 1
ATOM 3433 N N . GLY B 1 206 ? -0.163 17.297 4.91 1 84.75 206 GLY B N 1
ATOM 3434 C CA . GLY B 1 206 ? -0.958 16.125 4.598 1 84.75 206 GLY B CA 1
ATOM 3435 C C . GLY B 1 206 ? -1.069 15.859 3.105 1 84.75 206 GLY B C 1
ATOM 3436 O O . GLY B 1 206 ? -0.945 14.711 2.66 1 84.75 206 GLY B O 1
ATOM 3437 N N . LYS B 1 207 ? -1.226 16.875 2.373 1 88.31 207 LYS B N 1
ATOM 3438 C CA . LYS B 1 207 ? -1.33 16.734 0.923 1 88.31 207 LYS B CA 1
ATOM 3439 C C . LYS B 1 207 ? -0.018 16.234 0.323 1 88.31 207 LYS B C 1
ATOM 3441 O O . LYS B 1 207 ? -0.021 15.406 -0.587 1 88.31 207 LYS B O 1
ATOM 3446 N N . ALA B 1 208 ? 1.037 16.812 0.851 1 92.69 208 ALA B N 1
ATOM 3447 C CA . ALA B 1 208 ? 2.355 16.406 0.373 1 92.69 208 ALA B CA 1
ATOM 3448 C C . ALA B 1 208 ? 2.604 14.93 0.647 1 92.69 208 ALA B C 1
ATOM 3450 O O . ALA B 1 208 ? 3.225 14.234 -0.162 1 92.69 208 ALA B O 1
ATOM 3451 N N . SER B 1 209 ? 2.137 14.5 1.794 1 91 209 SER B N 1
ATOM 3452 C CA . SER B 1 209 ? 2.283 13.094 2.156 1 91 209 SER B CA 1
ATOM 3453 C C . SER B 1 209 ? 1.526 12.188 1.189 1 91 209 SER B C 1
ATOM 3455 O O . SER B 1 209 ? 2.041 11.148 0.77 1 91 209 SER B O 1
ATOM 3457 N N . THR B 1 210 ? 0.356 12.57 0.762 1 89.94 210 THR B N 1
ATOM 3458 C CA . THR B 1 210 ? -0.449 11.797 -0.176 1 89.94 210 THR B CA 1
ATOM 3459 C C . THR B 1 210 ? 0.211 11.758 -1.552 1 89.94 210 THR B C 1
ATOM 3461 O O . THR B 1 210 ? 0.299 10.695 -2.174 1 89.94 210 THR B O 1
ATOM 3464 N N . VAL B 1 211 ? 0.659 12.906 -1.956 1 93.62 211 VAL B N 1
ATOM 3465 C CA . VAL B 1 211 ? 1.304 13 -3.262 1 93.62 211 VAL B CA 1
ATOM 3466 C C . VAL B 1 211 ? 2.594 12.18 -3.262 1 93.62 211 VAL B C 1
ATOM 3468 O O . VAL B 1 211 ? 2.893 11.484 -4.234 1 93.62 211 VAL B O 1
ATOM 3471 N N . SER B 1 212 ? 3.297 12.344 -2.182 1 95.69 212 SER B N 1
ATOM 3472 C CA . SER B 1 212 ? 4.531 11.578 -2.025 1 95.69 212 SER B CA 1
ATOM 3473 C C . SER B 1 212 ? 4.266 10.086 -2.125 1 95.69 212 SER B C 1
ATOM 3475 O O . SER B 1 212 ? 5.02 9.359 -2.775 1 95.69 212 SER B O 1
ATOM 3477 N N . PHE B 1 213 ? 3.25 9.625 -1.476 1 95 213 PHE B N 1
ATOM 3478 C CA . PHE B 1 213 ? 2.906 8.211 -1.505 1 95 213 PHE B CA 1
ATOM 3479 C C . PHE B 1 213 ? 2.605 7.754 -2.928 1 95 213 PHE B C 1
ATOM 3481 O O . PHE B 1 213 ? 3.08 6.699 -3.363 1 95 213 PHE B O 1
ATOM 3488 N N . VAL B 1 214 ? 1.829 8.484 -3.68 1 94.69 214 VAL B N 1
ATOM 3489 C CA . VAL B 1 214 ? 1.427 8.148 -5.039 1 94.69 214 VAL B CA 1
ATOM 3490 C C . VAL B 1 214 ? 2.66 8.047 -5.934 1 94.69 214 VAL B C 1
ATOM 3492 O O . VAL B 1 214 ? 2.861 7.039 -6.617 1 94.69 214 VAL B O 1
ATOM 3495 N N . TRP B 1 215 ? 3.496 8.961 -5.812 1 96.31 215 TRP B N 1
ATOM 3496 C CA . TRP B 1 215 ? 4.676 8.992 -6.672 1 96.31 215 TRP B CA 1
ATOM 3497 C C . TRP B 1 215 ? 5.652 7.887 -6.301 1 96.31 215 TRP B C 1
ATOM 3499 O O . TRP B 1 215 ? 6.238 7.246 -7.18 1 96.31 215 TRP B O 1
ATOM 3509 N N . THR B 1 216 ? 5.84 7.711 -5.004 1 97.44 216 THR B N 1
ATOM 3510 C CA 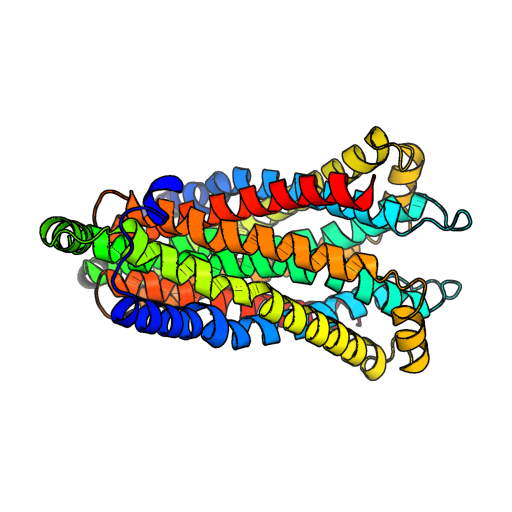. THR B 1 216 ? 6.727 6.641 -4.574 1 97.44 216 THR B CA 1
ATOM 3511 C C . THR B 1 216 ? 6.223 5.285 -5.066 1 97.44 216 THR B C 1
ATOM 3513 O O . THR B 1 216 ? 7 4.473 -5.566 1 97.44 216 THR B O 1
ATOM 3516 N N . SER B 1 217 ? 4.906 5.051 -4.988 1 95.69 217 SER B N 1
ATOM 3517 C CA . SER B 1 217 ? 4.305 3.799 -5.434 1 95.69 217 SER B CA 1
ATOM 3518 C C . SER B 1 217 ? 4.449 3.621 -6.941 1 95.69 217 SER B C 1
ATOM 3520 O O . SER B 1 217 ? 4.801 2.537 -7.414 1 95.69 217 SER B O 1
ATOM 3522 N N . VAL B 1 218 ? 4.242 4.641 -7.641 1 95.38 218 VAL B N 1
ATOM 3523 C CA . VAL B 1 218 ? 4.316 4.598 -9.102 1 95.38 218 VAL B CA 1
ATOM 3524 C C . VAL B 1 218 ? 5.742 4.277 -9.539 1 95.38 218 VAL B C 1
ATOM 3526 O O . VAL B 1 218 ? 5.957 3.408 -10.383 1 95.38 218 VAL B O 1
ATOM 3529 N N . VAL B 1 219 ? 6.711 4.941 -8.953 1 97.31 219 VAL B N 1
ATOM 3530 C CA . VAL B 1 219 ? 8.102 4.746 -9.352 1 97.31 219 VAL B CA 1
ATOM 3531 C C . VAL B 1 219 ? 8.57 3.354 -8.93 1 97.31 219 VAL B C 1
ATOM 3533 O O . VAL B 1 219 ? 9.336 2.707 -9.648 1 97.31 219 VAL B O 1
ATOM 3536 N N . ILE B 1 220 ? 8.102 2.881 -7.801 1 96.56 220 ILE B N 1
ATOM 3537 C CA . ILE B 1 220 ? 8.453 1.54 -7.348 1 96.56 220 ILE B CA 1
ATOM 3538 C C . ILE B 1 220 ? 7.938 0.504 -8.344 1 96.56 220 ILE B C 1
ATOM 3540 O O . ILE B 1 220 ? 8.664 -0.415 -8.727 1 96.56 220 ILE B O 1
ATOM 3544 N N . ILE B 1 221 ? 6.73 0.674 -8.805 1 94.5 221 ILE B N 1
ATOM 3545 C CA . ILE B 1 221 ? 6.125 -0.282 -9.727 1 94.5 221 ILE B CA 1
ATOM 3546 C C . ILE B 1 221 ? 6.836 -0.223 -11.078 1 94.5 221 ILE B C 1
ATOM 3548 O O . ILE B 1 221 ? 7.074 -1.256 -11.703 1 94.5 221 ILE B O 1
ATOM 3552 N N . LEU B 1 222 ? 7.129 0.939 -11.469 1 94.5 222 LEU B N 1
ATOM 3553 C CA . LEU B 1 222 ? 7.844 1.094 -12.727 1 94.5 222 LEU B CA 1
ATOM 3554 C C . LEU B 1 222 ? 9.227 0.446 -12.656 1 94.5 222 LEU B C 1
ATOM 3556 O O . LEU B 1 222 ? 9.633 -0.253 -13.586 1 94.5 222 LEU B O 1
ATOM 3560 N N . CYS B 1 223 ? 9.945 0.741 -11.602 1 95.19 223 CYS B N 1
ATOM 3561 C CA . CYS B 1 223 ? 11.266 0.147 -11.414 1 95.19 223 CYS B CA 1
ATOM 3562 C C . CYS B 1 223 ? 11.164 -1.37 -11.305 1 95.19 223 CYS B C 1
ATOM 3564 O O . CYS B 1 223 ? 12.055 -2.086 -11.766 1 95.19 223 CYS B O 1
ATOM 3566 N N . ASN B 1 224 ? 10.102 -1.811 -10.617 1 92.5 224 ASN B N 1
ATOM 3567 C CA . ASN B 1 224 ? 9.875 -3.248 -10.531 1 92.5 224 ASN B CA 1
ATOM 3568 C C . ASN B 1 224 ? 9.758 -3.887 -11.906 1 92.5 224 ASN B C 1
ATOM 3570 O O . ASN B 1 224 ? 10.359 -4.934 -12.164 1 92.5 224 ASN B O 1
ATOM 3574 N N . TYR B 1 225 ? 9.008 -3.273 -12.727 1 89.75 225 TYR B N 1
ATOM 3575 C CA . TYR B 1 225 ? 8.82 -3.795 -14.078 1 89.75 225 TYR B CA 1
ATOM 3576 C C . TYR B 1 225 ? 10.141 -3.807 -14.836 1 89.75 225 TYR B C 1
ATOM 3578 O O . TYR B 1 225 ? 10.492 -4.805 -15.477 1 89.75 225 TYR B O 1
ATOM 3586 N N . ILE B 1 226 ? 10.898 -2.766 -14.734 1 91.25 226 ILE B N 1
ATOM 3587 C CA . ILE B 1 226 ? 12.156 -2.617 -15.453 1 91.25 226 ILE B CA 1
ATOM 3588 C C . ILE B 1 226 ? 13.18 -3.629 -14.93 1 91.25 226 ILE B C 1
ATOM 3590 O O . ILE B 1 226 ? 13.852 -4.305 -15.711 1 91.25 226 ILE B O 1
ATOM 3594 N N . LEU B 1 227 ? 13.281 -3.738 -13.641 1 90.12 227 LEU B N 1
ATOM 3595 C CA . LEU B 1 227 ? 14.242 -4.66 -13.047 1 90.12 227 LEU B CA 1
ATOM 3596 C C . LEU B 1 227 ? 13.875 -6.105 -13.367 1 90.12 227 LEU B C 1
ATOM 3598 O O . LEU B 1 227 ? 14.766 -6.941 -13.562 1 90.12 227 LEU B O 1
ATOM 3602 N N . THR B 1 228 ? 12.586 -6.344 -13.367 1 85.38 228 THR B N 1
ATOM 3603 C CA . THR B 1 228 ? 12.141 -7.688 -13.719 1 85.38 228 THR B CA 1
ATOM 3604 C C . THR B 1 228 ? 12.523 -8.023 -15.156 1 85.38 228 THR B C 1
ATOM 3606 O O . THR B 1 228 ? 13.047 -9.109 -15.422 1 85.38 228 THR B O 1
ATOM 3609 N N . GLN B 1 229 ? 12.375 -7.16 -16.047 1 82.94 229 GLN B N 1
ATOM 3610 C CA . GLN B 1 229 ? 12.727 -7.379 -17.438 1 82.94 229 GLN B CA 1
ATOM 3611 C C . GLN B 1 229 ? 14.234 -7.516 -17.609 1 82.94 229 GLN B C 1
ATOM 3613 O O . GLN B 1 229 ? 14.711 -8.375 -18.359 1 82.94 229 GLN B O 1
ATOM 3618 N N . LEU B 1 230 ? 14.969 -6.73 -16.906 1 82.75 230 LEU B N 1
ATOM 3619 C CA . LEU B 1 230 ? 16.422 -6.68 -17.078 1 82.75 230 LEU B CA 1
ATOM 3620 C C .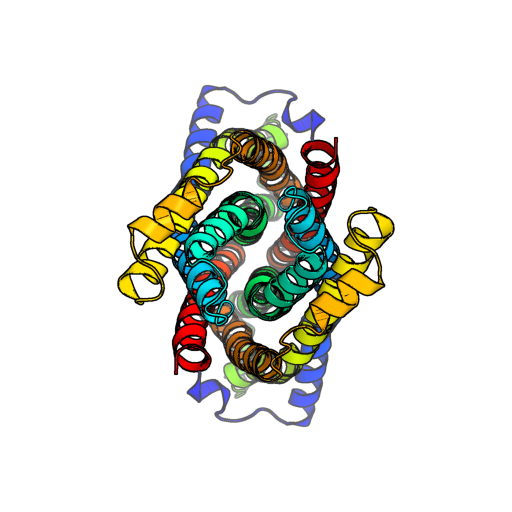 LEU B 1 230 ? 17.094 -7.891 -16.422 1 82.75 230 LEU B C 1
ATOM 3622 O O . LEU B 1 230 ? 18.016 -8.469 -16.984 1 82.75 230 LEU B O 1
ATOM 3626 N N . LEU B 1 231 ? 16.562 -8.273 -15.297 1 78.88 231 LEU B N 1
ATOM 3627 C CA . LEU B 1 231 ? 17.281 -9.273 -14.516 1 78.88 231 LEU B CA 1
ATOM 3628 C C . LEU B 1 231 ? 16.75 -10.672 -14.781 1 78.88 231 LEU B C 1
ATOM 3630 O O . LEU B 1 231 ? 17.469 -11.656 -14.641 1 78.88 231 LEU B O 1
ATOM 3634 N N . LEU B 1 232 ? 15.492 -10.773 -15.203 1 72.94 232 LEU B N 1
ATOM 3635 C CA . LEU B 1 232 ? 14.945 -12.117 -15.359 1 72.94 232 LEU B CA 1
ATOM 3636 C C . LEU B 1 232 ? 14.875 -12.508 -16.828 1 72.94 232 LEU B C 1
ATOM 3638 O O . LEU B 1 232 ? 14.867 -13.695 -17.156 1 72.94 232 LEU B O 1
ATOM 3642 N N . THR B 1 233 ? 14.664 -11.625 -17.766 1 66.12 233 THR B N 1
ATOM 3643 C CA . THR B 1 233 ? 14.57 -12 -19.172 1 66.12 233 THR B CA 1
ATOM 3644 C C . THR B 1 233 ? 15.953 -12.047 -19.812 1 66.12 233 THR B C 1
ATOM 3646 O O . THR B 1 233 ? 16.172 -12.758 -20.797 1 66.12 233 THR B O 1
ATOM 3649 N N . ASN B 1 234 ? 16.984 -11.422 -19.219 1 56.06 234 ASN B N 1
ATOM 3650 C CA . ASN B 1 234 ? 18.297 -11.508 -19.844 1 56.06 234 ASN B CA 1
ATOM 3651 C C . ASN B 1 234 ? 19.125 -12.633 -19.25 1 56.06 234 ASN B C 1
ATOM 3653 O O . ASN B 1 234 ? 19.047 -12.891 -18.047 1 56.06 234 ASN B O 1
#

Foldseek 3Di:
DVVLLPPPADDPVLLVVLLVVLLCQQPVVCLVVLLVCLLVVLLVQLVVVLVVPPDPVDQLLVSLQRSLCCQLQDCLQQVVLLVSCLVLLLVLLLVLLQCVQVCVLVVCVVVVHSSSNSRQVSQLVSLLCVLVSSVSSSVSSSVSSLCNCCVVVSDNNVSSVCSNPPPDDPVSNVLSSVLNNVLSNLSRPLSNVLNNPFDDHPVSSVVSSVVSSVVSSVVSVVVSVVSCCVRPVD/DVVLLPPPADDPVLLVVLLVVLLCQQPVVCLVVLLVCLLVVLLVQLVVVLVVPPDPVDQLLVSLQRSLCCQLQDCLQQVVLLVSCLVLLLVLLLVLLQCVQVCVLVVCVVVVHSSSNSRQVSQLVSLLCVLVSSVSSSVSSSVSSLCNCCVVVSDNNVSSVCSNPPPDDPVSNVLSSVLNNVLSNLSRPLSNVLNNPFDDHPVSSVVSSVVSSVVSSVVSVVVSVVSCCVRPVD